Protein AF-A0A2W0A7C1-F1 (afdb_monomer_lite)

Structure (mmCIF, N/CA/C/O backbone):
data_AF-A0A2W0A7C1-F1
#
_entry.id   AF-A0A2W0A7C1-F1
#
loop_
_atom_site.group_PDB
_atom_site.id
_atom_site.type_symbol
_atom_site.label_atom_id
_atom_site.label_alt_id
_atom_site.label_comp_id
_atom_site.label_asym_id
_atom_site.label_entity_id
_atom_site.label_seq_id
_atom_site.pdbx_PDB_ins_code
_atom_site.Cartn_x
_atom_site.Cartn_y
_atom_site.Cartn_z
_atom_site.occupancy
_atom_site.B_iso_or_equiv
_atom_site.auth_seq_id
_atom_site.auth_comp_id
_atom_site.auth_asym_id
_atom_site.auth_atom_id
_atom_site.pdbx_PDB_model_num
ATOM 1 N N . MET A 1 1 ? 16.466 24.468 8.743 1.00 28.12 1 MET A N 1
ATOM 2 C CA . MET A 1 1 ? 15.900 24.527 10.105 1.00 28.12 1 MET A CA 1
ATOM 3 C C . MET A 1 1 ? 15.534 23.101 10.489 1.00 28.12 1 MET A C 1
ATOM 5 O O . MET A 1 1 ? 14.566 22.570 9.964 1.00 28.12 1 MET A O 1
ATOM 9 N N . VAL A 1 2 ? 16.398 22.424 11.246 1.00 24.67 2 VAL A N 1
ATOM 10 C CA . VAL A 1 2 ? 16.163 21.039 11.682 1.00 24.67 2 VAL A CA 1
ATOM 11 C C . VAL A 1 2 ? 15.026 21.094 12.697 1.00 24.67 2 VAL A C 1
ATOM 13 O O . VAL A 1 2 ? 15.190 21.695 13.755 1.00 24.67 2 VAL A O 1
ATOM 16 N N . LEU A 1 3 ? 13.859 20.546 12.353 1.00 27.67 3 LEU A N 1
ATOM 17 C CA . LEU A 1 3 ? 12.759 20.381 13.298 1.00 27.67 3 LEU A CA 1
ATOM 18 C C . LEU A 1 3 ? 13.237 19.429 14.401 1.00 27.67 3 LEU A C 1
ATOM 20 O O . LEU A 1 3 ? 13.253 18.213 14.225 1.00 27.67 3 LEU A O 1
ATOM 24 N N . GLN A 1 4 ? 13.672 19.992 15.528 1.00 24.41 4 GLN A N 1
ATOM 25 C CA . GLN A 1 4 ? 13.808 19.254 16.775 1.00 24.41 4 GLN A CA 1
ATOM 26 C C . GLN A 1 4 ? 12.402 18.827 17.204 1.00 24.41 4 GLN A C 1
ATOM 28 O O . GLN A 1 4 ? 11.644 19.606 17.779 1.00 24.41 4 GLN A O 1
ATOM 33 N N . THR A 1 5 ? 12.034 17.592 16.879 1.00 34.38 5 THR A N 1
ATOM 34 C CA . THR A 1 5 ? 10.837 16.935 17.405 1.00 34.38 5 THR A CA 1
ATOM 35 C C . THR A 1 5 ? 10.962 16.835 18.923 1.00 34.38 5 THR A C 1
ATOM 37 O O . THR A 1 5 ? 11.787 16.076 19.431 1.00 34.38 5 THR A O 1
ATOM 40 N N . LYS A 1 6 ? 10.167 17.630 19.648 1.00 31.36 6 LYS A N 1
ATOM 41 C CA . LYS A 1 6 ? 9.990 17.500 21.098 1.00 31.36 6 LYS A CA 1
ATOM 42 C C . LYS A 1 6 ? 9.355 16.140 21.399 1.00 31.36 6 LYS A C 1
ATOM 44 O O . LYS A 1 6 ? 8.319 15.808 20.834 1.00 31.36 6 LYS A O 1
ATOM 49 N N . PHE A 1 7 ? 9.968 15.378 22.300 1.00 37.16 7 PHE A N 1
ATOM 50 C CA . PHE A 1 7 ? 9.366 14.184 22.890 1.00 37.16 7 PHE A CA 1
ATOM 51 C C . PHE A 1 7 ? 8.153 14.593 23.741 1.00 37.16 7 PHE A C 1
ATOM 53 O O . PHE A 1 7 ? 8.298 15.414 24.647 1.00 37.16 7 PHE A O 1
ATOM 60 N N . ILE A 1 8 ? 6.976 14.027 23.459 1.00 40.56 8 ILE A N 1
ATOM 61 C CA . ILE A 1 8 ? 5.778 14.163 24.299 1.00 40.56 8 ILE A CA 1
ATOM 62 C C . ILE A 1 8 ? 5.652 12.872 25.118 1.00 40.56 8 ILE A C 1
ATOM 64 O O . ILE A 1 8 ? 5.460 11.809 24.523 1.00 40.56 8 ILE A O 1
ATOM 68 N N . PRO A 1 9 ? 5.787 12.921 26.454 1.00 39.69 9 PRO A N 1
ATOM 69 C CA . PRO A 1 9 ? 5.530 11.768 27.314 1.00 39.69 9 PRO A CA 1
ATOM 70 C C . PRO A 1 9 ? 4.114 11.215 27.104 1.00 39.69 9 PRO A C 1
ATOM 72 O O . PRO A 1 9 ? 3.186 11.992 26.922 1.00 39.69 9 PRO A O 1
ATOM 75 N N . LEU A 1 10 ? 3.916 9.896 27.188 1.00 41.88 10 LEU A N 1
ATOM 76 C CA . LEU A 1 10 ? 2.622 9.251 26.895 1.00 41.88 10 LEU A CA 1
ATOM 77 C C . LEU A 1 10 ? 1.457 9.779 27.755 1.00 41.88 10 LEU A C 1
ATOM 79 O O . LEU A 1 10 ? 0.350 9.937 27.263 1.00 41.88 10 LEU A O 1
ATOM 83 N N . HIS A 1 11 ? 1.718 10.144 29.014 1.00 45.00 11 HIS A N 1
ATOM 84 C CA . HIS A 1 11 ? 0.729 10.779 29.901 1.00 45.00 11 HIS A CA 1
ATOM 85 C C . HIS A 1 11 ? 0.330 12.205 29.473 1.00 45.00 11 HIS A C 1
ATOM 87 O O . HIS A 1 11 ? -0.580 12.793 30.048 1.00 45.00 11 HIS A O 1
ATOM 93 N N . ALA A 1 12 ? 1.056 12.785 28.519 1.00 40.78 12 ALA A N 1
ATOM 94 C CA . ALA A 1 12 ? 0.804 14.091 27.934 1.00 40.78 12 ALA A CA 1
ATOM 95 C C . ALA A 1 12 ? 0.231 13.995 26.509 1.00 40.78 12 ALA A C 1
ATOM 97 O O . ALA A 1 12 ? -0.048 15.042 25.932 1.00 40.78 12 ALA A O 1
ATOM 98 N N . VAL A 1 13 ? 0.041 12.779 25.967 1.00 45.47 13 VAL A N 1
ATOM 99 C CA . VAL A 1 13 ? -0.624 12.533 24.679 1.00 45.47 13 VAL A CA 1
ATOM 100 C C . VAL A 1 13 ? -2.130 12.642 24.885 1.00 45.47 13 VAL A C 1
ATOM 102 O O . VAL A 1 13 ? -2.736 11.813 25.560 1.00 45.47 13 VAL A O 1
ATOM 105 N N . ARG A 1 14 ? -2.732 13.682 24.313 1.00 44.12 14 ARG A N 1
ATOM 106 C CA . ARG A 1 14 ? -4.159 14.003 24.468 1.00 44.12 14 ARG A CA 1
ATOM 107 C C . ARG A 1 14 ? -4.991 13.621 23.249 1.00 44.12 14 ARG A C 1
ATOM 109 O O . ARG A 1 14 ? -6.198 13.832 23.250 1.00 44.12 14 ARG A O 1
ATOM 116 N N . SER A 1 15 ? -4.380 13.098 22.188 1.00 46.41 15 SER A N 1
ATOM 117 C CA . SER A 1 15 ? -5.097 12.678 20.983 1.00 46.41 15 SER A CA 1
ATOM 118 C C . SER A 1 15 ? -4.266 11.745 20.097 1.00 46.41 15 SER A C 1
ATOM 120 O O . SER A 1 15 ? -3.041 11.699 20.164 1.00 46.41 15 SER A O 1
ATOM 122 N N . LEU A 1 16 ? -4.956 11.016 19.220 1.00 45.06 16 LEU A N 1
ATOM 123 C CA . LEU A 1 16 ? -4.393 10.103 18.213 1.00 45.06 16 LEU A CA 1
ATOM 124 C C . LEU A 1 16 ? -3.494 10.854 17.216 1.00 45.06 16 LEU A C 1
ATOM 126 O O . LEU A 1 16 ? -2.435 10.362 16.840 1.00 45.06 16 LEU A O 1
ATOM 130 N N . GLN A 1 17 ? -3.840 12.106 16.911 1.00 45.25 17 GLN A N 1
ATOM 131 C CA . GLN A 1 17 ? -3.051 13.021 16.078 1.00 45.25 17 GLN A CA 1
ATOM 132 C C . GLN A 1 17 ? -1.662 13.323 16.667 1.00 45.25 17 GLN A C 1
ATOM 134 O O . GLN A 1 17 ? -0.689 13.441 15.930 1.00 45.25 17 GLN A O 1
ATOM 139 N N . GLU A 1 18 ? -1.521 13.351 17.995 1.00 45.31 18 GLU A N 1
ATOM 140 C CA . GLU A 1 18 ? -0.223 13.566 18.655 1.00 45.31 18 GLU A CA 1
ATOM 141 C C . GLU A 1 18 ? 0.707 12.339 18.581 1.00 45.31 18 GLU A C 1
ATOM 143 O O . GLU A 1 18 ? 1.920 12.474 18.749 1.00 45.31 18 GLU A O 1
ATOM 148 N N . LEU A 1 19 ? 0.169 11.149 18.283 1.00 46.72 19 LEU A N 1
ATOM 149 C CA . LEU A 1 19 ? 0.939 9.916 18.059 1.00 46.72 19 LEU A CA 1
ATOM 150 C C . LEU A 1 19 ? 1.385 9.749 16.602 1.00 46.72 19 LEU A C 1
ATOM 152 O O . LEU A 1 19 ? 2.345 9.027 16.326 1.00 46.72 19 LEU A O 1
ATOM 156 N N . TYR A 1 20 ? 0.699 10.397 15.659 1.00 47.91 20 TYR A N 1
ATOM 157 C CA . TYR A 1 20 ? 0.819 10.102 14.231 1.00 47.91 20 TYR A CA 1
ATOM 158 C C . TYR A 1 20 ? 1.968 10.799 13.499 1.00 47.91 20 TYR A C 1
ATOM 160 O O . TYR A 1 20 ? 2.215 10.458 12.343 1.00 47.91 20 TYR A O 1
ATOM 168 N N . PHE A 1 21 ? 2.763 11.646 14.170 1.00 42.50 21 PHE A N 1
ATOM 169 C CA . PHE A 1 21 ? 3.901 12.343 13.543 1.00 42.50 21 PHE A CA 1
ATOM 170 C C . PHE A 1 21 ? 4.929 11.389 12.903 1.00 42.50 21 PHE A C 1
ATOM 172 O O . PHE A 1 21 ? 5.761 11.792 12.089 1.00 42.50 21 PHE A O 1
ATOM 179 N N . ASN A 1 22 ? 4.885 10.105 13.270 1.00 41.47 22 ASN A N 1
ATOM 180 C CA . ASN A 1 22 ? 5.522 9.024 12.543 1.00 41.47 22 ASN A CA 1
ATOM 181 C C . ASN A 1 22 ? 4.925 7.683 13.023 1.00 41.47 22 ASN A C 1
ATOM 183 O O . ASN A 1 22 ? 5.214 7.291 14.158 1.00 41.47 22 ASN A O 1
ATOM 187 N N . PRO A 1 23 ? 4.161 6.938 12.199 1.00 37.09 23 PRO A N 1
ATOM 188 C CA . PRO A 1 23 ? 3.551 5.659 12.596 1.00 37.09 23 PRO A CA 1
ATOM 189 C C . PRO A 1 23 ? 4.547 4.610 13.121 1.00 37.09 23 PRO A C 1
ATOM 191 O O . PRO A 1 23 ? 4.142 3.598 13.682 1.00 37.09 23 PRO A O 1
ATOM 194 N N . LEU A 1 24 ? 5.851 4.838 12.922 1.00 36.50 24 LEU A N 1
ATOM 195 C CA . LEU A 1 24 ? 6.941 3.934 13.281 1.00 36.50 24 LEU A CA 1
ATOM 196 C C . LEU A 1 24 ? 7.898 4.501 14.338 1.00 36.50 24 LEU A C 1
ATOM 198 O O . LEU A 1 24 ? 8.839 3.806 14.717 1.00 36.50 24 LEU A O 1
ATOM 202 N N . LYS A 1 25 ? 7.723 5.756 14.779 1.00 35.38 25 LYS A N 1
ATOM 203 C CA . LYS A 1 25 ? 8.719 6.444 15.628 1.00 35.38 25 LYS A CA 1
ATOM 204 C C . LYS A 1 25 ? 8.227 6.820 17.016 1.00 35.38 25 LYS A C 1
ATOM 206 O O . LYS A 1 25 ? 9.053 7.232 17.826 1.00 35.38 25 LYS A O 1
ATOM 211 N N . TYR A 1 26 ? 6.944 6.621 17.332 1.00 38.81 26 TYR A N 1
ATOM 212 C CA . TYR A 1 26 ? 6.627 6.326 18.725 1.00 38.81 26 TYR A CA 1
ATOM 213 C C . TYR A 1 26 ? 7.222 4.949 18.969 1.00 38.81 26 TYR A C 1
ATOM 215 O O . TYR A 1 26 ? 6.669 3.941 18.529 1.00 38.81 26 TYR A O 1
ATOM 223 N N . GLU A 1 27 ? 8.448 4.934 19.497 1.00 44.34 27 GLU A N 1
ATOM 224 C CA . GLU A 1 27 ? 9.179 3.701 19.702 1.00 44.34 27 GLU A CA 1
ATOM 225 C C . GLU A 1 27 ? 8.246 2.742 20.420 1.00 44.34 27 GLU A C 1
ATOM 227 O O . GLU A 1 27 ? 7.803 3.002 21.544 1.00 44.34 27 GLU A O 1
ATOM 232 N N . ARG A 1 28 ? 7.955 1.628 19.744 1.00 51.19 28 ARG A N 1
ATOM 233 C CA . ARG A 1 28 ? 7.280 0.473 20.323 1.00 51.19 28 ARG A CA 1
ATOM 234 C C . ARG A 1 28 ? 7.841 0.235 21.731 1.00 51.19 28 ARG A C 1
ATOM 236 O O . ARG A 1 28 ? 7.069 -0.012 22.633 1.00 51.19 28 ARG A O 1
ATOM 243 N N . THR A 1 29 ? 9.135 0.467 21.960 1.00 55.88 29 THR A N 1
ATOM 244 C CA . THR A 1 29 ? 9.798 0.514 23.271 1.00 55.88 29 THR A CA 1
ATOM 245 C C . THR A 1 29 ? 9.001 1.217 24.382 1.00 55.88 29 THR A C 1
ATOM 247 O O . THR A 1 29 ? 8.670 0.556 25.356 1.00 55.88 29 THR A O 1
ATOM 250 N N . ALA A 1 30 ? 8.634 2.500 24.265 1.00 62.69 30 ALA A N 1
ATOM 251 C CA . ALA A 1 30 ? 8.010 3.246 25.369 1.00 62.69 30 ALA A CA 1
ATOM 252 C C . ALA A 1 30 ? 6.549 2.834 25.625 1.00 62.69 30 ALA A C 1
ATOM 254 O O . ALA A 1 30 ? 6.123 2.694 26.773 1.00 62.69 30 ALA A O 1
ATOM 255 N N . LEU A 1 31 ? 5.781 2.599 24.555 1.00 72.38 31 LEU A N 1
ATOM 256 C CA . LEU A 1 31 ? 4.409 2.095 24.663 1.00 72.38 31 LEU A CA 1
ATOM 257 C C . LEU A 1 31 ? 4.393 0.658 25.202 1.00 72.38 31 LEU A C 1
ATOM 259 O O . LEU A 1 31 ? 3.604 0.341 26.085 1.00 72.38 31 LEU A O 1
ATOM 263 N N . MET A 1 32 ? 5.290 -0.202 24.720 1.00 74.69 32 MET A N 1
ATOM 264 C CA . MET A 1 32 ? 5.418 -1.578 25.198 1.00 74.69 32 MET A CA 1
ATOM 265 C C . MET A 1 32 ? 5.945 -1.623 26.631 1.00 74.69 32 MET A C 1
ATOM 267 O O . MET A 1 32 ? 5.495 -2.457 27.406 1.00 74.69 32 MET A O 1
ATOM 271 N N . GLU A 1 33 ? 6.841 -0.720 27.034 1.00 75.62 33 GLU A N 1
ATOM 272 C CA . GLU A 1 33 ? 7.225 -0.564 28.439 1.00 75.62 33 GLU A CA 1
ATOM 273 C C . GLU A 1 33 ? 6.025 -0.220 29.315 1.00 75.62 33 GLU A C 1
ATOM 275 O O . GLU A 1 33 ? 5.874 -0.802 30.384 1.00 75.62 33 GLU A O 1
ATOM 280 N N . HIS A 1 34 ? 5.163 0.695 28.870 1.00 72.81 34 HIS A N 1
ATOM 281 C CA . HIS A 1 34 ? 3.923 0.996 29.574 1.00 72.81 34 HIS A CA 1
ATOM 282 C C . HIS A 1 34 ? 3.014 -0.240 29.642 1.00 72.81 34 HIS A C 1
ATOM 284 O O . HIS A 1 34 ? 2.620 -0.643 30.731 1.00 72.81 34 HIS A O 1
ATOM 290 N N . ILE A 1 35 ? 2.769 -0.913 28.516 1.00 81.81 35 ILE A N 1
ATOM 291 C CA . ILE A 1 35 ? 1.961 -2.142 28.445 1.00 81.81 35 ILE A CA 1
ATOM 292 C C . ILE A 1 35 ? 2.490 -3.233 29.387 1.00 81.81 35 ILE A C 1
ATOM 294 O O . ILE A 1 35 ? 1.711 -3.914 30.046 1.00 81.81 35 ILE A O 1
ATOM 298 N N . ARG A 1 36 ? 3.813 -3.388 29.499 1.00 82.81 36 ARG A N 1
ATOM 299 C CA . ARG A 1 36 ? 4.447 -4.380 30.381 1.00 82.81 36 ARG A CA 1
ATOM 300 C C . ARG A 1 36 ? 4.252 -4.083 31.868 1.00 82.81 36 ARG A C 1
ATOM 302 O O . ARG A 1 36 ? 4.286 -5.020 32.662 1.00 82.81 36 ARG A O 1
ATOM 309 N N . ARG A 1 37 ? 4.087 -2.810 32.247 1.00 82.69 37 ARG A N 1
ATOM 310 C CA . ARG A 1 37 ? 4.013 -2.366 33.651 1.00 82.69 37 ARG A CA 1
ATOM 311 C C . ARG A 1 37 ? 2.637 -2.547 34.291 1.00 82.69 37 ARG A C 1
ATOM 313 O O . ARG A 1 37 ? 2.581 -2.612 35.513 1.00 82.69 37 ARG A O 1
ATOM 320 N N . TYR A 1 38 ? 1.565 -2.601 33.506 1.00 83.00 38 TYR A N 1
ATOM 321 C CA . TYR A 1 38 ? 0.192 -2.563 34.018 1.00 83.00 38 TYR A CA 1
ATOM 322 C C . TYR A 1 38 ? -0.588 -3.845 33.712 1.00 83.00 38 TYR A C 1
ATOM 324 O O . TYR A 1 38 ? -0.271 -4.589 32.775 1.00 83.00 38 TYR A O 1
ATOM 332 N N . ASP A 1 39 ? -1.627 -4.092 34.510 1.00 90.44 39 ASP A N 1
ATOM 333 C CA . ASP A 1 39 ? -2.608 -5.132 34.218 1.00 90.44 39 ASP A CA 1
ATOM 334 C C . ASP A 1 39 ? -3.454 -4.777 32.978 1.00 90.44 39 ASP A C 1
ATOM 336 O O . ASP A 1 39 ? -3.641 -3.607 32.630 1.00 90.44 39 ASP A O 1
ATOM 340 N N . ARG A 1 40 ? -3.985 -5.805 32.305 1.00 91.94 40 ARG A N 1
ATOM 341 C CA . ARG A 1 40 ? -4.810 -5.660 31.100 1.00 91.94 40 ARG A CA 1
ATOM 342 C C . ARG A 1 40 ? -6.026 -4.759 31.333 1.00 91.94 40 ARG A C 1
ATOM 344 O O . ARG A 1 40 ? -6.324 -3.914 30.487 1.00 91.94 40 ARG A O 1
ATOM 351 N N . GLU A 1 41 ? -6.749 -4.947 32.435 1.00 92.38 41 GLU A N 1
ATOM 352 C CA . GLU A 1 41 ? -7.973 -4.190 32.702 1.00 92.38 41 GLU A CA 1
ATOM 353 C C . GLU A 1 41 ? -7.658 -2.777 33.191 1.00 92.38 41 GLU A C 1
ATOM 355 O O . GLU A 1 41 ? -8.316 -1.821 32.786 1.00 92.38 41 GLU A O 1
ATOM 360 N N . GLU A 1 42 ? -6.592 -2.610 33.972 1.00 88.19 42 GLU A N 1
ATOM 361 C CA . GLU A 1 42 ? -6.102 -1.285 34.360 1.00 88.19 42 GLU A CA 1
ATOM 362 C C . GLU A 1 42 ? -5.728 -0.439 33.137 1.00 88.19 42 GLU A C 1
ATOM 364 O O . GLU A 1 42 ? -6.142 0.721 33.051 1.00 88.19 42 GLU A O 1
ATOM 369 N N . LEU A 1 43 ? -5.018 -1.026 32.162 1.00 87.06 43 LEU A N 1
ATOM 370 C CA . LEU A 1 43 ? -4.712 -0.385 30.879 1.00 87.06 43 LEU A CA 1
ATOM 371 C C . LEU A 1 43 ? -5.991 -0.006 30.142 1.00 87.06 43 LEU A C 1
ATOM 373 O O . LEU A 1 43 ? -6.175 1.156 29.781 1.00 87.06 43 LEU A O 1
ATOM 377 N N . ARG A 1 44 ? -6.902 -0.964 29.948 1.00 90.81 44 ARG A N 1
ATOM 378 C CA . ARG A 1 44 ? -8.169 -0.726 29.248 1.00 90.81 44 ARG A CA 1
ATOM 379 C C . ARG A 1 44 ? -8.926 0.451 29.862 1.00 90.81 44 ARG A C 1
ATOM 381 O O . ARG A 1 44 ? -9.314 1.377 29.153 1.00 90.81 44 ARG A O 1
ATOM 388 N N . GLN A 1 45 ? -9.100 0.438 31.180 1.00 90.12 45 GLN A N 1
ATOM 389 C CA . GLN A 1 45 ? -9.833 1.472 31.900 1.00 90.12 45 GLN A CA 1
ATOM 390 C C . GLN A 1 45 ? -9.095 2.814 31.908 1.00 90.12 45 GLN A C 1
ATOM 392 O O . GLN A 1 45 ? -9.738 3.862 31.868 1.00 90.12 45 GLN A O 1
ATOM 397 N N . TYR A 1 46 ? -7.759 2.814 31.927 1.00 84.19 46 TYR A N 1
ATOM 398 C CA . TYR A 1 46 ? -6.973 4.038 31.789 1.00 84.19 46 TYR A CA 1
ATOM 399 C C . TYR A 1 46 ? -7.264 4.745 30.462 1.00 84.19 46 TYR A C 1
ATOM 401 O O . TYR A 1 46 ? -7.545 5.943 30.484 1.00 84.19 46 TYR A O 1
ATOM 409 N N . TYR A 1 47 ? -7.254 4.022 29.336 1.00 83.44 47 TYR A N 1
ATOM 410 C CA . TYR A 1 47 ? -7.511 4.615 28.018 1.00 83.44 47 TYR A CA 1
ATOM 411 C C . TYR A 1 47 ? -8.986 4.967 27.798 1.00 83.44 47 TYR A C 1
ATOM 413 O O . TYR A 1 47 ? -9.268 6.029 27.254 1.00 83.44 47 TYR A O 1
ATOM 421 N N . LEU A 1 48 ? -9.929 4.152 28.288 1.00 87.81 48 LEU A N 1
ATOM 422 C CA . LEU A 1 48 ? -11.367 4.452 28.187 1.00 87.81 48 LEU A CA 1
ATOM 423 C C . LEU A 1 48 ? -11.783 5.728 28.930 1.00 87.81 48 LEU A C 1
ATOM 425 O O . LEU A 1 48 ? -12.753 6.368 28.537 1.00 87.81 48 LEU A O 1
ATOM 429 N N . ARG A 1 49 ? -11.076 6.094 30.007 1.00 84.50 49 ARG A N 1
ATOM 430 C CA . ARG A 1 49 ? -11.359 7.312 30.784 1.00 84.50 49 ARG A CA 1
ATOM 431 C C . ARG A 1 49 ? -10.748 8.583 30.196 1.00 84.50 49 ARG A C 1
ATOM 433 O O . ARG A 1 49 ? -10.995 9.657 30.737 1.00 84.50 49 ARG A O 1
ATOM 440 N N . GLN A 1 50 ? -9.928 8.484 29.152 1.00 76.81 50 GLN A N 1
ATOM 441 C CA . GLN A 1 50 ? -9.347 9.670 28.530 1.00 76.81 50 GLN A CA 1
ATOM 442 C C . GLN A 1 50 ? -10.444 10.462 27.814 1.00 76.81 50 GLN A C 1
ATOM 444 O O . GLN A 1 50 ? -11.231 9.893 27.060 1.00 76.81 50 GLN A O 1
ATOM 449 N N . GLU A 1 51 ? -10.471 11.782 27.998 1.00 76.12 51 GLU A N 1
ATOM 450 C CA . GLU A 1 51 ? -11.414 12.697 27.333 1.00 76.12 51 GLU A CA 1
ATOM 451 C C . GLU A 1 51 ? -11.019 12.942 25.865 1.00 76.12 51 GLU A C 1
ATOM 453 O O . GLU A 1 51 ? -10.847 14.071 25.409 1.00 76.12 51 GLU A O 1
ATOM 458 N N . THR A 1 52 ? -10.811 11.862 25.115 1.00 71.88 52 THR A N 1
ATOM 459 C CA . THR A 1 52 ? -10.272 11.890 23.754 1.00 71.88 52 THR A CA 1
ATOM 460 C C . THR A 1 52 ? -11.207 11.152 22.813 1.00 71.88 52 THR A C 1
ATOM 462 O O . THR A 1 52 ? -11.762 10.106 23.153 1.00 71.88 52 THR A O 1
ATOM 465 N N . LYS A 1 53 ? -11.401 11.697 21.609 1.00 75.69 53 LYS A N 1
ATOM 466 C CA . LYS A 1 53 ? -12.167 11.011 20.565 1.00 75.69 53 LYS A CA 1
ATOM 467 C C . LYS A 1 53 ? -11.459 9.694 20.225 1.00 75.69 53 LYS A C 1
ATOM 469 O O . LYS A 1 53 ? -10.251 9.703 19.998 1.00 75.69 53 LYS A O 1
ATOM 474 N N . GLY A 1 54 ? -12.205 8.589 20.187 1.00 82.69 54 GLY A N 1
ATOM 475 C CA . GLY A 1 54 ? -11.661 7.262 19.889 1.00 82.69 54 GLY A CA 1
ATOM 476 C C . GLY A 1 54 ? -10.972 6.562 21.066 1.00 82.69 54 GLY A C 1
ATOM 477 O O . GLY A 1 54 ? -10.190 5.640 20.841 1.00 82.69 54 GLY A O 1
ATOM 478 N N . ALA A 1 55 ? -11.238 6.965 22.313 1.00 84.44 55 ALA A N 1
ATOM 479 C CA . ALA A 1 55 ? -10.740 6.297 23.523 1.00 84.44 55 ALA A CA 1
ATOM 480 C C . ALA A 1 55 ? -10.959 4.767 23.504 1.00 84.44 55 ALA A C 1
ATOM 482 O O . ALA A 1 55 ? -10.112 3.994 23.950 1.00 84.44 55 ALA A O 1
ATOM 483 N N . GLU A 1 56 ? -12.068 4.313 22.926 1.00 88.44 56 GLU A N 1
ATOM 484 C CA . GLU A 1 56 ? -12.406 2.907 22.725 1.00 88.44 56 GLU A CA 1
ATOM 485 C C . GLU A 1 56 ? -11.493 2.187 21.721 1.00 88.44 56 GLU A C 1
ATOM 487 O O . GLU A 1 56 ? -11.142 1.027 21.941 1.00 88.44 56 GLU A O 1
ATOM 492 N N . VAL A 1 57 ? -11.057 2.873 20.661 1.00 89.88 57 VAL A N 1
ATOM 493 C CA . VAL A 1 57 ? -10.089 2.360 19.677 1.00 89.88 57 VAL A CA 1
ATOM 494 C C . VAL A 1 57 ? -8.724 2.191 20.341 1.00 89.88 57 VAL A C 1
ATOM 496 O O . VAL A 1 57 ? -8.070 1.158 20.194 1.00 89.88 57 VAL A O 1
ATOM 499 N N . PHE A 1 58 ? -8.315 3.174 21.144 1.00 84.00 58 PHE A N 1
ATOM 500 C CA . PHE A 1 58 ? -7.075 3.106 21.912 1.00 84.00 58 PHE A CA 1
ATOM 501 C C . PHE A 1 58 ? -7.068 1.986 22.934 1.00 84.00 58 PHE A C 1
ATOM 503 O O . PHE A 1 58 ? -6.109 1.217 22.993 1.00 84.00 58 PHE A O 1
ATOM 510 N N . ALA A 1 59 ? -8.137 1.886 23.723 1.00 90.25 59 ALA A N 1
ATOM 511 C CA . ALA A 1 59 ? -8.295 0.827 24.702 1.00 90.25 59 ALA A CA 1
ATOM 512 C C . ALA A 1 59 ? -8.218 -0.549 24.027 1.00 90.25 59 ALA A C 1
ATOM 514 O O . ALA A 1 59 ? -7.526 -1.434 24.525 1.00 90.25 59 ALA A O 1
ATOM 515 N N . ASN A 1 60 ? -8.858 -0.711 22.863 1.00 93.50 60 ASN A N 1
ATOM 516 C CA . ASN A 1 60 ? -8.757 -1.933 22.075 1.00 93.50 60 ASN A CA 1
ATOM 517 C C . ASN A 1 60 ? -7.313 -2.228 21.634 1.00 93.50 60 ASN A C 1
ATOM 519 O O . ASN A 1 60 ? -6.820 -3.338 21.828 1.00 93.50 60 ASN A O 1
ATOM 523 N N . TYR A 1 61 ? -6.609 -1.231 21.095 1.00 89.88 61 TYR A N 1
ATOM 524 C CA . TYR A 1 61 ? -5.241 -1.399 20.607 1.00 89.88 61 TYR A CA 1
ATOM 525 C C . TYR A 1 61 ? -4.247 -1.776 21.704 1.00 89.88 61 TYR A C 1
ATOM 527 O O . TYR A 1 61 ? -3.469 -2.713 21.527 1.00 89.88 61 TYR A O 1
ATOM 535 N N . VAL A 1 62 ? -4.276 -1.097 22.854 1.00 87.88 62 VAL A N 1
ATOM 536 C CA . VAL A 1 62 ? -3.347 -1.415 23.948 1.00 87.88 62 VAL A CA 1
ATOM 537 C C . VAL A 1 62 ? -3.636 -2.778 24.563 1.00 87.88 62 VAL A C 1
ATOM 539 O O . VAL A 1 62 ? -2.693 -3.484 24.912 1.00 87.88 62 VAL A O 1
ATOM 542 N N . VAL A 1 63 ? -4.911 -3.184 24.637 1.00 92.81 63 VAL A N 1
ATOM 543 C CA . VAL A 1 63 ? -5.285 -4.540 25.054 1.00 92.81 63 VAL A CA 1
ATOM 544 C C . VAL A 1 63 ? -4.764 -5.557 24.042 1.00 92.81 63 VAL A C 1
ATOM 546 O O . VAL A 1 63 ? -4.157 -6.539 24.451 1.00 92.81 63 VAL A O 1
ATOM 549 N N . SER A 1 64 ? -4.907 -5.298 22.741 1.00 91.94 64 SER A N 1
ATOM 550 C CA . SER A 1 64 ? -4.391 -6.183 21.689 1.00 91.94 64 SER A CA 1
ATOM 551 C C . SER A 1 64 ? -2.870 -6.358 21.762 1.00 91.94 64 SER A C 1
ATOM 553 O O . SER A 1 64 ? -2.357 -7.475 21.684 1.00 91.94 64 SER A O 1
ATOM 555 N N . LEU A 1 65 ? -2.128 -5.270 21.987 1.00 87.62 65 LEU A N 1
ATOM 556 C CA . LEU A 1 65 ? -0.678 -5.331 22.178 1.00 87.62 65 LEU A CA 1
ATOM 557 C C . LEU A 1 65 ? -0.285 -6.056 23.472 1.00 87.62 65 LEU A C 1
ATOM 559 O O . LEU A 1 65 ? 0.700 -6.793 23.473 1.00 87.62 65 LEU A O 1
ATOM 563 N N . TRP A 1 66 ? -1.040 -5.864 24.555 1.00 91.56 66 TRP A N 1
ATOM 564 C CA . TRP A 1 66 ? -0.838 -6.588 25.811 1.00 91.56 66 TRP A CA 1
ATOM 565 C C . TRP A 1 66 ? -1.057 -8.094 25.629 1.00 91.56 66 TRP A C 1
ATOM 567 O O . TRP A 1 66 ? -0.218 -8.892 26.043 1.00 91.56 66 TRP A O 1
ATOM 577 N N . GLU A 1 67 ? -2.150 -8.482 24.966 1.00 92.94 67 GLU A N 1
ATOM 578 C CA . GLU A 1 67 ? -2.505 -9.875 24.670 1.00 92.94 67 GLU A CA 1
ATOM 579 C C . GLU A 1 67 ? -1.415 -10.549 23.821 1.00 92.94 67 GLU A C 1
ATOM 581 O O . GLU A 1 67 ? -0.969 -11.652 24.146 1.00 92.94 67 GLU A O 1
ATOM 586 N N . TYR A 1 68 ? -0.918 -9.846 22.797 1.00 89.12 68 TYR A N 1
ATOM 587 C CA . TYR A 1 68 ? 0.206 -10.295 21.976 1.00 89.12 68 TYR A CA 1
ATOM 588 C C . TYR A 1 68 ? 1.495 -10.477 22.792 1.00 89.12 68 TYR A C 1
ATOM 590 O O . TYR A 1 68 ? 2.138 -11.520 22.694 1.00 89.12 68 TYR A O 1
ATOM 598 N N . GLU A 1 69 ? 1.873 -9.490 23.612 1.00 86.50 69 GLU A N 1
ATOM 599 C CA . GLU A 1 69 ? 3.104 -9.530 24.420 1.00 86.50 69 GLU A CA 1
ATOM 600 C C . GLU A 1 69 ? 3.093 -10.671 25.442 1.00 86.50 69 GLU A C 1
ATOM 602 O O . GLU A 1 69 ? 4.128 -11.275 25.718 1.00 86.50 69 GLU A O 1
ATOM 607 N N . ARG A 1 70 ? 1.923 -10.972 26.012 1.00 90.31 70 ARG A N 1
ATOM 608 C CA . ARG A 1 70 ? 1.741 -12.053 26.988 1.00 90.31 70 ARG A CA 1
ATOM 609 C C . ARG A 1 70 ? 1.524 -13.421 26.345 1.00 90.31 70 ARG A C 1
ATOM 611 O O . ARG A 1 70 ? 1.498 -14.411 27.071 1.00 90.31 70 ARG A O 1
ATOM 618 N N . GLY A 1 71 ? 1.370 -13.484 25.021 1.00 90.75 71 GLY A N 1
ATOM 619 C CA . GLY A 1 71 ? 1.134 -14.730 24.296 1.00 90.75 71 GLY A CA 1
ATOM 620 C C . GLY A 1 71 ? -0.135 -15.449 24.752 1.00 90.75 71 GLY A C 1
ATOM 621 O O . GLY A 1 71 ? -0.126 -16.672 24.882 1.00 90.75 71 GLY A O 1
ATOM 622 N N . VAL A 1 72 ? -1.206 -14.704 25.050 1.00 92.19 72 VAL A N 1
ATOM 623 C CA . VAL A 1 72 ? -2.467 -15.317 25.493 1.00 92.19 72 VAL A CA 1
ATOM 624 C C . VAL A 1 72 ? -3.047 -16.208 24.392 1.00 92.19 72 VAL A C 1
ATOM 626 O O . VAL A 1 72 ? -2.967 -15.883 23.208 1.00 92.19 72 VAL A O 1
ATOM 629 N N . ALA A 1 73 ? -3.634 -17.340 24.782 1.00 91.75 73 ALA A N 1
ATOM 630 C CA . ALA A 1 73 ? -4.195 -18.304 23.834 1.00 91.75 73 ALA A CA 1
ATOM 631 C C . ALA A 1 73 ? -5.522 -17.831 23.217 1.00 91.75 73 ALA A C 1
ATOM 633 O O . ALA A 1 73 ? -5.814 -18.139 22.064 1.00 91.75 73 ALA A O 1
ATOM 634 N N . GLU A 1 74 ? -6.309 -17.070 23.979 1.00 92.25 74 GLU A N 1
ATOM 635 C CA . GLU A 1 74 ? -7.585 -16.503 23.551 1.00 92.25 74 GLU A CA 1
ATOM 636 C C . GLU A 1 74 ? -7.522 -14.983 23.682 1.00 92.25 74 GLU A C 1
ATOM 638 O O . GLU A 1 74 ? -7.304 -14.447 24.771 1.00 92.25 74 GLU A O 1
ATOM 643 N N . ILE A 1 75 ? -7.689 -14.291 22.555 1.00 93.12 75 ILE A N 1
ATOM 644 C CA . ILE A 1 75 ? -7.735 -12.830 22.510 1.00 93.12 75 ILE A CA 1
ATOM 645 C C . ILE A 1 75 ? -9.176 -12.348 22.633 1.00 93.12 75 ILE A C 1
ATOM 647 O O . ILE A 1 75 ? -10.111 -12.977 22.139 1.00 93.12 75 ILE A O 1
ATOM 651 N N . THR A 1 76 ? -9.349 -11.207 23.286 1.00 92.50 76 THR A N 1
ATOM 652 C CA . THR A 1 76 ? -10.662 -10.574 23.479 1.00 92.50 76 THR A CA 1
ATOM 653 C C . THR A 1 76 ? -10.726 -9.175 22.877 1.00 92.50 76 THR A C 1
ATOM 655 O O . THR A 1 76 ? -11.802 -8.576 22.824 1.00 92.50 76 THR A O 1
ATOM 658 N N . SER A 1 77 ? -9.580 -8.641 22.445 1.00 93.94 77 SER A N 1
ATOM 659 C CA . SER A 1 77 ? -9.521 -7.443 21.618 1.00 93.94 77 SER A CA 1
ATOM 660 C C . SER A 1 77 ? -10.044 -7.713 20.207 1.00 93.94 77 SER A C 1
ATOM 662 O O . SER A 1 77 ? -9.922 -8.810 19.660 1.00 93.94 77 SER A O 1
ATOM 664 N N . TYR A 1 78 ? -10.609 -6.675 19.600 1.00 95.44 78 TYR A N 1
ATOM 665 C CA . TYR A 1 78 ? -10.881 -6.639 18.171 1.00 95.44 78 TYR A CA 1
ATOM 666 C C . TYR A 1 78 ? -9.593 -6.353 17.387 1.00 95.44 78 TYR A C 1
ATOM 668 O O . TYR A 1 78 ? -8.664 -5.733 17.920 1.00 95.44 78 TYR A O 1
ATOM 676 N N . PRO A 1 79 ? -9.528 -6.728 16.098 1.00 92.69 79 PRO A N 1
ATOM 677 C CA . PRO A 1 79 ? -8.404 -6.373 15.243 1.00 92.69 79 PRO A CA 1
ATOM 678 C C . PRO A 1 79 ? -8.193 -4.855 15.197 1.00 92.69 79 PRO A C 1
ATOM 680 O O . PRO A 1 79 ? -9.094 -4.101 14.844 1.00 92.69 79 PRO A O 1
ATOM 683 N N . TRP A 1 80 ? -6.988 -4.397 15.531 1.00 90.25 80 TRP A N 1
ATOM 684 C CA . TRP A 1 80 ? -6.643 -2.972 15.462 1.00 90.25 80 TRP A CA 1
ATOM 685 C C . TRP A 1 80 ? -6.257 -2.523 14.044 1.00 90.25 80 TRP A C 1
ATOM 687 O O . TRP A 1 80 ? -6.297 -1.329 13.750 1.00 90.25 80 TRP A O 1
ATOM 697 N N . LYS A 1 81 ? -5.891 -3.464 13.166 1.00 90.69 81 LYS A N 1
ATOM 698 C CA . LYS A 1 81 ? -5.650 -3.237 11.739 1.00 90.69 81 LYS A CA 1
ATOM 699 C C . LYS A 1 81 ? -6.543 -4.163 10.920 1.00 90.69 81 LYS A C 1
ATOM 701 O O . LYS A 1 81 ? -6.467 -5.380 11.078 1.00 90.69 81 LYS A O 1
ATOM 706 N N . VAL A 1 82 ? -7.363 -3.587 10.048 1.00 94.31 82 VAL A N 1
ATOM 707 C CA . VAL A 1 82 ? -8.360 -4.304 9.246 1.00 94.31 82 VAL A CA 1
ATOM 708 C C . VAL A 1 82 ? -8.036 -4.148 7.765 1.00 94.31 82 VAL A C 1
ATOM 710 O O . VAL A 1 82 ? -7.811 -3.048 7.275 1.00 94.31 82 VAL A O 1
ATOM 713 N N . ALA A 1 83 ? -8.019 -5.264 7.046 1.00 94.88 83 ALA A N 1
ATOM 714 C CA . ALA A 1 83 ? -7.896 -5.307 5.596 1.00 94.88 83 ALA A CA 1
ATOM 715 C C . ALA A 1 83 ? -9.258 -5.677 5.005 1.00 94.88 83 ALA A C 1
ATOM 717 O O . ALA A 1 83 ? -9.745 -6.774 5.271 1.00 94.88 83 ALA A O 1
ATOM 718 N N . ILE A 1 84 ? -9.864 -4.790 4.216 1.00 95.50 84 ILE A N 1
ATOM 719 C CA . ILE A 1 84 ? -11.142 -5.069 3.552 1.00 95.50 84 ILE A CA 1
ATOM 720 C C . ILE A 1 84 ? -10.848 -5.596 2.142 1.00 95.50 84 ILE A C 1
ATOM 722 O O . ILE A 1 84 ? -10.303 -4.835 1.336 1.00 95.50 84 ILE A O 1
ATOM 726 N N . PRO A 1 85 ? -11.177 -6.864 1.824 1.00 93.62 85 PRO A N 1
ATOM 727 C CA . PRO A 1 85 ? -10.968 -7.442 0.501 1.00 93.62 85 PRO A CA 1
ATOM 728 C C . PRO A 1 85 ? -12.066 -6.967 -0.459 1.00 93.62 85 PRO A C 1
ATOM 730 O O . PRO A 1 85 ? -13.130 -7.562 -0.562 1.00 93.62 85 PRO A O 1
ATOM 733 N N . MET A 1 86 ? -11.811 -5.871 -1.164 1.00 95.62 86 MET A N 1
ATOM 734 C CA . MET A 1 86 ? -12.782 -5.207 -2.035 1.00 95.62 86 MET A CA 1
ATOM 735 C C . MET A 1 86 ? -13.166 -6.061 -3.246 1.00 95.62 86 MET A C 1
ATOM 737 O O . MET A 1 86 ? -14.330 -6.105 -3.635 1.00 95.62 86 MET A O 1
ATOM 741 N N . THR A 1 87 ? -12.192 -6.705 -3.889 1.00 93.56 87 THR A N 1
ATOM 742 C CA . THR A 1 87 ? -12.415 -7.544 -5.074 1.00 93.56 87 THR A CA 1
ATOM 743 C C . THR A 1 87 ? -11.196 -8.389 -5.402 1.00 93.56 87 THR A C 1
ATOM 745 O O . THR A 1 87 ? -10.073 -8.011 -5.067 1.00 93.56 87 THR A O 1
ATOM 748 N N . ASP A 1 88 ? -11.427 -9.483 -6.123 1.00 90.88 88 ASP A N 1
ATOM 749 C CA . ASP A 1 88 ? -10.403 -10.306 -6.769 1.00 90.88 88 ASP A CA 1
ATOM 750 C C . ASP A 1 88 ? -10.163 -9.914 -8.238 1.00 90.88 88 ASP A C 1
ATOM 752 O O . ASP A 1 88 ? -9.259 -10.433 -8.893 1.00 90.88 88 ASP A O 1
ATOM 756 N N . VAL A 1 89 ? -10.950 -8.981 -8.785 1.00 90.25 89 VAL A N 1
ATOM 757 C CA . VAL A 1 89 ? -10.851 -8.549 -10.184 1.00 90.25 89 VAL A CA 1
ATOM 758 C C . VAL A 1 89 ? -9.966 -7.317 -10.314 1.00 90.25 89 VAL A C 1
ATOM 760 O O . VAL A 1 89 ? -10.135 -6.311 -9.626 1.00 90.25 89 VAL A O 1
ATOM 763 N N . CYS A 1 90 ? -9.017 -7.379 -11.247 1.00 92.44 90 CYS A N 1
ATOM 764 C CA . CYS A 1 90 ? -8.058 -6.313 -11.510 1.00 92.44 90 CYS A CA 1
ATOM 765 C C . CYS A 1 90 ? -8.100 -5.869 -12.977 1.00 92.44 90 CYS A C 1
ATOM 767 O O . CYS A 1 90 ? -8.301 -6.671 -13.889 1.00 92.44 90 CYS A O 1
ATOM 769 N N . ASN A 1 91 ? -7.867 -4.579 -13.214 1.00 92.88 91 ASN A N 1
ATOM 770 C CA . ASN A 1 91 ? -7.648 -4.014 -14.549 1.00 92.88 91 ASN A CA 1
ATOM 771 C C . ASN A 1 91 ? -6.185 -4.138 -15.026 1.00 92.88 91 ASN A C 1
ATOM 773 O O . ASN A 1 91 ? -5.922 -3.886 -16.202 1.00 92.88 91 ASN A O 1
ATOM 777 N N . ALA A 1 92 ? -5.259 -4.543 -14.151 1.00 92.25 92 ALA A N 1
ATOM 778 C CA . ALA A 1 92 ? -3.880 -4.902 -14.482 1.00 92.25 92 ALA A CA 1
ATOM 779 C C . ALA A 1 92 ? -3.705 -6.430 -14.579 1.00 92.25 92 ALA A C 1
ATOM 781 O O . ALA A 1 92 ? -4.516 -7.199 -14.065 1.00 92.25 92 ALA A O 1
ATOM 782 N N . LYS A 1 93 ? -2.635 -6.877 -15.244 1.00 90.50 93 LYS A N 1
ATOM 783 C CA . LYS A 1 93 ? -2.289 -8.298 -15.427 1.00 90.50 93 LYS A CA 1
ATOM 784 C C . LYS A 1 93 ? -0.832 -8.531 -15.048 1.00 90.50 93 LYS A C 1
ATOM 786 O O . LYS A 1 93 ? -0.004 -8.840 -15.903 1.00 90.50 93 LYS A O 1
ATOM 791 N N . CYS A 1 94 ? -0.507 -8.289 -13.782 1.00 91.44 94 CYS A N 1
ATOM 792 C CA . CYS A 1 94 ? 0.883 -8.297 -13.353 1.00 91.44 94 CYS A CA 1
ATOM 793 C C . CYS A 1 94 ? 1.483 -9.703 -13.432 1.00 91.44 94 CYS A C 1
ATOM 795 O O . CYS A 1 94 ? 0.855 -10.671 -13.005 1.00 91.44 94 CYS A O 1
ATOM 797 N N . THR A 1 95 ? 2.716 -9.809 -13.920 1.00 88.31 95 THR A N 1
ATOM 798 C CA . THR A 1 95 ? 3.393 -11.098 -14.155 1.00 88.31 95 THR A CA 1
ATOM 799 C C . THR A 1 95 ? 3.730 -11.857 -12.871 1.00 88.31 95 THR A C 1
ATOM 801 O O . THR A 1 95 ? 3.913 -13.068 -12.901 1.00 88.31 95 THR A O 1
ATOM 804 N N . PHE A 1 96 ? 3.758 -11.160 -11.735 1.00 85.81 96 PHE A N 1
ATOM 805 C CA . PHE A 1 96 ? 4.005 -11.713 -10.400 1.00 85.81 96 PHE A CA 1
ATOM 806 C C . PHE A 1 96 ? 2.733 -11.818 -9.532 1.00 85.81 96 PHE A C 1
ATOM 808 O O . PHE A 1 96 ? 2.834 -12.107 -8.341 1.00 85.81 96 PHE A O 1
ATOM 815 N N . CYS A 1 97 ? 1.543 -11.521 -10.068 1.00 85.50 97 CYS A N 1
ATOM 816 C CA . CYS A 1 97 ? 0.303 -11.500 -9.283 1.00 85.50 97 CYS A CA 1
ATOM 817 C C . CYS A 1 97 ? -0.356 -12.882 -9.199 1.00 85.50 97 CYS A C 1
ATOM 819 O O . CYS A 1 97 ? -0.340 -13.654 -10.154 1.00 85.50 97 CYS A O 1
ATOM 821 N N . THR A 1 98 ? -0.996 -13.159 -8.063 1.00 77.38 98 THR A N 1
ATOM 822 C CA . THR A 1 98 ? -1.747 -14.396 -7.810 1.00 77.38 98 THR A CA 1
ATOM 823 C C . THR A 1 98 ? -3.240 -14.283 -8.124 1.00 77.38 98 THR A C 1
ATOM 825 O O . THR A 1 98 ? -3.914 -15.298 -8.259 1.00 77.38 98 THR A O 1
ATOM 828 N N . ALA A 1 99 ? -3.774 -13.067 -8.268 1.00 78.00 99 ALA A N 1
ATOM 829 C CA . ALA A 1 99 ? -5.203 -12.829 -8.471 1.00 78.00 99 ALA A CA 1
ATOM 830 C C . ALA A 1 99 ? -5.799 -13.540 -9.699 1.00 78.00 99 ALA A C 1
ATOM 832 O O . ALA A 1 99 ? -6.873 -14.121 -9.566 1.00 78.00 99 ALA A O 1
ATOM 833 N N . PRO A 1 100 ? -5.125 -13.593 -10.873 1.00 74.56 100 PRO A N 1
ATOM 834 C CA . PRO A 1 100 ? -5.661 -14.296 -12.043 1.00 74.56 100 PRO A CA 1
ATOM 835 C C . PRO A 1 100 ? -5.863 -15.806 -11.853 1.00 74.56 100 PRO A C 1
ATOM 837 O O . PRO A 1 100 ? -6.445 -16.452 -12.721 1.00 74.56 100 PRO A O 1
ATOM 840 N N . LEU A 1 101 ? -5.342 -16.371 -10.764 1.00 71.19 101 LEU A N 1
ATOM 841 C CA . LEU A 1 101 ? -5.364 -17.801 -10.468 1.00 71.19 101 LEU A CA 1
ATOM 842 C C . LEU A 1 101 ? -6.534 -18.188 -9.564 1.00 71.19 101 LEU A C 1
ATOM 844 O O . LEU A 1 101 ? -6.785 -19.375 -9.368 1.00 71.19 101 LEU A O 1
ATOM 848 N N . VAL A 1 102 ? -7.218 -17.199 -8.984 1.00 72.69 102 VAL A N 1
ATOM 849 C CA . VAL A 1 102 ? -8.367 -17.426 -8.113 1.00 72.69 102 VAL A CA 1
ATOM 850 C C . VAL A 1 102 ? -9.510 -17.985 -8.963 1.00 72.69 102 VAL A C 1
ATOM 852 O O . VAL A 1 102 ? -9.972 -17.296 -9.880 1.00 72.69 102 VAL A O 1
ATOM 855 N N . PRO A 1 103 ? -9.969 -19.223 -8.704 1.00 76.00 103 PRO A N 1
ATOM 856 C CA . PRO A 1 103 ? -11.172 -19.726 -9.345 1.00 76.00 103 PRO A CA 1
ATOM 857 C C . PRO A 1 103 ? -12.372 -18.915 -8.848 1.00 76.00 103 PRO A C 1
ATOM 859 O O . PRO A 1 103 ? -12.467 -18.619 -7.661 1.00 76.00 103 PRO A O 1
ATOM 862 N N . ASP A 1 104 ? -13.282 -18.570 -9.759 1.00 85.44 104 ASP A N 1
ATOM 863 C CA . ASP A 1 104 ? -14.524 -17.847 -9.455 1.00 85.44 104 ASP A CA 1
ATOM 864 C C . ASP A 1 104 ? -14.297 -16.531 -8.677 1.00 85.44 104 ASP A C 1
ATOM 866 O O . ASP A 1 104 ? -14.730 -16.412 -7.529 1.00 85.44 104 ASP A O 1
ATOM 870 N N . PRO A 1 105 ? -13.633 -15.524 -9.283 1.00 85.31 105 PRO A N 1
ATOM 871 C CA . PRO A 1 105 ? -13.254 -14.288 -8.598 1.00 85.31 105 PRO A CA 1
ATOM 872 C C . PRO A 1 105 ? -14.469 -13.567 -8.007 1.00 85.31 105 PRO A C 1
ATOM 874 O O . PRO A 1 105 ? -15.472 -13.346 -8.695 1.00 85.31 105 PRO A O 1
ATOM 877 N N . GLN A 1 106 ? -14.357 -13.173 -6.739 1.00 90.06 106 GLN A N 1
ATOM 878 C CA . GLN A 1 106 ? -15.432 -12.537 -5.989 1.00 90.06 106 GLN A CA 1
ATOM 879 C C . GLN A 1 106 ? -15.193 -11.035 -5.812 1.00 90.06 106 GLN A C 1
ATOM 881 O O . GLN A 1 106 ? -14.146 -10.460 -6.128 1.00 90.06 106 GLN A O 1
ATOM 886 N N . TRP A 1 107 ? -16.250 -10.372 -5.368 1.00 93.19 107 TRP A N 1
ATOM 887 C CA . TRP A 1 107 ? -16.304 -8.943 -5.125 1.00 93.19 107 TRP A CA 1
ATOM 888 C C . TRP A 1 107 ? -17.093 -8.766 -3.834 1.00 93.19 107 TRP A C 1
ATOM 890 O O . TRP A 1 107 ? -18.079 -9.478 -3.630 1.00 93.19 107 TRP A O 1
ATOM 900 N N . LEU A 1 108 ? -16.658 -7.846 -2.978 1.00 95.81 108 LEU A N 1
ATOM 901 C CA . LEU A 1 108 ? -17.374 -7.541 -1.748 1.00 95.81 108 LEU A CA 1
ATOM 902 C C . LEU A 1 108 ? -18.741 -6.953 -2.101 1.00 95.81 108 LEU A C 1
ATOM 904 O O . LEU A 1 108 ? -18.824 -5.956 -2.820 1.00 95.81 108 LEU A O 1
ATOM 908 N N . LYS A 1 109 ? -19.824 -7.548 -1.605 1.00 96.81 109 LYS A N 1
ATOM 909 C CA . LYS A 1 109 ? -21.153 -6.946 -1.747 1.00 96.81 109 LYS A CA 1
ATOM 910 C C . LYS A 1 109 ? -21.335 -5.847 -0.707 1.00 96.81 109 LYS A C 1
ATOM 912 O O . LYS A 1 109 ? -20.736 -5.883 0.363 1.00 96.81 109 LYS A O 1
ATOM 917 N N . VAL A 1 110 ? -22.178 -4.863 -1.012 1.00 96.94 110 VAL A N 1
ATOM 918 C CA . VAL A 1 110 ? -22.402 -3.706 -0.126 1.00 96.94 110 VAL A CA 1
ATOM 919 C C . VAL A 1 110 ? -22.912 -4.167 1.239 1.00 96.94 110 VAL A C 1
ATOM 921 O O . VAL A 1 110 ? -22.395 -3.748 2.266 1.00 96.94 110 VAL A O 1
ATOM 924 N N . GLU A 1 111 ? -23.867 -5.092 1.249 1.00 96.62 111 GLU A N 1
ATOM 925 C CA . GLU A 1 111 ? -24.441 -5.672 2.460 1.00 96.62 111 GLU A CA 1
ATOM 926 C C . GLU A 1 111 ? -23.425 -6.457 3.304 1.00 96.62 111 GLU A C 1
ATOM 928 O O . GLU A 1 111 ? -23.569 -6.525 4.516 1.00 96.62 111 GLU A O 1
ATOM 933 N N . GLU A 1 112 ? -22.358 -6.994 2.704 1.00 97.00 112 GLU A N 1
ATOM 934 C CA . GLU A 1 112 ? -21.334 -7.769 3.420 1.00 97.00 112 GLU A CA 1
ATOM 935 C C . GLU A 1 112 ? -20.387 -6.872 4.238 1.00 97.00 112 GLU A C 1
ATOM 937 O O . GLU A 1 112 ? -19.647 -7.369 5.088 1.00 97.00 112 GLU A O 1
ATOM 942 N N . VAL A 1 113 ? -20.420 -5.547 4.035 1.00 96.50 113 VAL A N 1
ATOM 943 C CA . VAL A 1 113 ? -19.655 -4.583 4.845 1.00 96.50 113 VAL A CA 1
ATOM 944 C C . VAL A 1 113 ? -20.081 -4.633 6.315 1.00 96.50 113 VAL A C 1
ATOM 946 O O . VAL A 1 113 ? -19.241 -4.458 7.199 1.00 96.50 113 VAL A O 1
ATOM 949 N N . GLU A 1 114 ? -21.350 -4.946 6.600 1.00 96.38 114 GLU A N 1
ATOM 950 C CA . GLU A 1 114 ? -21.864 -5.047 7.972 1.00 96.38 114 GLU A CA 1
ATOM 951 C C . GLU A 1 114 ? -21.132 -6.120 8.796 1.00 96.38 114 GLU A C 1
ATOM 953 O O . GLU A 1 114 ? -21.003 -5.991 10.014 1.00 96.38 114 GLU A O 1
ATOM 958 N N . TYR A 1 115 ? -20.569 -7.145 8.143 1.00 95.75 115 TYR A N 1
ATOM 959 C CA . TYR A 1 115 ? -19.787 -8.191 8.808 1.00 95.75 115 TYR A CA 1
ATOM 960 C C . TYR A 1 115 ? -18.473 -7.670 9.397 1.00 95.75 115 TYR A C 1
ATOM 962 O O . TYR A 1 115 ? -17.892 -8.313 10.271 1.00 95.75 115 TYR A O 1
ATOM 970 N N . PHE A 1 116 ? -18.019 -6.495 8.959 1.00 95.50 116 PHE A N 1
ATOM 971 C CA . PHE A 1 116 ? -16.840 -5.823 9.490 1.00 95.50 116 PHE A CA 1
ATOM 972 C C . PHE A 1 116 ? -17.184 -4.766 10.546 1.00 95.50 116 PHE A C 1
ATOM 974 O O . PHE A 1 116 ? -16.261 -4.179 11.103 1.00 95.50 116 PHE A O 1
ATOM 981 N N . ALA A 1 117 ? -18.465 -4.520 10.853 1.00 95.00 117 ALA A N 1
ATOM 982 C CA . ALA A 1 117 ? -18.902 -3.377 11.659 1.00 95.00 117 ALA A CA 1
ATOM 983 C C . ALA A 1 117 ? -18.157 -3.242 12.998 1.00 95.00 117 ALA A C 1
ATOM 985 O O . ALA A 1 117 ? -17.609 -2.180 13.297 1.00 95.00 117 ALA A O 1
ATOM 986 N N . ASP A 1 118 ? -18.071 -4.324 13.777 1.00 92.94 118 ASP A N 1
ATOM 987 C CA . ASP A 1 118 ? -17.357 -4.302 15.057 1.00 92.94 118 ASP A CA 1
ATOM 988 C C . ASP A 1 118 ? -15.852 -4.077 14.862 1.00 92.94 118 ASP A C 1
ATOM 990 O O . ASP A 1 118 ? -15.250 -3.264 15.561 1.00 92.94 118 ASP A O 1
ATOM 994 N N . ALA A 1 119 ? -15.233 -4.727 13.873 1.00 94.88 119 ALA A N 1
ATOM 995 C CA . ALA A 1 119 ? -13.814 -4.533 13.587 1.00 94.88 119 ALA A CA 1
ATOM 996 C C . ALA A 1 119 ? -13.515 -3.080 13.173 1.00 94.88 119 ALA A C 1
ATOM 998 O O . ALA A 1 119 ? -12.570 -2.481 13.678 1.00 94.88 119 ALA A O 1
ATOM 999 N N . LEU A 1 120 ? -14.351 -2.482 12.320 1.00 95.31 120 LEU A N 1
ATOM 1000 C CA . LEU A 1 120 ? -14.217 -1.095 11.861 1.00 95.31 120 LEU A CA 1
ATOM 1001 C C . LEU A 1 120 ? -14.409 -0.078 12.990 1.00 95.31 120 LEU A C 1
ATOM 1003 O O . LEU A 1 120 ? -13.737 0.956 13.007 1.00 95.31 120 LEU A O 1
ATOM 1007 N N . ARG A 1 121 ? -15.265 -0.391 13.967 1.00 94.69 121 ARG A N 1
ATOM 1008 C CA . ARG A 1 121 ? -15.506 0.457 15.138 1.00 94.69 121 ARG A CA 1
ATOM 1009 C C . ARG A 1 121 ? -14.282 0.598 16.044 1.00 94.69 121 ARG A C 1
ATOM 1011 O O . ARG A 1 121 ? -14.122 1.640 16.683 1.00 94.69 121 ARG A O 1
ATOM 1018 N N . TYR A 1 122 ? -13.449 -0.441 16.120 1.00 94.12 122 TYR A N 1
ATOM 1019 C CA . TYR A 1 122 ? -12.296 -0.523 17.026 1.00 94.12 122 TYR A CA 1
ATOM 1020 C C . TYR A 1 122 ? -10.932 -0.493 16.315 1.00 94.12 122 TYR A C 1
ATOM 1022 O O . TYR A 1 122 ? -9.894 -0.565 16.984 1.00 94.12 122 TYR A O 1
ATOM 1030 N N . ALA A 1 123 ? -10.916 -0.390 14.985 1.00 91.12 123 ALA A N 1
ATOM 1031 C CA . ALA A 1 123 ? -9.697 -0.320 14.192 1.00 91.12 123 ALA A CA 1
ATOM 1032 C C . ALA A 1 123 ? -8.998 1.041 14.337 1.00 91.12 123 ALA A C 1
ATOM 1034 O O . ALA A 1 123 ? -9.628 2.096 14.325 1.00 91.12 123 ALA A O 1
ATOM 1035 N N . ILE A 1 124 ? -7.668 1.006 14.417 1.00 88.75 124 ILE A N 1
ATOM 1036 C CA . ILE A 1 124 ? -6.792 2.170 14.232 1.00 88.75 124 ILE A CA 1
ATOM 1037 C C . ILE A 1 124 ? -6.486 2.381 12.751 1.00 88.75 124 ILE A C 1
ATOM 1039 O O . ILE A 1 124 ? -6.299 3.514 12.320 1.00 88.75 124 ILE A O 1
ATOM 1043 N N . GLU A 1 125 ? -6.390 1.302 11.977 1.00 90.31 125 GLU A N 1
ATOM 1044 C CA . GLU A 1 125 ? -6.008 1.351 10.569 1.00 90.31 125 GLU A CA 1
ATOM 1045 C C . GLU A 1 125 ? -6.913 0.427 9.757 1.00 90.31 125 GLU A C 1
ATOM 1047 O O . GLU A 1 125 ? -7.093 -0.743 10.103 1.00 90.31 125 GLU A O 1
ATOM 1052 N N . VAL A 1 126 ? -7.487 0.955 8.683 1.00 94.94 126 VAL A N 1
ATOM 1053 C CA . VAL A 1 126 ? -8.352 0.219 7.762 1.00 94.94 126 VAL A CA 1
ATOM 1054 C C . VAL A 1 126 ? -7.781 0.382 6.366 1.00 94.94 126 VAL A C 1
ATOM 1056 O O . VAL A 1 126 ? -7.664 1.500 5.891 1.00 94.94 126 VAL A O 1
ATOM 1059 N N . ASP A 1 127 ? -7.439 -0.712 5.697 1.00 95.50 127 ASP A N 1
ATOM 1060 C CA . ASP A 1 127 ? -6.906 -0.695 4.334 1.00 95.50 127 ASP A CA 1
ATOM 1061 C C . ASP A 1 127 ? -7.926 -1.307 3.362 1.00 95.50 127 ASP A C 1
ATOM 1063 O O . ASP A 1 127 ? -8.260 -2.492 3.466 1.00 95.50 127 ASP A O 1
ATOM 1067 N N . LEU A 1 128 ? -8.376 -0.523 2.378 1.00 96.81 128 LEU A N 1
ATOM 1068 C CA . LEU A 1 128 ? -9.109 -1.010 1.209 1.00 96.81 128 LEU A CA 1
ATOM 1069 C C . LEU A 1 128 ? -8.117 -1.710 0.275 1.00 96.81 128 LEU A C 1
ATOM 1071 O O . LEU A 1 128 ? -7.257 -1.068 -0.336 1.00 96.81 128 LEU A O 1
ATOM 1075 N N . GLN A 1 129 ? -8.204 -3.031 0.178 1.00 93.31 129 GLN A N 1
ATOM 1076 C CA . GLN A 1 129 ? -7.260 -3.837 -0.596 1.00 93.31 129 GLN A CA 1
ATOM 1077 C C . GLN A 1 129 ? -7.935 -5.098 -1.143 1.00 93.31 129 GLN A C 1
ATOM 1079 O O . GLN A 1 129 ? -9.153 -5.157 -1.255 1.00 93.31 129 GLN A O 1
ATOM 1084 N N . GLY A 1 130 ? -7.158 -6.096 -1.546 1.00 85.12 130 GLY A N 1
ATOM 1085 C CA . GLY A 1 130 ? -7.656 -7.352 -2.096 1.00 85.12 130 GLY A CA 1
ATOM 1086 C C . GLY A 1 130 ? -6.647 -7.948 -3.065 1.00 85.12 130 GLY A C 1
ATOM 1087 O O . GLY A 1 130 ? -5.546 -7.419 -3.230 1.00 85.12 130 GLY A O 1
ATOM 1088 N N . LEU A 1 131 ? -7.028 -9.047 -3.710 1.00 85.62 131 LEU A N 1
ATOM 1089 C CA . LEU A 1 131 ? -6.249 -9.606 -4.814 1.00 85.62 131 LEU A CA 1
ATOM 1090 C C . LEU A 1 131 ? -6.413 -8.757 -6.091 1.00 85.62 131 LEU A C 1
ATOM 1092 O O . LEU A 1 131 ? -5.495 -8.663 -6.904 1.00 85.62 131 LEU A O 1
ATOM 1096 N N . GLY A 1 132 ? -7.567 -8.107 -6.248 1.00 91.50 132 GLY A N 1
ATOM 1097 C CA . GLY A 1 132 ? -7.917 -7.241 -7.365 1.00 91.50 132 GLY A CA 1
ATOM 1098 C C . GLY A 1 132 ? -7.550 -5.764 -7.183 1.00 91.50 132 GLY A C 1
ATOM 1099 O O . GLY A 1 132 ? -6.736 -5.394 -6.342 1.00 91.50 132 GLY A O 1
ATOM 1100 N N . GLU A 1 133 ? -8.172 -4.903 -7.995 1.00 95.81 133 GLU A N 1
ATOM 1101 C CA . GLU A 1 133 ? -8.023 -3.445 -7.917 1.00 95.81 133 GLU A CA 1
ATOM 1102 C C . GLU A 1 133 ? -9.256 -2.827 -7.236 1.00 95.81 133 GLU A C 1
ATOM 1104 O O . GLU A 1 133 ? -10.312 -2.736 -7.872 1.00 95.81 133 GLU A O 1
ATOM 1109 N N . PRO A 1 134 ? -9.144 -2.332 -5.987 1.00 96.19 134 PRO A N 1
ATOM 1110 C CA . PRO A 1 134 ? -10.265 -1.730 -5.269 1.00 96.19 134 PRO A CA 1
ATOM 1111 C C . PRO A 1 134 ? -10.992 -0.640 -6.059 1.00 96.19 134 PRO A C 1
ATOM 1113 O O . PRO A 1 134 ? -12.221 -0.637 -6.130 1.00 96.19 134 PRO A O 1
ATOM 1116 N N . THR A 1 135 ? -10.261 0.257 -6.730 1.00 95.44 135 THR A N 1
ATOM 1117 C CA . THR A 1 135 ? -10.877 1.367 -7.480 1.00 95.44 135 THR A CA 1
ATOM 1118 C C . THR A 1 135 ? -11.604 0.914 -8.754 1.00 95.44 135 THR A C 1
ATOM 1120 O O . THR A 1 135 ? -12.355 1.690 -9.355 1.00 95.44 135 THR A O 1
ATOM 1123 N N . ALA A 1 136 ? -11.441 -0.343 -9.174 1.00 94.62 136 ALA A N 1
ATOM 1124 C CA . ALA A 1 136 ? -12.179 -0.940 -10.282 1.00 94.62 136 ALA A CA 1
ATOM 1125 C C . ALA A 1 136 ? -13.536 -1.529 -9.849 1.00 94.62 136 ALA A C 1
ATOM 1127 O O . ALA A 1 136 ? -14.344 -1.859 -10.717 1.00 94.62 136 ALA A O 1
ATOM 1128 N N . HIS A 1 137 ? -13.834 -1.596 -8.544 1.00 95.25 137 HIS A N 1
ATOM 1129 C CA . HIS A 1 137 ? -15.098 -2.131 -8.029 1.00 95.25 137 HIS A CA 1
ATOM 1130 C C . HIS A 1 137 ? -16.321 -1.361 -8.590 1.00 95.25 137 HIS A C 1
ATOM 1132 O O . HIS A 1 137 ? -16.330 -0.121 -8.561 1.00 95.25 137 HIS A O 1
ATOM 1138 N N . PRO A 1 138 ? -17.392 -2.015 -9.088 1.00 92.75 138 PRO A N 1
ATOM 1139 C CA . PRO A 1 138 ? -18.474 -1.339 -9.784 1.00 92.75 138 PRO A CA 1
ATOM 1140 C C . PRO A 1 138 ? -19.378 -0.619 -8.780 1.00 92.75 138 PRO A C 1
ATOM 1142 O O . PRO A 1 138 ? -19.891 0.454 -9.078 1.00 92.75 138 PRO A O 1
ATOM 1145 N N . GLN A 1 139 ? -19.478 -1.146 -7.557 1.00 94.81 139 GLN A N 1
ATOM 1146 C CA . GLN A 1 139 ? -20.200 -0.558 -6.430 1.00 94.81 139 GLN A CA 1
ATOM 1147 C C . GLN A 1 139 ? -19.256 0.119 -5.423 1.00 94.81 139 GLN A C 1
ATOM 1149 O O . GLN A 1 139 ? -19.607 0.236 -4.258 1.00 94.81 139 GLN A O 1
ATOM 1154 N N . PHE A 1 140 ? -18.048 0.535 -5.840 1.00 94.00 140 PHE A N 1
ATOM 1155 C CA . PHE A 1 140 ? -17.070 1.176 -4.941 1.00 94.00 140 PHE A CA 1
ATOM 1156 C C . PHE A 1 140 ? -17.694 2.295 -4.096 1.00 94.00 140 PHE A C 1
ATOM 1158 O O . PHE A 1 140 ? -17.450 2.370 -2.904 1.00 94.00 140 PHE A O 1
ATOM 1165 N N . GLU A 1 141 ? -18.525 3.135 -4.719 1.00 93.50 141 GLU A N 1
ATOM 1166 C CA . GLU A 1 141 ? -19.210 4.252 -4.060 1.00 93.50 141 GLU A CA 1
ATOM 1167 C C . GLU A 1 141 ? -20.144 3.792 -2.933 1.00 93.50 141 GLU A C 1
ATOM 1169 O O . GLU A 1 141 ? -20.026 4.283 -1.817 1.00 93.50 141 GLU A O 1
ATOM 1174 N N . ALA A 1 142 ? -20.999 2.802 -3.200 1.00 95.56 142 ALA A N 1
ATOM 1175 C CA . ALA A 1 142 ? -21.923 2.273 -2.202 1.00 95.56 142 ALA A CA 1
ATOM 1176 C C . ALA A 1 142 ? -21.190 1.554 -1.057 1.00 95.56 142 ALA A C 1
ATOM 1178 O O . ALA A 1 142 ? -21.576 1.690 0.096 1.00 95.56 142 ALA A O 1
ATOM 1179 N N . ILE A 1 143 ? -20.102 0.833 -1.354 1.00 95.31 143 ILE A N 1
ATOM 1180 C CA . ILE A 1 143 ? -19.268 0.209 -0.314 1.00 95.31 143 ILE A CA 1
ATOM 1181 C C . ILE A 1 143 ? -18.587 1.268 0.546 1.00 95.31 143 ILE A C 1
ATOM 1183 O O . ILE A 1 143 ? -18.550 1.137 1.762 1.00 95.31 143 ILE A O 1
ATOM 1187 N N . ALA A 1 144 ? -18.047 2.313 -0.078 1.00 90.81 144 ALA A N 1
ATOM 1188 C CA . ALA A 1 144 ? -17.383 3.397 0.627 1.00 90.81 144 ALA A CA 1
ATOM 1189 C C . ALA A 1 144 ? -18.350 4.104 1.598 1.00 90.81 144 ALA A C 1
ATOM 1191 O O . ALA A 1 144 ? -18.002 4.309 2.756 1.00 90.81 144 ALA A O 1
ATOM 1192 N N . GLU A 1 145 ? -19.582 4.379 1.157 1.00 91.69 145 GLU A N 1
ATOM 1193 C CA . GLU A 1 145 ? -20.658 4.918 2.005 1.00 91.69 145 GLU A CA 1
ATOM 1194 C C . GLU A 1 145 ? -21.060 3.961 3.135 1.00 91.69 145 GLU A C 1
ATOM 1196 O O . GLU A 1 145 ? -21.371 4.400 4.240 1.00 91.69 145 GLU A O 1
ATOM 1201 N N . GLU A 1 146 ? -21.051 2.650 2.890 1.00 95.19 146 GLU A N 1
ATOM 1202 C CA . GLU A 1 146 ? -21.355 1.663 3.926 1.00 95.19 146 GLU A CA 1
ATOM 1203 C C . GLU A 1 146 ? -20.237 1.581 4.978 1.00 95.19 146 GLU A C 1
ATOM 1205 O O . GLU A 1 146 ? -20.518 1.527 6.173 1.00 95.19 146 GLU A O 1
ATOM 1210 N N . ILE A 1 147 ? -18.968 1.647 4.559 1.00 93.19 147 ILE A N 1
ATOM 1211 C CA . ILE A 1 147 ? -17.805 1.656 5.460 1.00 93.19 147 ILE A CA 1
ATOM 1212 C C . ILE A 1 147 ? -17.831 2.890 6.368 1.00 93.19 147 ILE A C 1
ATOM 1214 O O . ILE A 1 147 ? -17.581 2.759 7.568 1.00 93.19 147 ILE A O 1
ATOM 1218 N N . GLU A 1 148 ? -18.178 4.066 5.832 1.00 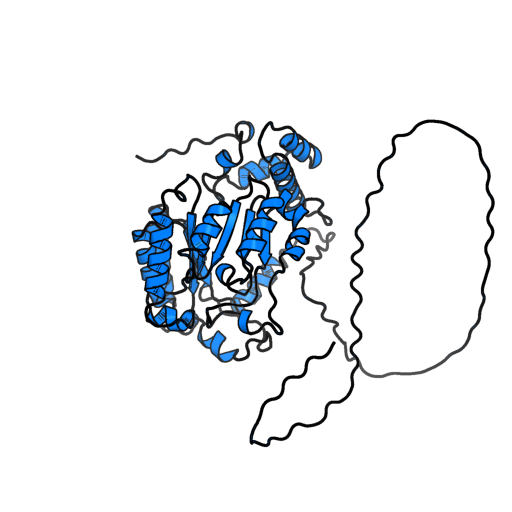91.06 148 GLU A N 1
ATOM 1219 C CA . GLU A 1 148 ? -18.288 5.316 6.601 1.00 91.06 148 GLU A CA 1
ATOM 1220 C C . GLU A 1 148 ? -19.250 5.215 7.795 1.00 91.06 148 GLU A C 1
ATOM 1222 O O . GLU A 1 148 ? -19.049 5.892 8.802 1.00 91.06 148 GLU A O 1
ATOM 1227 N N . LYS A 1 149 ? -20.274 4.354 7.725 1.00 93.12 149 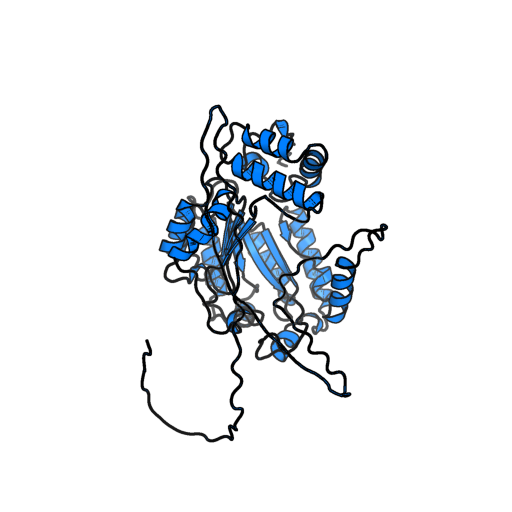LYS A N 1
ATOM 1228 C CA . LYS A 1 149 ? -21.234 4.166 8.827 1.00 93.12 149 LYS A CA 1
ATOM 1229 C C . LYS A 1 149 ? -20.622 3.479 10.046 1.00 93.12 149 LYS A C 1
ATOM 1231 O O . LYS A 1 149 ? -21.117 3.671 11.157 1.00 93.12 149 LYS A O 1
ATOM 1236 N N . PHE A 1 150 ? -19.593 2.657 9.843 1.00 94.00 150 PHE A N 1
ATOM 1237 C CA . PHE A 1 150 ? -19.023 1.798 10.884 1.00 94.00 150 PHE A CA 1
ATOM 1238 C C . PHE A 1 150 ? -17.608 2.195 11.292 1.00 94.00 150 PHE A C 1
ATOM 1240 O O . PHE A 1 150 ? -17.211 1.946 12.433 1.00 94.00 150 PHE A O 1
ATOM 1247 N N . ILE A 1 151 ? -16.840 2.788 10.376 1.00 92.25 151 ILE A N 1
ATOM 1248 C CA . ILE A 1 151 ? -15.459 3.175 10.637 1.00 92.25 151 ILE A CA 1
ATOM 1249 C C . ILE A 1 151 ? -15.391 4.235 11.732 1.00 92.25 151 ILE A C 1
ATOM 1251 O O . ILE A 1 151 ? -16.122 5.228 11.735 1.00 92.25 151 ILE A O 1
ATOM 1255 N N . ASN A 1 152 ? -14.488 4.028 12.687 1.00 90.19 152 ASN A N 1
ATOM 1256 C CA . ASN A 1 152 ? -14.251 5.044 13.693 1.00 90.19 152 ASN A CA 1
ATOM 1257 C C . ASN A 1 152 ? -13.623 6.291 13.044 1.00 90.19 152 ASN A C 1
ATOM 1259 O O . ASN A 1 152 ? -12.629 6.150 12.334 1.00 90.19 152 ASN A O 1
ATOM 1263 N N . PRO A 1 153 ? -14.093 7.519 13.330 1.00 84.62 153 PRO A N 1
ATOM 1264 C CA . PRO A 1 153 ? -13.526 8.727 12.727 1.00 84.62 153 PRO A CA 1
ATOM 1265 C C . PRO A 1 153 ? -12.055 9.021 13.066 1.00 84.62 153 PRO A C 1
ATOM 1267 O O . PRO A 1 153 ? -11.518 10.013 12.581 1.00 84.62 153 PRO A O 1
ATOM 1270 N N . VAL A 1 154 ? -11.437 8.261 13.977 1.00 84.75 154 VAL A N 1
ATOM 1271 C CA . VAL A 1 154 ? -9.999 8.364 14.291 1.00 84.75 154 VAL A CA 1
ATOM 1272 C C . VAL A 1 154 ? -9.146 7.315 13.578 1.00 84.75 154 VAL A C 1
ATOM 1274 O O . VAL A 1 154 ? -7.914 7.366 13.675 1.00 84.75 154 VAL A O 1
ATOM 1277 N N . ALA A 1 155 ? -9.787 6.339 12.931 1.00 87.81 155 ALA A N 1
ATOM 1278 C CA . ALA A 1 155 ? -9.102 5.315 12.168 1.00 87.81 155 ALA A CA 1
ATOM 1279 C C . ALA A 1 155 ? -8.461 5.951 10.933 1.00 87.81 155 ALA A C 1
ATOM 1281 O O . ALA A 1 155 ? -9.074 6.789 10.275 1.00 87.81 155 ALA A O 1
ATOM 1282 N N . ARG A 1 156 ? -7.239 5.530 10.607 1.00 89.50 156 ARG A N 1
ATOM 1283 C CA . ARG A 1 156 ? -6.602 5.882 9.340 1.00 89.50 156 ARG A CA 1
ATOM 1284 C C . ARG A 1 156 ? -7.145 4.989 8.239 1.00 89.50 156 ARG A C 1
ATOM 1286 O O . ARG A 1 156 ? -6.957 3.772 8.298 1.00 89.50 156 ARG A O 1
ATOM 1293 N N . LEU A 1 157 ? -7.768 5.595 7.235 1.00 93.06 157 LEU A N 1
ATOM 1294 C CA . LEU A 1 157 ? -8.242 4.883 6.058 1.00 93.06 157 LEU A CA 1
ATOM 1295 C C . LEU A 1 157 ? -7.159 4.893 4.976 1.00 93.06 157 LEU A C 1
ATOM 1297 O O . LEU A 1 157 ? -6.673 5.938 4.538 1.00 93.06 157 LEU A O 1
ATOM 1301 N N . GLY A 1 158 ? -6.753 3.707 4.551 1.00 95.50 158 GLY A N 1
ATOM 1302 C CA . GLY A 1 158 ? -5.776 3.463 3.507 1.00 95.50 158 GLY A CA 1
ATOM 1303 C C . GLY A 1 158 ? -6.385 2.759 2.303 1.00 95.50 158 GLY A C 1
ATOM 1304 O O . GLY A 1 158 ? -7.432 2.119 2.388 1.00 95.50 158 GLY A O 1
ATOM 1305 N N . ILE A 1 159 ? -5.722 2.870 1.156 1.00 97.50 159 ILE A N 1
ATOM 1306 C CA . ILE A 1 159 ? -6.048 2.095 -0.043 1.00 97.50 159 ILE A CA 1
ATOM 1307 C C . ILE A 1 159 ? -4.776 1.601 -0.717 1.00 97.50 159 ILE A C 1
ATOM 1309 O O . ILE A 1 159 ? -3.811 2.353 -0.872 1.00 97.50 159 ILE A O 1
ATOM 1313 N N . ILE A 1 160 ? -4.791 0.347 -1.165 1.00 97.50 160 ILE A N 1
ATOM 1314 C CA . ILE A 1 160 ? -3.775 -0.205 -2.063 1.00 97.50 160 ILE A CA 1
ATOM 1315 C C . ILE A 1 160 ? -4.352 -0.218 -3.479 1.00 97.50 160 ILE A C 1
ATOM 1317 O O . ILE A 1 160 ? -5.417 -0.780 -3.715 1.00 97.50 160 ILE A O 1
ATOM 1321 N N . THR A 1 161 ? -3.667 0.422 -4.424 1.00 98.12 161 THR A N 1
ATOM 1322 C CA . THR A 1 161 ? -4.138 0.585 -5.808 1.00 98.12 161 THR A CA 1
ATOM 1323 C C . THR A 1 161 ? -2.976 0.531 -6.799 1.00 98.12 161 THR A C 1
ATOM 1325 O O . THR A 1 161 ? -1.850 0.899 -6.480 1.00 98.12 161 THR A O 1
ATOM 1328 N N . ASN A 1 162 ? -3.222 0.131 -8.042 1.00 97.50 162 ASN A N 1
ATOM 1329 C CA . ASN A 1 162 ? -2.286 0.317 -9.153 1.00 97.50 162 ASN A CA 1
ATOM 1330 C C . ASN A 1 162 ? -2.254 1.765 -9.682 1.00 97.50 162 ASN A C 1
ATOM 1332 O O . ASN A 1 162 ? -1.425 2.103 -10.525 1.00 97.50 162 ASN A O 1
ATOM 1336 N N . GLY A 1 163 ? -3.155 2.633 -9.208 1.00 97.81 163 GLY A N 1
ATOM 1337 C CA . GLY A 1 163 ? -3.170 4.061 -9.517 1.00 97.81 163 GLY A CA 1
ATOM 1338 C C . GLY A 1 163 ? -3.750 4.431 -10.885 1.00 97.81 163 GLY A C 1
ATOM 1339 O O . GLY A 1 163 ? -3.852 5.616 -11.200 1.00 97.81 163 GLY A O 1
ATOM 1340 N N . TRP A 1 164 ? -4.175 3.473 -11.718 1.00 96.94 164 TRP A N 1
ATOM 1341 C CA . TRP A 1 164 ? -4.649 3.750 -13.086 1.00 96.94 164 TRP A CA 1
ATOM 1342 C C . TRP A 1 164 ? -5.950 4.550 -13.119 1.00 96.94 164 TRP A C 1
ATOM 1344 O O . TRP A 1 164 ? -6.185 5.329 -14.055 1.00 96.94 164 TRP A O 1
ATOM 1354 N N . LEU A 1 165 ? -6.803 4.316 -12.122 1.00 96.88 165 LEU A N 1
ATOM 1355 C CA . LEU A 1 165 ? -8.096 4.967 -11.939 1.00 96.88 165 LEU A CA 1
ATOM 1356 C C . LEU A 1 165 ? -8.056 6.020 -10.824 1.00 96.88 165 LEU A C 1
ATOM 1358 O O . LEU A 1 165 ? -9.108 6.500 -10.433 1.00 96.88 165 LEU A O 1
ATOM 1362 N N . LEU A 1 166 ? -6.875 6.397 -10.323 1.00 97.00 166 LEU A N 1
ATOM 1363 C CA . LEU A 1 166 ? -6.707 7.393 -9.260 1.00 97.00 166 LEU A CA 1
ATOM 1364 C C . LEU A 1 166 ? -6.880 8.832 -9.792 1.00 97.00 166 LEU A C 1
ATOM 1366 O O . LEU A 1 166 ? -5.972 9.651 -9.736 1.00 97.00 166 LEU A O 1
ATOM 1370 N N . SER A 1 167 ? -8.028 9.127 -10.396 1.00 96.31 167 SER A N 1
ATOM 1371 C CA . SER A 1 167 ? -8.383 10.460 -10.893 1.00 96.31 167 SER A CA 1
ATOM 1372 C C . SER A 1 167 ? -9.891 10.602 -11.106 1.00 96.31 167 SER A C 1
ATOM 1374 O O . SER A 1 167 ? -10.649 9.628 -11.041 1.00 96.31 167 SER A O 1
ATOM 1376 N N . GLY A 1 168 ? -10.338 11.840 -11.343 1.00 94.25 168 GLY A N 1
ATOM 1377 C CA . GLY A 1 168 ? -11.738 12.164 -11.619 1.00 94.25 168 GLY A CA 1
ATOM 1378 C C . GLY A 1 168 ? -12.677 11.616 -10.544 1.00 94.25 168 GLY A C 1
ATOM 1379 O O . GLY A 1 168 ? -12.404 11.740 -9.354 1.00 94.25 168 GLY A O 1
ATOM 1380 N N . ARG A 1 169 ? -13.759 10.943 -10.960 1.00 92.62 169 ARG A N 1
ATOM 1381 C CA . ARG A 1 169 ? -14.783 10.414 -10.041 1.00 92.62 169 ARG A CA 1
ATOM 1382 C C . ARG A 1 169 ? -14.207 9.537 -8.928 1.00 92.62 169 ARG A C 1
ATOM 1384 O O . ARG A 1 169 ? -14.665 9.635 -7.802 1.00 92.62 169 ARG A O 1
ATOM 1391 N N . ARG A 1 170 ? -13.230 8.670 -9.210 1.00 93.62 170 ARG A N 1
ATOM 1392 C CA . ARG A 1 170 ? -12.662 7.789 -8.172 1.00 93.62 170 ARG A CA 1
ATOM 1393 C C . ARG A 1 170 ? -11.879 8.563 -7.129 1.00 93.62 170 ARG A C 1
ATOM 1395 O O . ARG A 1 170 ? -11.964 8.229 -5.955 1.00 93.62 170 ARG A O 1
ATOM 1402 N N . TRP A 1 171 ? -11.159 9.594 -7.555 1.00 95.19 171 TRP A N 1
ATOM 1403 C CA . TRP A 1 171 ? -10.459 10.466 -6.629 1.00 95.19 171 TRP A CA 1
ATOM 1404 C C . TRP A 1 171 ? -11.429 11.245 -5.735 1.00 95.19 171 TRP A C 1
ATOM 1406 O O . TRP A 1 171 ? -11.269 11.242 -4.520 1.00 95.19 171 TRP A O 1
ATOM 1416 N N . GLU A 1 172 ? -12.494 11.806 -6.311 1.00 92.94 172 GLU A N 1
ATOM 1417 C CA . GLU A 1 172 ? -13.528 12.503 -5.534 1.00 92.94 172 GLU A CA 1
ATOM 1418 C C . GLU A 1 172 ? -14.197 11.592 -4.492 1.00 92.94 172 GLU A C 1
ATOM 1420 O O . GLU A 1 172 ? -14.408 12.004 -3.354 1.00 92.94 172 GLU A O 1
ATOM 1425 N N . LEU A 1 173 ? -14.457 10.325 -4.837 1.00 91.38 173 LEU A N 1
ATOM 1426 C CA . LEU A 1 173 ? -14.985 9.340 -3.885 1.00 91.38 173 LEU A CA 1
ATOM 1427 C C . LEU A 1 173 ? -14.013 9.059 -2.734 1.00 91.38 173 LEU A C 1
ATOM 1429 O O . LEU A 1 173 ? -14.433 8.991 -1.585 1.00 91.38 173 LEU A O 1
ATOM 1433 N N . LEU A 1 174 ? -12.720 8.913 -3.035 1.00 93.44 174 LEU A N 1
ATOM 1434 C CA . LEU A 1 174 ? -11.688 8.681 -2.024 1.00 93.44 174 LEU A CA 1
ATOM 1435 C C . LEU A 1 174 ? -11.518 9.883 -1.082 1.00 93.44 174 LEU A C 1
ATOM 1437 O O . LEU A 1 174 ? -11.370 9.699 0.125 1.00 93.44 174 LEU A O 1
ATOM 1441 N N . LYS A 1 175 ? -11.584 11.114 -1.606 1.00 91.25 175 LYS A N 1
ATOM 1442 C CA . LYS A 1 175 ? -11.581 12.329 -0.777 1.00 91.25 175 LYS A CA 1
ATOM 1443 C C . LYS A 1 175 ? -12.791 12.399 0.145 1.00 91.25 175 LYS A C 1
ATOM 1445 O O . LYS A 1 175 ? -12.635 12.765 1.308 1.00 91.25 175 LYS A O 1
ATOM 1450 N N . ARG A 1 176 ? -13.975 12.050 -0.372 1.00 87.75 176 ARG A N 1
ATOM 1451 C CA . ARG A 1 176 ? -15.232 12.075 0.385 1.00 87.75 176 ARG A CA 1
ATOM 1452 C C . ARG A 1 176 ? -15.153 11.199 1.631 1.00 87.75 176 ARG A C 1
ATOM 1454 O O . ARG A 1 176 ? -15.487 11.684 2.699 1.00 87.75 176 ARG A O 1
ATOM 1461 N N . ILE A 1 177 ? -14.592 9.996 1.492 1.00 88.06 177 ILE A N 1
ATOM 1462 C CA . ILE A 1 177 ? -14.371 9.067 2.612 1.00 88.06 177 ILE A CA 1
ATOM 1463 C C . ILE A 1 177 ? -13.123 9.362 3.443 1.00 88.06 177 ILE A C 1
ATOM 1465 O O . ILE A 1 177 ? -12.665 8.513 4.201 1.00 88.06 177 ILE A O 1
ATOM 1469 N N . HIS A 1 178 ? -12.553 10.558 3.290 1.00 88.81 178 HIS A N 1
ATOM 1470 C CA . HIS A 1 178 ? -11.389 11.023 4.032 1.00 88.81 178 HIS A CA 1
ATOM 1471 C C . HIS A 1 178 ? -10.180 10.081 3.948 1.00 88.81 178 HIS A C 1
ATOM 1473 O O . HIS A 1 178 ? -9.511 9.860 4.950 1.00 88.81 178 HIS A O 1
ATOM 1479 N N . ILE A 1 179 ? -9.864 9.558 2.754 1.00 92.88 179 ILE A N 1
ATOM 1480 C CA . ILE A 1 179 ? -8.680 8.709 2.568 1.00 92.88 179 ILE A CA 1
ATOM 1481 C C . ILE A 1 179 ? -7.419 9.387 3.129 1.00 92.88 179 ILE A C 1
ATOM 1483 O O . ILE A 1 179 ? -7.102 10.531 2.785 1.00 92.88 179 ILE A O 1
ATOM 1487 N N . ASP A 1 180 ? -6.673 8.674 3.967 1.00 91.19 180 ASP A N 1
ATOM 1488 C CA . ASP A 1 180 ? -5.478 9.206 4.621 1.00 91.19 180 ASP A CA 1
ATOM 1489 C C . ASP A 1 180 ? -4.195 8.762 3.930 1.00 91.19 180 ASP A C 1
ATOM 1491 O O . ASP A 1 180 ? -3.245 9.532 3.774 1.00 91.19 180 ASP A O 1
ATOM 1495 N N . SER A 1 181 ? -4.157 7.500 3.504 1.00 92.69 181 SER A N 1
ATOM 1496 C CA . SER A 1 181 ? -2.965 6.914 2.904 1.00 92.69 181 SER A CA 1
ATOM 1497 C C . SER A 1 181 ? -3.264 6.197 1.598 1.00 92.69 181 SER A C 1
ATOM 1499 O O . SER A 1 181 ? -4.242 5.466 1.460 1.00 92.69 181 SER A O 1
ATOM 1501 N N . ILE A 1 182 ? -2.403 6.415 0.608 1.00 97.19 182 ILE A N 1
ATOM 1502 C CA . ILE A 1 182 ? -2.547 5.808 -0.713 1.00 97.19 182 ILE A CA 1
ATOM 1503 C C . ILE A 1 182 ? -1.267 5.052 -1.019 1.00 97.19 182 ILE A C 1
ATOM 1505 O O . ILE A 1 182 ? -0.191 5.630 -1.178 1.00 97.19 182 ILE A O 1
ATOM 1509 N N . HIS A 1 183 ? -1.377 3.735 -1.107 1.00 97.94 183 HIS A N 1
ATOM 1510 C CA . HIS A 1 183 ? -0.287 2.858 -1.488 1.00 97.94 183 HIS A CA 1
ATOM 1511 C C . HIS A 1 183 ? -0.430 2.503 -2.967 1.00 97.94 183 HIS A C 1
ATOM 1513 O O . HIS A 1 183 ? -1.270 1.693 -3.345 1.00 97.94 183 HIS A O 1
ATOM 1519 N N . VAL A 1 184 ? 0.422 3.093 -3.808 1.00 98.62 184 VAL A N 1
ATOM 1520 C CA . VAL A 1 184 ? 0.412 2.849 -5.252 1.00 98.62 184 VAL A CA 1
ATOM 1521 C C . VAL A 1 184 ? 1.431 1.776 -5.651 1.00 98.62 184 VAL A C 1
ATOM 1523 O O . VAL A 1 184 ? 2.632 1.898 -5.391 1.00 98.62 184 VAL A O 1
ATOM 1526 N N . SER A 1 185 ? 0.970 0.710 -6.299 1.00 97.94 185 SER A N 1
ATOM 1527 C CA . SER A 1 185 ? 1.802 -0.337 -6.901 1.00 97.94 185 SER A CA 1
ATOM 1528 C C . SER A 1 185 ? 2.226 0.047 -8.316 1.00 97.94 185 SER A C 1
ATOM 1530 O O . SER A 1 185 ? 1.446 -0.075 -9.254 1.00 97.94 185 SER A O 1
ATOM 1532 N N . ILE A 1 186 ? 3.475 0.501 -8.459 1.00 98.38 186 ILE A N 1
ATOM 1533 C CA . ILE A 1 186 ? 4.030 1.001 -9.727 1.00 98.38 186 ILE A CA 1
ATOM 1534 C C . ILE A 1 186 ? 4.844 -0.081 -10.439 1.00 98.38 186 ILE A C 1
ATOM 1536 O O . ILE A 1 186 ? 4.689 -0.296 -11.633 1.00 98.38 186 ILE A O 1
ATOM 1540 N N . ASN A 1 187 ? 5.724 -0.765 -9.701 1.00 97.94 187 ASN A N 1
ATOM 1541 C CA . ASN A 1 187 ? 6.542 -1.886 -10.184 1.00 97.94 187 ASN A CA 1
ATOM 1542 C C . ASN A 1 187 ? 7.523 -1.603 -11.342 1.00 97.94 187 ASN A C 1
ATOM 1544 O O . ASN A 1 187 ? 8.105 -2.548 -11.872 1.00 97.94 187 ASN A O 1
ATOM 1548 N N . ALA A 1 188 ? 7.762 -0.339 -11.704 1.00 97.69 188 ALA A N 1
ATOM 1549 C CA . 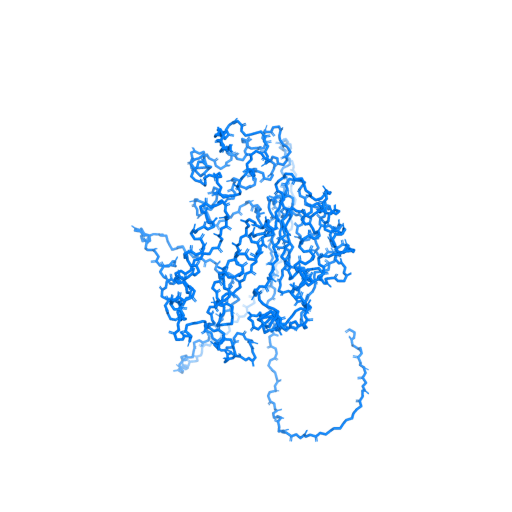ALA A 1 188 ? 8.696 0.042 -12.766 1.00 97.69 188 ALA A CA 1
ATOM 1550 C C . ALA A 1 188 ? 9.148 1.510 -12.661 1.00 97.69 188 ALA A C 1
ATOM 1552 O O . ALA A 1 188 ? 8.442 2.342 -12.088 1.00 97.69 188 ALA A O 1
ATOM 1553 N N . ALA A 1 189 ? 10.299 1.836 -13.255 1.00 98.25 189 ALA A N 1
ATOM 1554 C CA . ALA A 1 189 ? 10.746 3.206 -13.520 1.00 98.25 189 ALA A CA 1
ATOM 1555 C C . ALA A 1 189 ? 10.621 3.603 -15.001 1.00 98.25 189 ALA A C 1
ATOM 1557 O O . ALA A 1 189 ? 10.660 4.794 -15.313 1.00 98.25 189 ALA A O 1
ATOM 1558 N N . THR A 1 190 ? 10.478 2.632 -15.907 1.00 98.50 190 THR A N 1
ATOM 1559 C CA . THR A 1 190 ? 10.248 2.865 -17.340 1.00 98.50 190 THR A CA 1
ATOM 1560 C C . THR A 1 190 ? 8.914 2.287 -17.803 1.00 98.50 190 THR A C 1
ATOM 1562 O O . THR A 1 190 ? 8.414 1.309 -17.244 1.00 98.50 190 THR A O 1
ATOM 1565 N N . ASP A 1 191 ? 8.328 2.866 -18.856 1.00 97.94 191 ASP A N 1
ATOM 1566 C CA . ASP A 1 191 ? 7.067 2.366 -19.416 1.00 97.94 191 ASP A CA 1
ATOM 1567 C C . ASP A 1 191 ? 7.223 0.948 -19.996 1.00 97.94 191 ASP A C 1
ATOM 1569 O O . ASP A 1 191 ? 6.331 0.121 -19.843 1.00 97.94 191 ASP A O 1
ATOM 1573 N N . ALA A 1 192 ? 8.387 0.612 -20.566 1.00 98.06 192 ALA A N 1
ATOM 1574 C CA . ALA A 1 192 ? 8.673 -0.740 -21.053 1.00 98.06 192 ALA A CA 1
ATOM 1575 C C . ALA A 1 192 ? 8.631 -1.782 -19.920 1.00 98.06 192 ALA A C 1
ATOM 1577 O O . ALA A 1 192 ? 7.956 -2.807 -20.038 1.00 98.06 192 ALA A O 1
ATOM 1578 N N . THR A 1 193 ? 9.289 -1.501 -18.793 1.00 97.88 193 THR A N 1
ATOM 1579 C CA . THR A 1 193 ? 9.241 -2.385 -17.621 1.00 97.88 193 THR A CA 1
ATOM 1580 C C . THR A 1 193 ? 7.853 -2.399 -16.995 1.00 97.88 193 THR A C 1
ATOM 1582 O O . THR A 1 193 ? 7.404 -3.456 -16.565 1.00 97.88 193 THR A O 1
ATOM 1585 N N . HIS A 1 194 ? 7.118 -1.284 -17.010 1.00 97.94 194 HIS A N 1
ATOM 1586 C CA . HIS A 1 194 ? 5.737 -1.238 -16.525 1.00 97.94 194 HIS A CA 1
ATOM 1587 C C . HIS A 1 194 ? 4.806 -2.127 -17.365 1.00 97.94 194 HIS A C 1
ATOM 1589 O O . HIS A 1 194 ? 3.994 -2.867 -16.809 1.00 97.94 194 HIS A O 1
ATOM 1595 N N . GLN A 1 195 ? 4.956 -2.125 -18.693 1.00 96.38 195 GLN A N 1
ATOM 1596 C CA . GLN A 1 195 ? 4.209 -3.012 -19.591 1.00 96.38 195 GLN A CA 1
ATOM 1597 C C . GLN A 1 195 ? 4.470 -4.489 -19.271 1.00 96.38 195 GLN A C 1
ATOM 1599 O O . GLN A 1 195 ? 3.520 -5.264 -19.177 1.00 96.38 195 GLN A O 1
ATOM 1604 N N . ILE A 1 196 ? 5.730 -4.871 -19.038 1.00 94.19 196 ILE A N 1
ATOM 1605 C CA . ILE A 1 196 ? 6.102 -6.243 -18.658 1.00 94.19 196 ILE A CA 1
ATOM 1606 C C . ILE A 1 196 ? 5.568 -6.591 -17.263 1.00 94.19 196 ILE A C 1
ATOM 1608 O O . ILE A 1 196 ? 4.955 -7.635 -17.067 1.00 94.19 196 ILE A O 1
ATOM 1612 N N . ALA A 1 197 ? 5.806 -5.725 -16.280 1.00 93.75 197 ALA A N 1
ATOM 1613 C CA . ALA A 1 197 ? 5.512 -5.987 -14.878 1.00 93.75 197 ALA A CA 1
ATOM 1614 C C . ALA A 1 197 ? 4.007 -6.010 -14.592 1.00 93.75 197 ALA A C 1
ATOM 1616 O O . ALA A 1 197 ? 3.550 -6.867 -13.844 1.00 93.75 197 ALA A O 1
ATOM 1617 N N . MET A 1 198 ? 3.244 -5.088 -15.187 1.00 93.88 198 MET A N 1
ATOM 1618 C CA . MET A 1 198 ? 1.827 -4.841 -14.883 1.00 93.88 198 MET A CA 1
ATOM 1619 C C . MET A 1 198 ? 0.875 -5.283 -16.007 1.00 93.88 198 MET A C 1
ATOM 1621 O O . MET A 1 198 ? -0.344 -5.174 -15.853 1.00 93.88 198 MET A O 1
ATOM 1625 N N . GLY A 1 199 ? 1.395 -5.740 -17.152 1.00 93.19 199 GLY A N 1
ATOM 1626 C CA . GLY A 1 199 ? 0.584 -6.062 -18.330 1.00 93.19 199 GLY A CA 1
ATOM 1627 C C . GLY A 1 199 ? -0.133 -4.837 -18.914 1.00 93.19 199 GLY A C 1
ATOM 1628 O O . GLY A 1 199 ? -1.259 -4.949 -19.405 1.00 93.19 199 GLY A O 1
ATOM 1629 N N . SER A 1 200 ? 0.466 -3.650 -18.782 1.00 94.19 200 SER A N 1
ATOM 1630 C CA . SER A 1 200 ? -0.150 -2.379 -19.171 1.00 94.19 200 SER A CA 1
ATOM 1631 C C . SER A 1 200 ? -0.009 -2.075 -20.663 1.00 94.19 200 SER A C 1
ATOM 1633 O O . SER A 1 200 ? 0.761 -2.705 -21.381 1.00 94.19 200 SER A O 1
ATOM 1635 N N . LYS A 1 201 ? -0.722 -1.045 -21.132 1.00 96.06 201 LYS A N 1
ATOM 1636 C CA . LYS A 1 201 ? -0.505 -0.456 -22.464 1.00 96.06 201 LYS A CA 1
ATOM 1637 C C . LYS A 1 201 ? 0.621 0.590 -22.417 1.00 96.06 201 LYS A C 1
ATOM 1639 O O . LYS A 1 201 ? 0.862 1.124 -21.330 1.00 96.06 201 LYS A O 1
ATOM 1644 N N . PRO A 1 202 ? 1.248 0.933 -23.557 1.00 97.69 202 PRO A N 1
ATOM 1645 C CA . PRO A 1 202 ? 2.180 2.053 -23.618 1.00 97.69 202 PRO A CA 1
ATOM 1646 C C . PRO A 1 202 ? 1.556 3.355 -23.106 1.00 97.69 202 PRO A C 1
ATOM 1648 O O . PRO A 1 202 ? 0.384 3.627 -23.389 1.00 97.69 202 PRO A O 1
ATOM 1651 N N . GLY A 1 203 ? 2.318 4.152 -22.360 1.00 97.31 203 GLY A N 1
ATOM 1652 C CA . GLY A 1 203 ? 1.851 5.425 -21.799 1.00 97.31 203 GLY A CA 1
ATOM 1653 C C . GLY A 1 203 ? 1.100 5.299 -20.465 1.00 97.31 203 GLY A C 1
ATOM 1654 O O . GLY A 1 203 ? 0.573 6.290 -19.945 1.00 97.31 203 GLY A O 1
ATOM 1655 N N . THR A 1 204 ? 0.963 4.080 -19.928 1.00 97.81 204 THR A N 1
ATOM 1656 C CA . THR A 1 204 ? 0.194 3.861 -18.692 1.00 97.81 204 THR A CA 1
ATOM 1657 C C . THR A 1 204 ? 0.974 4.335 -17.472 1.00 97.81 204 THR A C 1
ATOM 1659 O O . THR A 1 204 ? 0.367 4.915 -16.572 1.00 97.81 204 THR A O 1
ATOM 1662 N N . LEU A 1 205 ? 2.299 4.149 -17.446 1.00 98.50 205 LEU A N 1
ATOM 1663 C CA . LEU A 1 205 ? 3.129 4.625 -16.339 1.00 98.50 205 LEU A CA 1
ATOM 1664 C C . LEU A 1 205 ? 3.026 6.150 -16.197 1.00 98.50 205 LEU A C 1
ATOM 1666 O O . LEU A 1 205 ? 2.803 6.663 -15.103 1.00 98.50 205 LEU A O 1
ATOM 1670 N N . GLU A 1 206 ? 3.103 6.879 -17.307 1.00 98.38 206 GLU A N 1
ATOM 1671 C CA . GLU A 1 206 ? 2.986 8.336 -17.347 1.00 98.38 206 GLU A CA 1
ATOM 1672 C C . GLU A 1 206 ? 1.617 8.796 -16.846 1.00 98.38 206 GLU A C 1
ATOM 1674 O O . GLU A 1 206 ? 1.521 9.794 -16.131 1.00 98.38 206 GLU A O 1
ATOM 1679 N N . LYS A 1 207 ? 0.548 8.063 -17.185 1.00 98.38 207 LYS A N 1
ATOM 1680 C CA . LYS A 1 207 ? -0.790 8.329 -16.646 1.00 98.38 207 LYS A CA 1
ATOM 1681 C C . LYS A 1 207 ? -0.822 8.157 -15.126 1.00 98.38 207 LYS A C 1
ATOM 1683 O O . LYS A 1 207 ? -1.371 9.013 -14.440 1.00 98.38 207 LYS A O 1
ATOM 1688 N N . VAL A 1 208 ? -0.243 7.078 -14.598 1.00 98.50 208 VAL A N 1
ATOM 1689 C CA . VAL A 1 208 ? -0.187 6.825 -13.148 1.00 98.50 208 VAL A CA 1
ATOM 1690 C C . VAL A 1 208 ? 0.614 7.910 -12.433 1.00 98.50 208 VAL A C 1
ATOM 1692 O O . VAL A 1 208 ? 0.159 8.427 -11.416 1.00 98.50 208 VAL A O 1
ATOM 1695 N N . ILE A 1 209 ? 1.758 8.316 -12.987 1.00 98.62 209 ILE A N 1
ATOM 1696 C CA . ILE A 1 209 ? 2.567 9.415 -12.445 1.00 98.62 209 ILE A CA 1
ATOM 1697 C C . ILE A 1 209 ? 1.753 10.716 -12.411 1.00 98.62 209 ILE A C 1
ATOM 1699 O O . ILE A 1 209 ? 1.695 11.357 -11.366 1.00 98.62 209 ILE A O 1
ATOM 1703 N N . LYS A 1 210 ? 1.048 11.062 -13.497 1.00 98.50 210 LYS A N 1
ATOM 1704 C CA . LYS A 1 210 ? 0.171 12.247 -13.542 1.00 98.50 210 LYS A CA 1
ATOM 1705 C C . LYS A 1 210 ? -0.963 12.186 -12.521 1.00 98.50 210 LYS A C 1
ATOM 1707 O O . LYS A 1 210 ? -1.296 13.204 -11.920 1.00 98.50 210 LYS A O 1
ATOM 1712 N N . ASN A 1 211 ? -1.563 11.013 -12.323 1.00 98.44 211 ASN A N 1
ATOM 1713 C CA . ASN A 1 211 ? -2.595 10.809 -11.307 1.00 98.44 211 ASN A CA 1
ATOM 1714 C C . ASN A 1 211 ? -2.033 11.076 -9.899 1.00 98.44 211 ASN A C 1
ATOM 1716 O O . ASN A 1 211 ? -2.633 11.828 -9.138 1.00 98.44 211 ASN A O 1
ATOM 1720 N N . ILE A 1 212 ? -0.857 10.527 -9.578 1.00 97.75 212 ILE A N 1
ATOM 1721 C CA . ILE A 1 212 ? -0.163 10.760 -8.299 1.00 97.75 212 ILE A CA 1
ATOM 1722 C C . ILE A 1 212 ? 0.138 12.248 -8.101 1.00 97.75 212 ILE A C 1
ATOM 1724 O O . ILE A 1 212 ? -0.175 12.799 -7.051 1.00 97.75 212 ILE A O 1
ATOM 1728 N N . GLU A 1 213 ? 0.709 12.906 -9.111 1.00 96.56 213 GLU A N 1
ATOM 1729 C CA . GLU A 1 213 ? 1.014 14.341 -9.066 1.00 96.56 213 GLU A CA 1
ATOM 1730 C C . GLU A 1 213 ? -0.258 15.179 -8.859 1.00 96.56 213 GLU A C 1
ATOM 1732 O O . GLU A 1 213 ? -0.245 16.119 -8.070 1.00 96.56 213 GLU A O 1
ATOM 1737 N N . SER A 1 214 ? -1.372 14.800 -9.497 1.00 95.94 214 SER A N 1
ATOM 1738 C CA . SER A 1 214 ? -2.666 15.479 -9.333 1.00 95.94 214 SER A CA 1
ATOM 1739 C C . SER A 1 214 ? -3.222 15.324 -7.919 1.00 95.94 214 SER A C 1
ATOM 1741 O O . SER A 1 214 ? -3.699 16.298 -7.349 1.00 95.94 214 SER A O 1
ATOM 1743 N N . VAL A 1 215 ? -3.121 14.126 -7.333 1.00 95.44 215 VAL A N 1
ATOM 1744 C CA . VAL A 1 215 ? -3.519 13.879 -5.938 1.00 95.44 215 VAL A CA 1
ATOM 1745 C C . VAL A 1 215 ? -2.668 14.698 -4.971 1.00 95.44 215 VAL A C 1
ATOM 1747 O O . VAL A 1 215 ? -3.197 15.329 -4.064 1.00 95.44 215 VAL A O 1
ATOM 1750 N N . MET A 1 216 ? -1.348 14.723 -5.166 1.00 93.00 216 MET A N 1
ATOM 1751 C CA . MET A 1 216 ? -0.437 15.487 -4.306 1.00 93.00 216 MET A CA 1
ATOM 1752 C C . MET A 1 216 ? -0.625 17.002 -4.425 1.00 93.00 216 MET A C 1
ATOM 1754 O O . MET A 1 216 ? -0.318 17.726 -3.481 1.00 93.00 216 MET A O 1
ATOM 1758 N N . ALA A 1 217 ? -1.084 17.479 -5.583 1.00 93.06 217 ALA A N 1
ATOM 1759 C CA . ALA A 1 217 ? -1.383 18.885 -5.823 1.00 93.06 217 ALA A CA 1
ATOM 1760 C C . ALA A 1 217 ? -2.785 19.298 -5.342 1.00 93.06 217 ALA A C 1
ATOM 1762 O O . ALA A 1 217 ? -3.087 20.491 -5.363 1.00 93.06 217 ALA A O 1
ATOM 1763 N N . ASP A 1 218 ? -3.636 18.350 -4.934 1.00 93.56 218 ASP A N 1
ATOM 1764 C CA . ASP A 1 218 ? -4.996 18.632 -4.482 1.00 93.56 218 ASP A CA 1
ATOM 1765 C C . ASP A 1 218 ? -4.982 19.281 -3.079 1.00 93.56 218 ASP A C 1
ATOM 1767 O O . ASP A 1 218 ? -4.597 18.632 -2.096 1.00 93.56 218 ASP A O 1
ATOM 1771 N N . PRO A 1 219 ? -5.402 20.555 -2.951 1.00 89.12 219 PRO A N 1
ATOM 1772 C CA . PRO A 1 219 ? -5.375 21.269 -1.678 1.00 89.12 219 PRO A CA 1
ATOM 1773 C C . PRO A 1 219 ? -6.373 20.711 -0.653 1.00 89.12 219 PRO A C 1
ATOM 1775 O O . PRO A 1 219 ? -6.125 20.836 0.545 1.00 89.12 219 PRO A O 1
ATOM 1778 N N . ASP A 1 220 ? -7.454 20.059 -1.093 1.00 87.06 220 ASP A N 1
ATOM 1779 C CA . ASP A 1 220 ? -8.461 19.464 -0.204 1.00 87.06 220 ASP A CA 1
ATOM 1780 C C . ASP A 1 220 ? -7.947 18.165 0.431 1.00 87.06 220 ASP A C 1
ATOM 1782 O O . ASP A 1 220 ? -8.419 17.720 1.487 1.00 87.06 220 ASP A O 1
ATOM 1786 N N . TRP A 1 221 ? -6.943 17.546 -0.199 1.00 87.25 221 TRP A N 1
ATOM 1787 C CA . TRP A 1 221 ? -6.266 16.395 0.371 1.00 87.25 221 TRP A CA 1
ATOM 1788 C C . TRP A 1 221 ? -5.076 16.771 1.250 1.00 87.25 221 TRP A C 1
ATOM 1790 O O . TRP A 1 221 ? -4.809 16.050 2.205 1.00 87.25 221 TRP A O 1
ATOM 1800 N N . GLY A 1 222 ? -4.420 17.906 0.999 1.00 61.09 222 GLY A N 1
ATOM 1801 C CA . GLY A 1 222 ? -3.174 18.360 1.637 1.00 61.09 222 GLY A CA 1
ATOM 1802 C C . GLY A 1 222 ? -3.224 18.739 3.129 1.00 61.09 222 GLY A C 1
ATOM 1803 O O . GLY A 1 222 ? -2.503 19.643 3.548 1.00 61.09 222 GLY A O 1
ATOM 1804 N N . VAL A 1 223 ? -4.046 18.074 3.943 1.00 54.88 223 VAL A N 1
ATOM 1805 C CA . VAL A 1 223 ? -4.048 18.213 5.407 1.00 54.88 223 VAL A CA 1
ATOM 1806 C C . VAL A 1 223 ? -2.895 17.399 6.010 1.00 54.88 223 VAL A C 1
ATOM 1808 O O . VAL A 1 223 ? -2.513 16.352 5.485 1.00 54.88 223 VAL A O 1
ATOM 1811 N N . TYR A 1 224 ? -2.329 17.902 7.111 1.00 51.28 224 TYR A N 1
ATOM 1812 C CA . TYR A 1 224 ? -1.281 17.248 7.900 1.00 51.28 224 TYR A CA 1
ATOM 1813 C C . TYR A 1 224 ? -1.609 15.755 8.150 1.00 51.28 224 TYR A C 1
ATOM 1815 O O . TYR A 1 224 ? -2.741 15.429 8.488 1.00 51.28 224 TYR A O 1
ATOM 1823 N N . ASP A 1 225 ? -0.612 14.878 7.962 1.00 67.75 225 ASP A N 1
ATOM 1824 C CA . ASP A 1 225 ? -0.604 13.411 8.192 1.00 67.75 225 ASP A CA 1
ATOM 1825 C C . ASP A 1 225 ? -1.040 12.474 7.048 1.00 67.75 225 ASP A C 1
ATOM 1827 O O . ASP A 1 225 ? -0.926 11.251 7.176 1.00 67.75 225 ASP A O 1
ATOM 1831 N N . ARG A 1 226 ? -1.424 13.009 5.886 1.00 85.31 226 ARG A N 1
ATOM 1832 C CA . ARG A 1 226 ? -1.752 12.198 4.701 1.00 85.31 226 ARG A CA 1
ATOM 1833 C C . ARG A 1 226 ? -0.530 11.911 3.839 1.00 85.31 226 ARG A C 1
ATOM 1835 O O . ARG A 1 226 ? 0.362 12.752 3.709 1.00 85.31 226 ARG A O 1
ATOM 1842 N N . TYR A 1 227 ? -0.456 10.719 3.244 1.00 89.94 227 TYR A N 1
ATOM 1843 C CA . TYR A 1 227 ? 0.730 10.334 2.475 1.00 89.94 227 TYR A CA 1
ATOM 1844 C C . TYR A 1 227 ? 0.469 9.369 1.321 1.00 89.94 227 TYR A C 1
ATOM 1846 O O . TYR A 1 227 ? -0.413 8.513 1.356 1.00 89.94 227 TYR A O 1
ATOM 1854 N N . ILE A 1 228 ? 1.322 9.476 0.299 1.00 95.50 228 ILE A N 1
ATOM 1855 C CA . ILE A 1 228 ? 1.436 8.483 -0.768 1.00 95.50 228 ILE A CA 1
ATOM 1856 C C . ILE A 1 228 ? 2.679 7.635 -0.523 1.00 95.50 228 ILE A C 1
ATOM 1858 O O . ILE A 1 228 ? 3.786 8.153 -0.334 1.00 95.50 228 ILE A O 1
ATOM 1862 N N . LYS A 1 229 ? 2.491 6.318 -0.569 1.00 97.00 229 LYS A N 1
ATOM 1863 C CA . LYS A 1 229 ? 3.555 5.319 -0.582 1.00 97.00 229 LYS A CA 1
ATOM 1864 C C . LYS A 1 229 ? 3.593 4.661 -1.951 1.00 97.00 229 LYS A C 1
ATOM 1866 O O . LYS A 1 229 ? 2.594 4.112 -2.397 1.00 97.00 229 LYS A O 1
ATOM 1871 N N . VAL A 1 230 ? 4.743 4.676 -2.613 1.00 98.62 230 VAL A N 1
ATOM 1872 C CA . VAL A 1 230 ? 4.917 3.959 -3.886 1.00 98.62 230 VAL A CA 1
ATOM 1873 C C . VAL A 1 230 ? 5.608 2.630 -3.648 1.00 98.62 230 VAL A C 1
ATOM 1875 O O . VAL A 1 230 ? 6.418 2.492 -2.727 1.00 98.62 230 VAL A O 1
ATOM 1878 N N . SER A 1 231 ? 5.290 1.637 -4.473 1.00 98.19 231 SER A N 1
ATOM 1879 C CA . SER A 1 231 ? 5.858 0.305 -4.316 1.00 98.19 231 SER A CA 1
ATOM 1880 C C . SER A 1 231 ? 6.275 -0.383 -5.596 1.00 98.19 231 SER A C 1
ATOM 1882 O O . SER A 1 231 ? 5.768 -0.101 -6.686 1.00 98.19 231 SER A O 1
ATOM 1884 N N . LEU A 1 232 ? 7.226 -1.293 -5.410 1.00 97.62 232 LEU A N 1
ATOM 1885 C CA . LEU A 1 232 ? 7.829 -2.107 -6.446 1.00 97.62 232 LEU A CA 1
ATOM 1886 C C . LEU A 1 232 ? 8.166 -3.491 -5.881 1.00 97.62 232 LEU A C 1
ATOM 1888 O O . LEU A 1 232 ? 8.776 -3.605 -4.817 1.00 97.62 232 LEU A O 1
ATOM 1892 N N . VAL A 1 233 ? 7.783 -4.538 -6.607 1.00 95.56 233 VAL A N 1
ATOM 1893 C CA . VAL A 1 233 ? 8.279 -5.903 -6.413 1.00 95.56 233 VAL A CA 1
ATOM 1894 C C . VAL A 1 233 ? 9.526 -6.085 -7.275 1.00 95.56 233 VAL A C 1
ATOM 1896 O O . VAL A 1 233 ? 9.522 -5.796 -8.475 1.00 95.56 233 VAL A O 1
ATOM 1899 N N . VAL A 1 234 ? 10.617 -6.523 -6.653 1.00 95.81 234 VAL A N 1
ATOM 1900 C CA . VAL A 1 234 ? 11.916 -6.691 -7.307 1.00 95.81 234 VAL A CA 1
ATOM 1901 C C . VAL A 1 234 ? 11.923 -7.994 -8.095 1.00 95.81 234 VAL A C 1
ATOM 1903 O O . VAL A 1 234 ? 11.920 -9.079 -7.523 1.00 95.81 234 VAL A O 1
ATOM 1906 N N . THR A 1 235 ? 11.965 -7.860 -9.415 1.00 94.19 235 THR A N 1
ATOM 1907 C CA . THR A 1 235 ? 12.091 -8.932 -10.407 1.00 94.19 235 THR A CA 1
ATOM 1908 C C . THR A 1 235 ? 13.357 -8.702 -11.231 1.00 94.19 235 THR A C 1
ATOM 1910 O O . THR A 1 235 ? 13.978 -7.641 -11.136 1.00 94.19 235 THR A O 1
ATOM 1913 N N . ARG A 1 236 ? 13.723 -9.638 -12.110 1.00 94.12 236 ARG A N 1
ATOM 1914 C CA . ARG A 1 236 ? 14.806 -9.445 -13.090 1.00 94.12 236 ARG A CA 1
ATOM 1915 C C . ARG A 1 236 ? 14.630 -8.188 -13.956 1.00 94.12 236 ARG A C 1
ATOM 1917 O O . ARG A 1 236 ? 15.609 -7.606 -14.400 1.00 94.12 236 ARG A O 1
ATOM 1924 N N . HIS A 1 237 ? 13.388 -7.770 -14.205 1.00 95.12 237 HIS A N 1
ATOM 1925 C CA . HIS A 1 237 ? 13.089 -6.615 -15.050 1.00 95.12 237 HIS A CA 1
ATOM 1926 C C . HIS A 1 237 ? 13.163 -5.306 -14.262 1.00 95.12 237 HIS A C 1
ATOM 1928 O O . HIS A 1 237 ? 13.634 -4.301 -14.781 1.00 95.12 237 HIS A O 1
ATOM 1934 N N . SER A 1 238 ? 12.739 -5.320 -12.996 1.00 96.94 238 SER A N 1
ATOM 1935 C CA . SER A 1 238 ? 12.690 -4.116 -12.166 1.00 96.94 238 SER A CA 1
ATOM 1936 C C . SER A 1 238 ? 13.961 -3.871 -11.347 1.00 96.94 238 SER A C 1
ATOM 1938 O O . SER A 1 238 ? 14.232 -2.719 -11.014 1.00 96.94 238 SER A O 1
ATOM 1940 N N . LEU A 1 239 ? 14.779 -4.896 -11.054 1.00 97.88 239 LEU A N 1
ATOM 1941 C CA . LEU A 1 239 ? 16.031 -4.740 -10.296 1.00 97.88 239 LEU A CA 1
ATOM 1942 C C . LEU A 1 239 ? 16.994 -3.707 -10.924 1.00 97.88 239 LEU A C 1
ATOM 1944 O O . LEU A 1 239 ? 17.466 -2.840 -10.183 1.00 97.88 239 LEU A O 1
ATOM 1948 N N . PRO A 1 240 ? 17.250 -3.711 -12.251 1.00 98.12 240 PRO A N 1
ATOM 1949 C CA . PRO A 1 240 ? 18.094 -2.692 -12.881 1.00 98.12 240 PRO A CA 1
ATOM 1950 C C . PRO A 1 240 ? 17.579 -1.255 -12.703 1.00 98.12 240 PRO A C 1
ATOM 1952 O O . PRO A 1 240 ? 18.362 -0.305 -12.721 1.00 98.12 240 PRO A O 1
ATOM 1955 N N . GLU A 1 241 ? 16.270 -1.093 -12.502 1.00 98.31 241 GLU A N 1
ATOM 1956 C CA . GLU A 1 241 ? 15.582 0.196 -12.442 1.00 98.31 241 GLU A CA 1
ATOM 1957 C C . GLU A 1 241 ? 15.384 0.733 -11.021 1.00 98.31 241 GLU A C 1
ATOM 1959 O O . GLU A 1 241 ? 14.950 1.873 -10.866 1.00 98.31 241 GLU A O 1
ATOM 1964 N N . VAL A 1 242 ? 15.701 -0.025 -9.965 1.00 98.62 242 VAL A N 1
ATOM 1965 C CA . VAL A 1 242 ? 15.364 0.368 -8.582 1.00 98.62 242 VAL A CA 1
ATOM 1966 C C . VAL A 1 242 ? 15.927 1.743 -8.206 1.00 98.62 242 VAL A C 1
ATOM 1968 O O . VAL A 1 242 ? 15.214 2.564 -7.631 1.00 98.62 242 VAL A O 1
ATOM 1971 N N . SER A 1 243 ? 17.184 2.039 -8.549 1.00 98.44 243 SER A N 1
ATOM 1972 C CA . SER A 1 243 ? 17.767 3.361 -8.280 1.00 98.44 243 SER A CA 1
ATOM 1973 C C . SER A 1 243 ? 17.017 4.481 -9.006 1.00 98.44 243 SER A C 1
ATOM 1975 O O . SER A 1 243 ? 16.703 5.501 -8.392 1.00 98.44 243 SER A O 1
ATOM 1977 N N . GLN A 1 244 ? 16.680 4.269 -10.282 1.00 98.56 244 GLN A N 1
ATOM 1978 C CA . GLN A 1 244 ? 15.919 5.221 -11.093 1.00 98.56 244 GLN A CA 1
ATOM 1979 C C . GLN A 1 244 ? 14.504 5.414 -10.537 1.00 98.56 244 GLN A C 1
ATOM 1981 O O . GLN A 1 244 ? 14.036 6.545 -10.446 1.00 98.56 244 GLN A O 1
ATOM 1986 N N . PHE A 1 245 ? 13.839 4.336 -10.114 1.00 98.75 245 PHE A N 1
ATOM 1987 C CA . PHE A 1 245 ? 12.526 4.366 -9.474 1.00 98.75 245 PHE A CA 1
ATOM 1988 C C . PHE A 1 245 ? 12.533 5.266 -8.233 1.00 98.75 245 PHE A C 1
ATOM 1990 O O . PHE A 1 245 ? 11.686 6.151 -8.095 1.00 98.75 245 PHE A O 1
ATOM 1997 N N . ILE A 1 246 ? 13.525 5.084 -7.354 1.00 98.75 246 ILE A N 1
ATOM 1998 C CA . ILE A 1 246 ? 13.673 5.891 -6.138 1.00 98.75 246 ILE A CA 1
ATOM 1999 C C . ILE A 1 246 ? 13.861 7.365 -6.494 1.00 98.75 246 ILE A C 1
ATOM 2001 O O . ILE A 1 246 ? 13.130 8.214 -5.988 1.00 98.75 246 ILE A O 1
ATOM 2005 N N . GLU A 1 247 ? 14.811 7.677 -7.377 1.00 98.50 247 GLU A N 1
ATOM 2006 C CA . GLU A 1 247 ? 15.103 9.055 -7.789 1.00 98.50 247 GLU A CA 1
ATOM 2007 C C . GLU A 1 247 ? 13.883 9.728 -8.432 1.00 98.50 247 GLU A C 1
ATOM 2009 O O . GLU A 1 247 ? 13.529 10.854 -8.073 1.00 98.50 247 GLU A O 1
ATOM 2014 N N . MET A 1 248 ? 13.198 9.016 -9.329 1.00 98.12 248 MET A N 1
ATOM 2015 C CA . MET A 1 248 ? 12.038 9.501 -10.072 1.00 98.12 248 MET A CA 1
ATOM 2016 C C . MET A 1 248 ? 10.911 9.971 -9.150 1.00 98.12 248 MET A C 1
ATOM 2018 O O . MET A 1 248 ? 10.376 11.065 -9.350 1.00 98.12 248 MET A O 1
ATOM 2022 N N . PHE A 1 249 ? 10.554 9.170 -8.144 1.00 98.44 249 PHE A N 1
ATOM 2023 C CA . PHE A 1 249 ? 9.463 9.497 -7.225 1.00 98.44 249 PHE A CA 1
ATOM 2024 C C . PHE A 1 249 ? 9.908 10.409 -6.077 1.00 98.44 249 PHE A C 1
ATOM 2026 O O . PHE A 1 249 ? 9.145 11.284 -5.664 1.00 98.44 249 PHE A O 1
ATOM 2033 N N . ALA A 1 250 ? 11.148 10.288 -5.596 1.00 97.94 250 ALA A N 1
ATOM 2034 C CA . ALA A 1 250 ? 11.668 11.161 -4.546 1.00 97.94 250 ALA A CA 1
ATOM 2035 C C . ALA A 1 250 ? 11.711 12.626 -5.008 1.00 97.94 250 ALA A C 1
ATOM 2037 O O . ALA A 1 250 ? 11.286 13.526 -4.275 1.00 97.94 250 ALA A O 1
ATOM 2038 N N . ASN A 1 251 ? 12.156 12.853 -6.251 1.00 97.00 251 ASN A N 1
ATOM 2039 C CA . ASN A 1 251 ? 12.198 14.178 -6.875 1.00 97.00 251 ASN A CA 1
ATOM 2040 C C . ASN A 1 251 ? 10.797 14.770 -7.113 1.00 97.00 251 ASN A C 1
ATOM 2042 O O . ASN A 1 251 ? 10.665 15.983 -7.228 1.00 97.00 251 ASN A O 1
ATOM 2046 N N . ARG A 1 252 ? 9.750 13.934 -7.126 1.00 96.06 252 ARG A N 1
ATOM 2047 C CA . ARG A 1 252 ? 8.336 14.338 -7.231 1.00 96.06 252 ARG A CA 1
ATOM 2048 C C . ARG A 1 252 ? 7.650 14.556 -5.885 1.00 96.06 252 ARG A C 1
ATOM 2050 O O . ARG A 1 252 ? 6.449 14.772 -5.836 1.00 96.06 252 ARG A O 1
ATOM 2057 N N . GLY A 1 253 ? 8.394 14.496 -4.782 1.00 94.31 253 GLY A N 1
ATOM 2058 C CA . GLY A 1 253 ? 7.841 14.753 -3.454 1.00 94.31 253 GLY A CA 1
ATOM 2059 C C . GLY A 1 253 ? 7.411 13.505 -2.679 1.00 94.31 253 GLY A C 1
ATOM 2060 O O . GLY A 1 253 ? 7.055 13.638 -1.512 1.00 94.31 253 GLY A O 1
ATOM 2061 N N . ILE A 1 254 ? 7.511 12.298 -3.248 1.00 95.81 254 ILE A N 1
ATOM 2062 C CA . ILE A 1 254 ? 7.217 11.064 -2.505 1.00 95.81 254 ILE A CA 1
ATOM 2063 C C . ILE A 1 254 ? 8.254 10.853 -1.397 1.00 95.81 254 ILE A C 1
ATOM 2065 O O . ILE A 1 254 ? 9.449 11.124 -1.567 1.00 95.81 254 ILE A O 1
ATOM 2069 N N . ARG A 1 255 ? 7.786 10.389 -0.233 1.00 94.00 255 ARG A N 1
ATOM 2070 C CA . ARG A 1 255 ? 8.611 10.161 0.968 1.00 94.00 255 ARG A CA 1
ATOM 2071 C C . ARG A 1 255 ? 8.554 8.736 1.503 1.00 94.00 255 ARG A C 1
ATOM 2073 O O . ARG A 1 255 ? 9.374 8.400 2.350 1.00 94.00 255 ARG A O 1
ATOM 2080 N N . PHE A 1 256 ? 7.640 7.907 1.004 1.00 95.69 256 PHE A N 1
ATOM 2081 C CA . PHE A 1 256 ? 7.443 6.541 1.478 1.00 95.69 256 PHE A CA 1
ATOM 2082 C C . PHE A 1 256 ? 7.581 5.559 0.318 1.00 95.69 256 PHE A C 1
ATOM 2084 O O . PHE A 1 256 ? 6.866 5.648 -0.681 1.00 95.69 256 PHE A O 1
ATOM 2091 N N . PHE A 1 257 ? 8.503 4.615 0.465 1.00 97.62 257 PHE A N 1
ATOM 2092 C CA . PHE A 1 257 ? 8.815 3.611 -0.546 1.00 97.62 257 PHE A CA 1
ATOM 2093 C C . PHE A 1 257 ? 8.710 2.223 0.058 1.00 97.62 257 PHE A C 1
ATOM 2095 O O . PHE A 1 257 ? 9.299 1.962 1.103 1.00 97.62 257 PHE A O 1
ATOM 2102 N N . GLN A 1 258 ? 8.015 1.316 -0.617 1.00 97.44 258 GLN A N 1
ATOM 2103 C CA . GLN A 1 258 ? 7.999 -0.100 -0.266 1.00 97.44 258 GLN A CA 1
ATOM 2104 C C . GLN A 1 258 ? 8.584 -0.918 -1.410 1.00 97.44 258 GLN A C 1
ATOM 2106 O O . GLN A 1 258 ? 8.006 -0.981 -2.493 1.00 97.44 258 GLN A O 1
ATOM 2111 N N . ILE A 1 259 ? 9.739 -1.531 -1.172 1.00 97.12 259 ILE A N 1
ATOM 2112 C CA . ILE A 1 259 ? 10.459 -2.298 -2.186 1.00 97.12 259 ILE A CA 1
ATOM 2113 C C . ILE A 1 259 ? 10.607 -3.723 -1.669 1.00 97.12 259 ILE A C 1
ATOM 2115 O O . ILE A 1 259 ? 11.389 -4.006 -0.761 1.00 97.12 259 ILE A O 1
ATOM 2119 N N . ASN A 1 260 ? 9.798 -4.615 -2.227 1.00 91.50 260 ASN A N 1
ATOM 2120 C CA . ASN A 1 260 ? 9.654 -5.978 -1.740 1.00 91.50 260 ASN A CA 1
ATOM 2121 C C . ASN A 1 260 ? 10.426 -6.951 -2.628 1.00 91.50 260 ASN A C 1
ATOM 2123 O O . ASN A 1 260 ? 10.429 -6.815 -3.849 1.00 91.50 260 ASN A O 1
ATOM 2127 N N . ALA A 1 261 ? 11.031 -7.971 -2.021 1.00 90.44 261 ALA A N 1
ATOM 2128 C CA . ALA A 1 261 ? 11.517 -9.118 -2.779 1.00 90.44 261 ALA A CA 1
ATOM 2129 C C . ALA A 1 261 ? 10.340 -9.827 -3.472 1.00 90.44 261 ALA A C 1
ATOM 2131 O O . ALA A 1 261 ? 9.237 -9.878 -2.919 1.00 90.44 261 ALA A O 1
ATOM 2132 N N . LEU A 1 262 ? 10.584 -10.410 -4.648 1.00 87.38 262 LEU A N 1
ATOM 2133 C CA . LEU A 1 262 ? 9.673 -11.395 -5.226 1.00 87.38 262 LEU A CA 1
ATOM 2134 C C . LEU A 1 262 ? 9.533 -12.574 -4.252 1.00 87.38 262 LEU A C 1
ATOM 2136 O O . LEU A 1 262 ? 10.538 -13.149 -3.826 1.00 87.38 262 LEU A O 1
ATOM 2140 N N . LEU A 1 263 ? 8.298 -12.908 -3.870 1.00 75.00 263 LEU A N 1
ATOM 2141 C CA . LEU A 1 263 ? 8.060 -13.994 -2.921 1.00 75.00 263 LEU A CA 1
ATOM 2142 C C . LEU A 1 263 ? 8.411 -15.348 -3.553 1.00 75.00 263 LEU A C 1
ATOM 2144 O O . LEU A 1 263 ? 8.084 -15.564 -4.720 1.00 75.00 263 LEU A O 1
ATOM 2148 N N . PRO A 1 264 ? 9.052 -16.260 -2.803 1.00 60.72 264 PRO A N 1
ATOM 2149 C CA . PRO A 1 264 ? 9.339 -17.609 -3.270 1.00 60.72 264 PRO A CA 1
ATOM 2150 C C . PRO A 1 264 ? 8.043 -18.409 -3.486 1.00 60.72 264 PRO A C 1
ATOM 2152 O O . PRO A 1 264 ? 7.145 -18.349 -2.649 1.00 60.72 264 PRO A O 1
ATOM 2155 N N . LEU A 1 265 ? 7.956 -19.201 -4.560 1.00 54.69 265 LEU A N 1
ATOM 2156 C CA . LEU A 1 265 ? 6.922 -20.235 -4.700 1.00 54.69 265 LEU A CA 1
ATOM 2157 C C . LEU A 1 265 ? 7.479 -21.579 -4.238 1.00 54.69 265 LEU A C 1
ATOM 2159 O O . LEU A 1 265 ? 8.538 -22.005 -4.695 1.00 54.69 265 LEU A O 1
ATOM 2163 N N . GLU A 1 266 ? 6.785 -22.240 -3.309 1.00 48.44 266 GLU A N 1
ATOM 2164 C CA . GLU A 1 266 ? 7.251 -23.502 -2.718 1.00 48.44 266 GLU A CA 1
ATOM 2165 C C . GLU A 1 266 ? 6.773 -24.752 -3.459 1.00 48.44 266 GLU A C 1
ATOM 2167 O O . GLU A 1 266 ? 7.410 -25.797 -3.322 1.00 48.44 266 GLU A O 1
ATOM 2172 N N . GLN A 1 267 ? 5.695 -24.660 -4.244 1.00 45.38 267 GLN A N 1
ATOM 2173 C CA . GLN A 1 267 ? 5.195 -25.765 -5.061 1.00 45.38 267 GLN A CA 1
ATOM 2174 C C . GLN A 1 267 ? 4.747 -25.271 -6.445 1.00 45.38 267 GLN A C 1
ATOM 2176 O O . GLN A 1 267 ? 4.129 -24.206 -6.537 1.00 45.38 267 GLN A O 1
ATOM 2181 N N . PRO A 1 268 ? 4.988 -26.061 -7.511 1.00 42.38 268 PRO A N 1
ATOM 2182 C CA . PRO A 1 268 ? 4.467 -25.778 -8.846 1.00 42.38 268 PRO A CA 1
ATOM 2183 C C . PRO A 1 268 ? 2.934 -25.749 -8.925 1.00 42.38 268 PRO A C 1
ATOM 2185 O O . PRO A 1 268 ? 2.399 -25.213 -9.894 1.00 42.38 268 PRO A O 1
ATOM 2188 N N . ASP A 1 269 ? 2.248 -26.240 -7.891 1.00 40.59 269 ASP A N 1
ATOM 2189 C CA . ASP A 1 269 ? 0.803 -26.465 -7.874 1.00 40.59 269 ASP A CA 1
ATOM 2190 C C . ASP A 1 269 ? 0.003 -25.365 -7.151 1.00 40.59 269 ASP A C 1
ATOM 2192 O O . ASP A 1 269 ? -1.204 -25.503 -6.965 1.00 40.59 269 ASP A O 1
ATOM 2196 N N . TRP A 1 270 ? 0.619 -24.227 -6.797 1.00 44.47 270 TRP A N 1
ATOM 2197 C CA . TRP A 1 270 ? -0.096 -23.040 -6.283 1.00 44.47 270 TRP A CA 1
ATOM 2198 C C . TRP A 1 270 ? -0.907 -22.298 -7.367 1.00 44.47 270 TRP A C 1
ATOM 2200 O O . TRP A 1 270 ? -0.957 -21.073 -7.416 1.00 44.47 270 TRP A O 1
ATOM 2210 N N . GLY A 1 271 ? -1.528 -23.034 -8.288 1.00 41.44 271 GLY A N 1
ATOM 2211 C CA . GLY A 1 271 ? -2.455 -22.493 -9.278 1.00 41.44 271 GLY A CA 1
ATOM 2212 C C . GLY A 1 271 ? -1.841 -21.577 -10.337 1.00 41.44 271 GLY A C 1
ATOM 2213 O O . GLY A 1 271 ? -2.583 -21.147 -11.207 1.00 41.44 271 GLY A O 1
ATOM 2214 N N . PHE A 1 272 ? -0.526 -21.310 -10.332 1.00 47.22 272 PHE A N 1
ATOM 2215 C CA . PHE A 1 272 ? 0.121 -20.281 -11.165 1.00 47.22 272 PHE A CA 1
ATOM 2216 C C . PHE A 1 272 ? -0.006 -20.453 -12.674 1.00 47.22 272 PHE A C 1
ATOM 2218 O O . PHE A 1 272 ? 0.340 -19.524 -13.399 1.00 47.22 272 PHE A O 1
ATOM 2225 N N . GLY A 1 273 ? -0.478 -21.599 -13.175 1.00 42.62 273 GLY A N 1
ATOM 2226 C CA . GLY A 1 273 ? -0.695 -21.865 -14.604 1.00 42.62 273 GLY A CA 1
ATOM 2227 C C . GLY A 1 273 ? 0.573 -21.833 -15.473 1.00 42.62 273 GLY A C 1
ATOM 2228 O O . GLY A 1 273 ? 0.568 -22.392 -16.566 1.00 42.62 273 GLY A O 1
ATOM 2229 N N . HIS A 1 274 ? 1.659 -21.235 -14.970 1.00 48.69 274 HIS A N 1
ATOM 2230 C CA . HIS A 1 274 ? 2.936 -20.950 -15.606 1.00 48.69 274 HIS A CA 1
ATOM 2231 C C . HIS A 1 274 ? 4.044 -20.763 -14.543 1.00 48.69 274 HIS A C 1
ATOM 2233 O O . HIS A 1 274 ? 4.714 -19.733 -14.503 1.00 48.69 274 HIS A O 1
ATOM 2239 N N . THR A 1 275 ? 4.254 -21.741 -13.657 1.00 51.38 275 THR A N 1
ATOM 2240 C CA . THR A 1 275 ? 5.304 -21.698 -12.613 1.00 51.38 275 THR A CA 1
ATOM 2241 C C . THR A 1 275 ? 6.695 -21.372 -13.182 1.00 51.38 275 THR A C 1
ATOM 2243 O O . THR A 1 275 ? 7.446 -20.612 -12.573 1.00 51.38 275 THR A O 1
ATOM 2246 N N . ASP A 1 276 ? 7.000 -21.839 -14.396 1.00 55.19 276 ASP A N 1
ATOM 2247 C CA . ASP A 1 276 ? 8.251 -21.526 -15.101 1.00 55.19 276 ASP A CA 1
ATOM 2248 C C . ASP A 1 276 ? 8.414 -20.023 -15.396 1.00 55.19 276 ASP A C 1
ATOM 2250 O O . ASP A 1 276 ? 9.517 -19.488 -15.301 1.00 55.19 276 ASP A O 1
ATOM 2254 N N . GLN A 1 277 ? 7.318 -19.316 -15.707 1.00 62.47 277 GLN A N 1
ATOM 2255 C CA . GLN A 1 277 ? 7.349 -17.871 -15.966 1.00 62.47 277 GLN A CA 1
ATOM 2256 C C . GLN A 1 277 ? 7.621 -17.083 -14.686 1.00 62.47 277 GLN A C 1
ATOM 2258 O O . GLN A 1 277 ? 8.334 -16.088 -14.730 1.00 62.47 277 GLN A O 1
ATOM 2263 N N . TYR A 1 278 ? 7.092 -17.526 -13.542 1.00 71.44 278 TYR A N 1
ATOM 2264 C CA . TYR A 1 278 ? 7.331 -16.853 -12.265 1.00 71.44 278 TYR A CA 1
ATOM 2265 C C . TYR A 1 278 ? 8.772 -17.057 -11.771 1.00 71.44 278 TYR A C 1
ATOM 2267 O O . TYR A 1 278 ? 9.376 -16.124 -11.245 1.00 71.44 278 TYR A O 1
ATOM 2275 N N . LEU A 1 279 ? 9.353 -18.247 -11.974 1.00 72.62 279 LEU A N 1
ATOM 2276 C CA . LEU A 1 279 ? 10.769 -18.490 -11.673 1.00 72.62 279 LEU A CA 1
ATOM 2277 C C . LEU A 1 279 ? 11.694 -17.642 -12.553 1.00 72.62 279 LEU A C 1
ATOM 2279 O O . LEU A 1 279 ? 12.672 -17.101 -12.040 1.00 72.62 279 LEU A O 1
ATOM 2283 N N . ASP A 1 280 ? 11.353 -17.448 -13.833 1.00 81.69 280 ASP A N 1
ATOM 2284 C CA . ASP A 1 280 ? 12.114 -16.560 -14.722 1.00 81.69 280 ASP A CA 1
ATOM 2285 C C . ASP A 1 280 ? 12.182 -15.127 -14.172 1.00 81.69 280 ASP A C 1
ATOM 2287 O O . ASP A 1 280 ? 13.210 -14.471 -14.315 1.00 81.69 280 ASP A O 1
ATOM 2291 N N . LEU A 1 281 ? 11.148 -14.653 -13.461 1.00 87.81 281 LEU A N 1
ATOM 2292 C CA . LEU A 1 281 ? 11.136 -13.315 -12.855 1.00 87.81 281 LEU A CA 1
ATOM 2293 C C . LEU A 1 281 ? 12.158 -13.134 -11.728 1.00 87.81 281 LEU A C 1
ATOM 2295 O O . LEU A 1 281 ? 12.405 -11.987 -11.339 1.00 87.81 281 LEU A O 1
ATOM 2299 N N . TRP A 1 282 ? 12.744 -14.201 -11.181 1.00 89.81 282 TRP A N 1
ATOM 2300 C CA . TRP A 1 282 ? 13.675 -14.082 -10.065 1.00 89.81 282 TRP A CA 1
ATOM 2301 C C . TRP A 1 282 ? 14.947 -13.317 -10.483 1.00 89.81 282 TRP A C 1
ATOM 2303 O O . TRP A 1 282 ? 15.652 -13.722 -11.411 1.00 89.81 282 TRP A O 1
ATOM 2313 N N . PRO A 1 283 ? 15.295 -12.208 -9.799 1.00 91.06 283 PRO A N 1
ATOM 2314 C CA . PRO A 1 283 ? 16.422 -11.362 -10.195 1.00 91.06 283 PRO A CA 1
ATOM 2315 C C . PRO A 1 283 ? 17.793 -12.025 -10.019 1.00 91.06 283 PRO A C 1
ATOM 2317 O O . PRO A 1 283 ? 18.767 -11.547 -10.595 1.00 91.06 283 PRO A O 1
ATOM 2320 N N . GLY A 1 284 ? 17.886 -13.117 -9.250 1.00 88.75 284 GLY A N 1
ATOM 2321 C CA . GLY A 1 284 ? 19.136 -13.851 -9.024 1.00 88.75 284 GLY A CA 1
ATOM 2322 C C . GLY A 1 284 ? 19.752 -14.453 -10.291 1.00 88.75 284 GLY A C 1
ATOM 2323 O O . GLY A 1 284 ? 20.938 -14.770 -10.291 1.00 88.75 284 GLY A O 1
ATOM 2324 N N . HIS A 1 285 ? 18.980 -14.569 -11.376 1.00 85.56 285 HIS A N 1
ATOM 2325 C CA . HIS A 1 285 ? 19.473 -15.022 -12.677 1.00 85.56 285 HIS A CA 1
ATOM 2326 C C . HIS A 1 285 ? 20.306 -13.976 -13.432 1.00 85.56 285 HIS A C 1
ATOM 2328 O O . HIS A 1 285 ? 20.990 -14.333 -14.392 1.00 85.56 285 HIS A O 1
ATOM 2334 N N . LEU A 1 286 ? 20.260 -12.698 -13.039 1.00 91.81 286 LEU A N 1
ATOM 2335 C CA . LEU A 1 286 ? 21.049 -11.663 -13.702 1.00 91.81 286 LEU A CA 1
ATOM 2336 C C . LEU A 1 286 ? 22.540 -11.813 -13.351 1.00 91.81 286 LEU A C 1
ATOM 2338 O O . LEU A 1 286 ? 22.876 -11.940 -12.170 1.00 91.81 286 LEU A O 1
ATOM 2342 N N . PRO A 1 287 ? 23.454 -11.740 -14.337 1.00 94.56 287 PRO A N 1
ATOM 2343 C CA . PRO A 1 287 ? 24.889 -11.890 -14.089 1.00 94.56 287 PRO A CA 1
ATOM 2344 C C . PRO A 1 287 ? 25.446 -10.796 -13.164 1.00 94.56 287 PRO A C 1
ATOM 2346 O O . PRO A 1 287 ? 26.389 -11.040 -12.417 1.00 94.56 287 PRO A O 1
ATOM 2349 N N . ASP A 1 288 ? 24.838 -9.611 -13.176 1.00 96.50 288 ASP A N 1
ATOM 2350 C CA . ASP A 1 288 ? 25.204 -8.430 -12.395 1.00 96.50 288 ASP A CA 1
ATOM 2351 C C . ASP A 1 288 ? 24.249 -8.164 -11.213 1.00 96.50 288 ASP A C 1
ATOM 2353 O O . ASP A 1 288 ? 24.285 -7.088 -10.612 1.00 96.50 288 ASP A O 1
ATOM 2357 N N . ALA A 1 289 ? 23.411 -9.137 -10.824 1.00 95.44 289 ALA A N 1
ATOM 2358 C CA . ALA A 1 289 ? 22.381 -8.962 -9.793 1.00 95.44 289 ALA A CA 1
ATOM 2359 C C . ALA A 1 289 ? 22.922 -8.350 -8.488 1.00 95.44 289 ALA A C 1
ATOM 2361 O O . ALA A 1 289 ? 22.316 -7.442 -7.918 1.00 95.44 289 ALA A O 1
ATOM 2362 N N . ARG A 1 290 ? 24.085 -8.821 -8.018 1.00 96.31 290 ARG A N 1
ATOM 2363 C CA . ARG A 1 290 ? 24.718 -8.328 -6.781 1.00 96.31 290 ARG A CA 1
ATOM 2364 C C . ARG A 1 290 ? 25.144 -6.865 -6.889 1.00 96.31 290 ARG A C 1
ATOM 2366 O O . ARG A 1 290 ? 24.941 -6.102 -5.946 1.00 96.31 290 ARG A O 1
ATOM 2373 N N . ASP A 1 291 ? 25.673 -6.460 -8.040 1.00 98.06 291 ASP A N 1
ATOM 2374 C CA . ASP A 1 291 ? 26.089 -5.078 -8.283 1.00 98.06 291 ASP A CA 1
ATOM 2375 C C . ASP A 1 291 ? 24.883 -4.137 -8.365 1.00 98.06 291 ASP A C 1
ATOM 2377 O O . ASP A 1 291 ? 24.938 -3.000 -7.879 1.00 98.06 291 ASP A O 1
ATOM 2381 N N . LEU A 1 292 ? 23.774 -4.615 -8.939 1.00 98.25 292 LEU A N 1
ATOM 2382 C CA . LEU A 1 292 ? 22.504 -3.891 -8.978 1.00 98.25 292 LEU A CA 1
ATOM 2383 C C . LEU A 1 292 ? 21.907 -3.711 -7.576 1.00 98.25 292 LEU A C 1
ATOM 2385 O O . LEU A 1 292 ? 21.504 -2.598 -7.232 1.00 98.25 292 LEU A O 1
ATOM 2389 N N . VAL A 1 293 ? 21.920 -4.751 -6.733 1.00 98.00 293 VAL A N 1
ATOM 2390 C CA . VAL A 1 293 ? 21.498 -4.643 -5.323 1.00 98.00 293 VAL A CA 1
ATOM 2391 C C . VAL A 1 293 ? 22.372 -3.644 -4.570 1.00 98.00 293 VAL A C 1
ATOM 2393 O O . VAL A 1 293 ? 21.844 -2.715 -3.964 1.00 98.00 293 VAL A O 1
ATOM 2396 N N . ALA A 1 294 ? 23.699 -3.744 -4.685 1.00 98.19 294 ALA A N 1
ATOM 2397 C CA . ALA A 1 294 ? 24.614 -2.814 -4.024 1.00 98.19 294 ALA A CA 1
ATOM 2398 C C . ALA A 1 294 ? 24.394 -1.355 -4.480 1.00 98.19 294 ALA A C 1
ATOM 2400 O O . ALA A 1 294 ? 24.527 -0.408 -3.701 1.00 98.19 294 ALA A O 1
ATOM 2401 N N . ARG 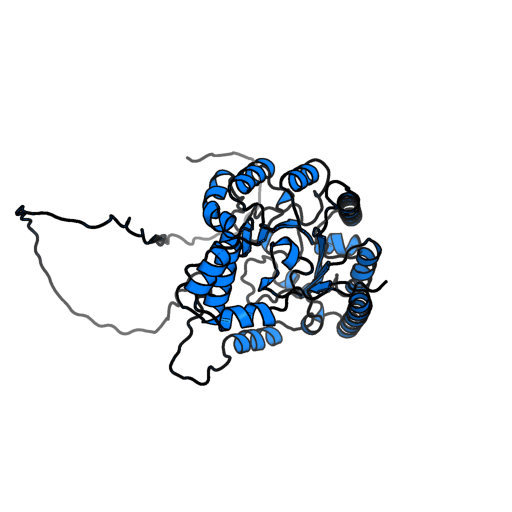A 1 295 ? 24.039 -1.140 -5.755 1.00 98.19 295 ARG A N 1
ATOM 2402 C CA . ARG A 1 295 ? 23.670 0.183 -6.286 1.00 98.19 295 ARG A CA 1
ATOM 2403 C C . ARG A 1 295 ? 22.364 0.699 -5.682 1.00 98.19 295 ARG A C 1
ATOM 2405 O O . ARG A 1 295 ? 22.294 1.873 -5.297 1.00 98.19 295 ARG A O 1
ATOM 2412 N N . ALA A 1 296 ? 21.357 -0.161 -5.574 1.00 98.19 296 ALA A N 1
ATOM 2413 C CA . ALA A 1 296 ? 20.092 0.169 -4.936 1.00 98.19 296 ALA A CA 1
ATOM 2414 C C . ALA A 1 296 ? 20.287 0.505 -3.450 1.00 98.19 296 ALA A C 1
ATOM 2416 O O . ALA A 1 296 ? 19.789 1.534 -3.003 1.00 98.19 296 ALA A O 1
ATOM 2417 N N . GLU A 1 297 ? 21.084 -0.268 -2.710 1.00 98.25 297 GLU A N 1
ATOM 2418 C CA . GLU A 1 297 ? 21.424 -0.001 -1.306 1.00 98.25 297 GLU A CA 1
ATOM 2419 C C . GLU A 1 297 ? 22.083 1.365 -1.116 1.00 98.25 297 GLU A C 1
ATOM 2421 O O . GLU A 1 297 ? 21.631 2.153 -0.285 1.00 98.25 297 GLU A O 1
ATOM 2426 N N . ARG A 1 298 ? 23.090 1.708 -1.934 1.00 98.44 298 ARG A N 1
ATOM 2427 C CA . ARG A 1 298 ? 23.704 3.050 -1.903 1.00 98.44 298 ARG A CA 1
ATOM 2428 C C . ARG A 1 298 ? 22.674 4.152 -2.145 1.00 98.44 298 ARG A C 1
ATOM 2430 O O . ARG A 1 298 ? 22.711 5.195 -1.493 1.00 98.44 298 ARG A O 1
ATOM 2437 N N . THR A 1 299 ? 21.740 3.918 -3.066 1.00 98.56 299 THR A N 1
ATOM 2438 C CA . THR A 1 299 ? 20.662 4.868 -3.376 1.00 98.56 299 THR A CA 1
ATOM 2439 C C . THR A 1 299 ? 19.705 5.022 -2.193 1.00 98.56 299 THR A C 1
ATOM 2441 O O . THR A 1 299 ? 19.398 6.149 -1.805 1.00 98.56 299 THR A O 1
ATOM 2444 N N . ILE A 1 300 ? 19.284 3.909 -1.590 1.00 97.94 300 ILE A N 1
ATOM 2445 C CA . ILE A 1 300 ? 18.423 3.868 -0.404 1.00 97.94 300 ILE A CA 1
ATOM 2446 C C . ILE A 1 300 ? 19.088 4.616 0.752 1.00 97.94 300 ILE A C 1
ATOM 2448 O O . ILE A 1 300 ? 18.463 5.508 1.319 1.00 97.94 300 ILE A O 1
ATOM 2452 N N . SER A 1 301 ? 20.353 4.325 1.069 1.00 97.56 301 SER A N 1
ATOM 2453 C CA . SER A 1 301 ? 21.094 4.999 2.146 1.00 97.56 301 SER A CA 1
ATOM 2454 C C . SER A 1 301 ? 21.157 6.512 1.932 1.00 97.56 301 SER A C 1
ATOM 2456 O O . SER A 1 301 ? 20.753 7.275 2.808 1.00 97.56 301 SER A O 1
ATOM 2458 N N . ARG A 1 302 ? 21.523 6.952 0.721 1.00 97.94 302 ARG A N 1
ATOM 2459 C CA . ARG A 1 302 ? 21.572 8.376 0.355 1.00 97.94 302 ARG A CA 1
ATOM 2460 C C . ARG A 1 302 ? 20.225 9.088 0.527 1.00 97.94 302 ARG A C 1
ATOM 2462 O O . ARG A 1 302 ? 20.191 10.262 0.880 1.00 97.94 302 ARG A O 1
ATOM 2469 N N . TYR A 1 303 ? 19.104 8.426 0.235 1.00 97.19 303 TYR A N 1
ATOM 2470 C CA . TYR A 1 303 ? 17.774 9.027 0.393 1.00 97.19 303 TYR A CA 1
ATOM 2471 C C . TYR A 1 303 ? 17.203 8.884 1.812 1.00 97.19 303 TYR A C 1
ATOM 2473 O O . TYR A 1 303 ? 16.445 9.756 2.236 1.00 97.19 303 TYR A O 1
ATOM 2481 N N . ARG A 1 304 ? 17.613 7.869 2.586 1.00 94.12 304 ARG A N 1
ATOM 2482 C CA . ARG A 1 304 ? 17.332 7.782 4.031 1.00 94.12 304 ARG A CA 1
ATOM 2483 C C . ARG A 1 304 ? 17.933 8.965 4.785 1.00 94.12 304 ARG A C 1
ATOM 2485 O O . ARG A 1 304 ? 17.244 9.569 5.600 1.00 94.12 304 ARG A O 1
ATOM 2492 N N . GLU A 1 305 ? 19.160 9.363 4.449 1.00 94.38 305 GLU A N 1
ATOM 2493 C CA . GLU A 1 305 ? 19.806 10.572 4.996 1.00 94.38 305 GLU A CA 1
ATOM 2494 C C . GLU A 1 305 ? 19.015 11.858 4.694 1.00 94.38 305 GLU A C 1
ATOM 2496 O O . GLU A 1 305 ? 19.061 12.819 5.458 1.00 94.38 305 GLU A O 1
ATOM 2501 N N . LYS A 1 306 ? 18.225 11.862 3.612 1.00 92.81 306 LYS A N 1
ATOM 2502 C CA . LYS A 1 306 ? 17.313 12.957 3.240 1.00 92.81 306 LYS A CA 1
ATOM 2503 C C . LYS A 1 306 ? 15.925 12.846 3.886 1.00 92.81 306 LYS A C 1
ATOM 2505 O O . LYS A 1 306 ? 15.023 13.594 3.517 1.00 92.81 306 LYS A O 1
ATOM 2510 N N . GLY A 1 307 ? 15.735 11.916 4.821 1.00 87.75 307 GLY A N 1
ATOM 2511 C CA . GLY A 1 307 ? 14.477 11.718 5.540 1.00 87.75 307 GLY A CA 1
ATOM 2512 C C . GLY A 1 307 ? 13.413 10.921 4.781 1.00 87.75 307 GLY A C 1
ATOM 2513 O O . GLY A 1 307 ? 12.255 10.938 5.189 1.00 87.75 307 GLY A O 1
ATOM 2514 N N . ILE A 1 308 ? 13.767 10.228 3.691 1.00 91.75 308 ILE A N 1
ATOM 2515 C CA . ILE A 1 308 ? 12.844 9.310 3.005 1.00 91.75 308 ILE A CA 1
ATOM 2516 C C . ILE A 1 308 ? 12.764 7.984 3.766 1.00 91.75 308 ILE A C 1
ATOM 2518 O O . ILE A 1 308 ? 13.777 7.417 4.181 1.00 91.75 308 ILE A O 1
ATOM 2522 N N . VAL A 1 309 ? 11.545 7.473 3.917 1.00 90.06 309 VAL A N 1
ATOM 2523 C CA . VAL A 1 309 ? 11.245 6.219 4.606 1.00 90.06 309 VAL A CA 1
ATOM 2524 C C . VAL A 1 309 ? 11.168 5.077 3.596 1.00 90.06 309 VAL A C 1
ATOM 2526 O O . VAL A 1 309 ? 10.445 5.151 2.601 1.00 90.06 309 VAL A O 1
ATOM 2529 N N . PHE A 1 310 ? 11.892 3.993 3.882 1.00 90.44 310 PHE A N 1
ATOM 2530 C CA . PHE A 1 310 ? 11.933 2.795 3.047 1.00 90.44 310 PHE A CA 1
ATOM 2531 C C . PHE A 1 310 ? 11.536 1.551 3.842 1.00 90.44 310 PHE A C 1
ATOM 2533 O O . PHE A 1 310 ? 12.209 1.196 4.810 1.00 90.44 310 PHE A O 1
ATOM 2540 N N . PHE A 1 311 ? 10.510 0.855 3.364 1.00 92.44 311 PHE A N 1
ATOM 2541 C CA . PHE A 1 311 ? 10.099 -0.478 3.791 1.00 92.44 311 PHE A CA 1
ATOM 2542 C C . PHE A 1 311 ? 10.736 -1.496 2.844 1.00 92.44 311 PHE A C 1
ATOM 2544 O O . PHE A 1 311 ? 10.213 -1.759 1.761 1.00 92.44 311 PHE A O 1
ATOM 2551 N N . THR A 1 312 ? 11.927 -1.977 3.195 1.00 92.06 312 THR A N 1
ATOM 2552 C CA . THR A 1 312 ? 12.728 -2.840 2.321 1.00 92.06 312 THR A CA 1
ATOM 2553 C C . THR A 1 312 ? 13.825 -3.572 3.086 1.00 92.06 312 THR A C 1
ATOM 2555 O O . THR A 1 312 ? 14.362 -3.036 4.056 1.00 92.06 312 THR A O 1
ATOM 2558 N N . SER A 1 313 ? 14.201 -4.736 2.558 1.00 91.44 313 SER A N 1
ATOM 2559 C CA . SER A 1 313 ? 15.355 -5.552 2.953 1.00 91.44 313 SER A CA 1
ATOM 2560 C C . SER A 1 313 ? 16.139 -5.961 1.696 1.00 91.44 313 SER A C 1
ATOM 2562 O O . SER A 1 313 ? 15.900 -7.055 1.173 1.00 91.44 313 SER A O 1
ATOM 2564 N N . PRO A 1 314 ? 16.997 -5.080 1.140 1.00 92.94 314 PRO A N 1
ATOM 2565 C CA . PRO A 1 314 ? 17.752 -5.356 -0.085 1.00 92.94 314 PRO A CA 1
ATOM 2566 C C . PRO A 1 314 ? 18.625 -6.608 -0.001 1.00 92.94 314 PRO A C 1
ATOM 2568 O O . PRO A 1 314 ? 18.731 -7.347 -0.979 1.00 92.94 314 PRO A O 1
ATOM 2571 N N . GLU A 1 315 ? 19.141 -6.908 1.191 1.00 88.50 315 GLU A N 1
ATOM 2572 C CA . GLU A 1 315 ? 19.909 -8.112 1.499 1.00 88.50 315 GLU A CA 1
ATOM 2573 C C . GLU A 1 315 ? 19.142 -9.402 1.182 1.00 88.50 315 GLU A C 1
ATOM 2575 O O . GLU A 1 315 ? 19.752 -10.436 0.933 1.00 88.50 315 GLU A O 1
ATOM 2580 N N . ARG A 1 316 ? 17.806 -9.325 1.126 1.00 86.94 316 ARG A N 1
ATOM 2581 C CA . ARG A 1 316 ? 16.920 -10.447 0.817 1.00 86.94 316 ARG A CA 1
ATOM 2582 C C . ARG A 1 316 ? 16.472 -10.493 -0.636 1.00 86.94 316 ARG A C 1
ATOM 2584 O O . ARG A 1 316 ? 15.763 -11.418 -1.017 1.00 86.94 316 ARG A O 1
ATOM 2591 N N . TRP A 1 317 ? 16.780 -9.524 -1.492 1.00 91.31 317 TRP A N 1
ATOM 2592 C CA . TRP A 1 317 ? 16.211 -9.518 -2.851 1.00 91.31 317 TRP A CA 1
ATOM 2593 C C . TRP A 1 317 ? 16.712 -10.671 -3.725 1.00 91.31 317 TRP A C 1
ATOM 2595 O O . TRP A 1 317 ? 16.006 -11.085 -4.642 1.00 91.31 317 TRP A O 1
ATOM 2605 N N . LEU A 1 318 ? 17.880 -11.229 -3.398 1.00 90.12 318 LEU A N 1
ATOM 2606 C CA . LEU A 1 318 ? 18.494 -12.341 -4.123 1.00 90.12 318 LEU A CA 1
ATOM 2607 C C . LEU A 1 318 ? 18.405 -13.678 -3.390 1.00 90.12 318 LEU A C 1
ATOM 2609 O O . LEU A 1 318 ? 18.985 -14.641 -3.882 1.00 90.12 318 LEU A O 1
ATOM 2613 N N . ASP A 1 319 ? 17.717 -13.780 -2.245 1.00 83.44 319 ASP A N 1
ATOM 2614 C CA . ASP A 1 319 ? 17.618 -15.089 -1.594 1.00 83.44 319 ASP A CA 1
ATOM 2615 C C . ASP A 1 319 ? 16.857 -16.048 -2.515 1.00 83.44 319 ASP A C 1
ATOM 2617 O O . ASP A 1 319 ? 15.752 -15.746 -2.998 1.00 83.44 319 ASP A O 1
ATOM 2621 N N . SER A 1 320 ? 17.465 -17.209 -2.737 1.00 69.44 320 SER A N 1
ATOM 2622 C CA . SER A 1 320 ? 16.829 -18.336 -3.413 1.00 69.44 320 SER A CA 1
ATOM 2623 C C . SER A 1 320 ? 15.705 -18.931 -2.559 1.00 69.44 320 SER A C 1
ATOM 2625 O O . SER A 1 320 ? 15.609 -18.679 -1.353 1.00 69.44 320 SER A O 1
ATOM 2627 N N . LEU A 1 321 ? 14.861 -19.757 -3.184 1.00 62.00 321 LEU A N 1
ATOM 2628 C CA . LEU A 1 321 ? 13.786 -20.485 -2.501 1.00 62.00 321 LEU A CA 1
ATOM 2629 C C . LEU A 1 321 ? 14.321 -21.275 -1.285 1.00 62.00 321 LEU A C 1
ATOM 2631 O O . LEU A 1 321 ? 13.747 -21.202 -0.199 1.00 62.00 321 LEU A O 1
ATOM 2635 N N . ASP A 1 322 ? 15.457 -21.963 -1.437 1.00 59.16 322 ASP A N 1
ATOM 2636 C CA . ASP A 1 322 ? 16.039 -22.829 -0.399 1.00 59.16 322 ASP A CA 1
ATOM 2637 C C . ASP A 1 322 ? 16.638 -22.039 0.777 1.00 59.16 322 ASP A C 1
ATOM 2639 O O . ASP A 1 322 ? 16.504 -22.419 1.947 1.00 59.16 322 ASP A O 1
ATOM 2643 N N . GLN A 1 323 ? 17.250 -20.888 0.487 1.00 57.16 323 GLN A N 1
ATOM 2644 C CA . GLN A 1 323 ? 17.833 -20.012 1.507 1.00 57.16 323 GLN A CA 1
ATOM 2645 C C . GLN A 1 323 ? 16.763 -19.375 2.405 1.00 57.16 323 GLN A C 1
ATOM 2647 O O . GLN A 1 323 ? 16.988 -19.232 3.608 1.00 57.16 323 GLN A O 1
ATOM 2652 N N . ARG A 1 324 ? 15.575 -19.053 1.868 1.00 55.53 324 ARG A N 1
ATOM 2653 C CA . ARG A 1 324 ? 14.473 -18.485 2.670 1.00 55.53 324 ARG A CA 1
ATOM 2654 C C . ARG A 1 324 ? 13.708 -19.532 3.484 1.00 55.53 324 ARG A C 1
ATOM 2656 O O . ARG A 1 324 ? 13.293 -19.224 4.602 1.00 55.53 324 ARG A O 1
ATOM 2663 N N . LYS A 1 325 ? 13.564 -20.766 2.979 1.00 49.22 325 LYS A N 1
ATOM 2664 C CA . LYS A 1 325 ? 12.918 -21.886 3.702 1.00 49.22 325 LYS A CA 1
ATOM 2665 C C . LYS A 1 325 ? 13.618 -22.201 5.023 1.00 49.22 325 LYS A C 1
ATOM 2667 O O . LYS A 1 325 ? 12.971 -22.328 6.059 1.00 49.22 325 LYS A O 1
ATOM 2672 N N . THR A 1 326 ? 14.949 -22.234 5.002 1.00 47.44 326 THR A N 1
ATOM 2673 C CA . THR A 1 326 ? 15.772 -22.510 6.192 1.00 47.44 326 THR A CA 1
ATOM 2674 C C . THR A 1 326 ? 15.546 -21.471 7.304 1.00 47.44 326 THR A C 1
ATOM 2676 O O . THR A 1 326 ? 15.593 -21.802 8.486 1.00 47.44 326 THR A O 1
ATOM 2679 N N . GLN A 1 327 ? 15.221 -20.224 6.946 1.00 46.09 327 GLN A N 1
ATOM 2680 C CA . GLN A 1 327 ? 15.006 -19.133 7.903 1.00 46.09 327 GLN A CA 1
ATOM 2681 C C . GLN A 1 327 ? 13.560 -19.027 8.419 1.00 46.09 327 GLN A C 1
ATOM 2683 O O . GLN A 1 327 ? 13.360 -18.680 9.583 1.00 46.09 327 GLN A O 1
ATOM 2688 N N . LEU A 1 328 ? 12.546 -19.358 7.606 1.00 41.00 328 LEU A N 1
ATOM 2689 C CA . LEU A 1 328 ? 11.149 -19.439 8.068 1.00 41.00 328 LEU A CA 1
ATOM 2690 C C . LEU A 1 328 ? 10.972 -20.529 9.134 1.00 41.00 328 LEU A C 1
ATOM 2692 O O . LEU A 1 328 ? 10.291 -20.302 10.134 1.00 41.00 328 LEU A O 1
ATOM 2696 N N . VAL A 1 329 ? 11.664 -21.661 8.973 1.00 36.44 329 VAL A N 1
ATOM 2697 C CA . VAL A 1 329 ? 11.729 -22.721 9.990 1.00 36.44 329 VAL A CA 1
ATOM 2698 C C . VAL A 1 329 ? 12.456 -22.233 11.249 1.00 36.44 329 VAL A C 1
ATOM 2700 O O . VAL A 1 329 ? 11.978 -22.464 12.353 1.00 36.44 329 VAL A O 1
ATOM 2703 N N . GLN A 1 330 ? 13.545 -21.466 11.136 1.00 29.53 330 GLN A N 1
ATOM 2704 C CA . GLN A 1 330 ? 14.234 -20.903 12.312 1.00 29.53 330 GLN A CA 1
ATOM 2705 C C . GLN A 1 330 ? 13.391 -19.879 13.098 1.00 29.53 330 GLN A C 1
ATOM 2707 O O . GLN A 1 330 ? 13.512 -19.801 14.316 1.00 29.53 330 GLN A O 1
ATOM 2712 N N . LEU A 1 331 ? 12.485 -19.142 12.444 1.00 31.16 331 LEU A N 1
ATOM 2713 C CA . LEU A 1 331 ? 11.498 -18.266 13.105 1.00 31.16 331 LEU A CA 1
ATOM 2714 C C . LEU A 1 331 ? 10.298 -19.023 13.710 1.00 31.16 331 LEU A C 1
ATOM 2716 O O . LEU A 1 331 ? 9.517 -18.442 14.474 1.00 31.16 331 LEU A O 1
ATOM 2720 N N . GLN A 1 332 ? 10.114 -20.297 13.357 1.00 30.44 332 GLN A N 1
ATOM 2721 C CA . GLN A 1 332 ? 9.133 -21.204 13.965 1.00 30.44 332 GLN A CA 1
ATOM 2722 C C . GLN A 1 332 ? 9.739 -22.071 15.080 1.00 30.44 332 GLN A C 1
ATOM 2724 O O . GLN A 1 332 ? 9.001 -22.507 15.956 1.00 30.44 332 GLN A O 1
ATOM 2729 N N . VAL A 1 333 ? 11.058 -22.279 15.076 1.00 28.53 333 VAL A N 1
ATOM 2730 C CA . VAL A 1 333 ? 11.786 -23.170 15.997 1.00 28.53 333 VAL A CA 1
ATOM 2731 C C . VAL A 1 333 ? 12.816 -22.391 16.829 1.00 28.53 333 VAL A C 1
ATOM 2733 O O . VAL A 1 333 ? 13.878 -22.906 17.164 1.00 28.53 333 VAL A O 1
ATOM 2736 N N . ALA A 1 334 ? 12.539 -21.133 17.187 1.00 25.86 334 ALA A N 1
ATOM 2737 C CA . ALA A 1 334 ? 13.291 -20.509 18.275 1.00 25.86 334 ALA A CA 1
ATOM 2738 C C . ALA A 1 334 ? 13.003 -21.327 19.552 1.00 25.86 334 ALA A C 1
ATOM 2740 O O . ALA A 1 334 ? 11.839 -21.381 19.958 1.00 25.86 334 ALA A O 1
ATOM 2741 N N . PRO A 1 335 ? 13.993 -22.002 20.168 1.00 30.66 335 PRO A N 1
ATOM 2742 C CA . PRO A 1 335 ? 13.734 -22.828 21.337 1.00 30.66 335 PRO A CA 1
ATOM 2743 C C . PRO A 1 335 ? 13.346 -21.907 22.494 1.00 30.66 335 PRO A C 1
ATOM 2745 O O . PRO A 1 335 ? 14.153 -21.073 22.911 1.00 30.66 335 PRO A O 1
ATOM 2748 N N . SER A 1 336 ? 12.131 -22.041 23.032 1.00 35.16 336 SER A N 1
ATOM 2749 C CA . SER A 1 336 ? 11.908 -21.606 24.408 1.00 35.16 336 SER A CA 1
ATOM 2750 C C . SER A 1 336 ? 12.711 -22.549 25.295 1.00 35.16 336 SER A C 1
ATOM 2752 O O . SER A 1 336 ? 12.593 -23.764 25.176 1.00 35.16 336 SER A O 1
ATOM 2754 N N . ALA A 1 337 ? 13.542 -22.005 26.181 1.00 36.78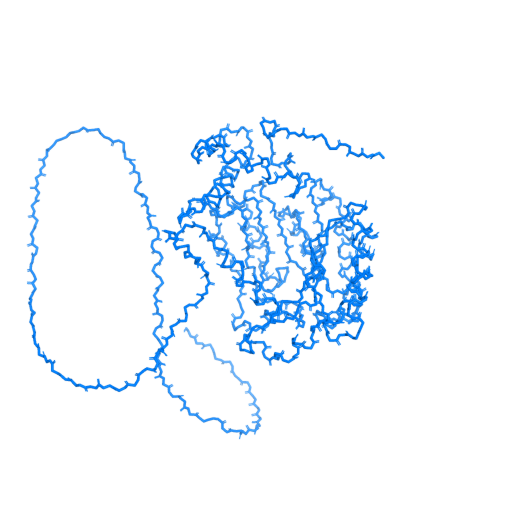 337 ALA A N 1
ATOM 2755 C CA . ALA A 1 337 ? 14.333 -22.774 27.145 1.00 36.78 337 ALA A CA 1
ATOM 2756 C C . ALA A 1 337 ? 13.474 -23.409 28.265 1.00 36.78 337 ALA A C 1
ATOM 2758 O O . ALA A 1 337 ? 13.944 -23.593 29.383 1.00 36.78 337 ALA A O 1
ATOM 2759 N N . ASP A 1 338 ? 12.213 -23.718 27.975 1.00 34.94 338 ASP A N 1
ATOM 2760 C CA . ASP A 1 338 ? 11.247 -24.277 28.907 1.00 34.94 338 ASP A CA 1
ATOM 2761 C C . ASP A 1 338 ? 10.385 -25.294 28.145 1.00 34.94 338 ASP A C 1
ATOM 2763 O O . ASP A 1 338 ? 9.578 -24.935 27.283 1.00 34.94 338 ASP A O 1
ATOM 2767 N N . ASP A 1 339 ? 10.617 -26.576 28.426 1.00 34.22 339 ASP A N 1
ATOM 2768 C CA . ASP A 1 339 ? 10.023 -27.742 27.752 1.00 34.22 339 ASP A CA 1
ATOM 2769 C C . ASP A 1 339 ? 8.546 -27.983 28.149 1.00 34.22 339 ASP A C 1
ATOM 2771 O O . ASP A 1 339 ? 7.981 -29.053 27.916 1.00 34.22 339 ASP A O 1
ATOM 2775 N N . SER A 1 340 ? 7.890 -26.989 28.756 1.00 28.50 340 SER A N 1
ATOM 2776 C CA . SER A 1 340 ? 6.525 -27.097 29.283 1.00 28.50 340 SER A CA 1
ATOM 2777 C C . SER A 1 340 ? 5.450 -26.357 28.471 1.00 28.50 340 SER A C 1
ATOM 2779 O O . SER A 1 340 ? 4.260 -26.548 28.726 1.00 28.50 340 SER A O 1
ATOM 2781 N N . LEU A 1 341 ? 5.810 -25.583 27.439 1.00 27.22 341 LEU A N 1
ATOM 2782 C CA . LEU A 1 341 ? 4.854 -24.809 26.633 1.00 27.22 341 LEU A CA 1
ATOM 2783 C C . LEU A 1 341 ? 4.989 -25.108 25.135 1.00 27.22 341 LEU A C 1
ATOM 2785 O O . LEU A 1 341 ? 5.716 -24.450 24.393 1.00 27.22 341 LEU A O 1
ATOM 2789 N N . ARG A 1 342 ? 4.217 -26.092 24.656 1.00 25.02 342 ARG A N 1
ATOM 2790 C CA . ARG A 1 342 ? 3.980 -26.286 23.218 1.00 25.02 342 ARG A CA 1
ATOM 2791 C C . ARG A 1 342 ? 3.112 -25.142 22.693 1.00 25.02 342 ARG A C 1
ATOM 2793 O O . ARG A 1 342 ? 1.887 -25.208 22.751 1.00 25.02 342 ARG A O 1
ATOM 2800 N N . ILE A 1 343 ? 3.745 -24.098 22.165 1.00 25.52 343 ILE A N 1
ATOM 2801 C CA . ILE A 1 343 ? 3.067 -23.041 21.410 1.00 25.52 343 ILE A CA 1
ATOM 2802 C C . ILE A 1 343 ? 2.585 -23.646 20.086 1.00 25.52 343 ILE A C 1
ATOM 2804 O O . ILE A 1 343 ? 3.351 -23.802 19.135 1.00 25.52 343 ILE A O 1
ATOM 2808 N N . VAL A 1 344 ? 1.301 -23.993 20.013 1.00 23.00 344 VAL A N 1
ATOM 2809 C CA . VAL A 1 344 ? 0.634 -24.284 18.741 1.00 23.00 344 VAL A CA 1
ATOM 2810 C C . VAL A 1 344 ? 0.332 -22.943 18.077 1.00 23.00 344 VAL A C 1
ATOM 2812 O O . VAL A 1 344 ? -0.622 -22.257 18.436 1.00 23.00 344 VAL A O 1
ATOM 2815 N N . ARG A 1 345 ? 1.155 -22.542 17.102 1.00 24.39 345 ARG A N 1
ATOM 2816 C CA . ARG A 1 345 ? 0.770 -21.490 16.155 1.00 24.39 345 ARG A CA 1
ATOM 2817 C C . ARG A 1 345 ? -0.351 -22.043 15.279 1.00 24.39 345 ARG A C 1
ATOM 2819 O O . ARG A 1 345 ? -0.100 -22.894 14.429 1.00 24.39 345 ARG A O 1
ATOM 2826 N N . VAL A 1 346 ? -1.570 -21.543 15.463 1.00 22.41 346 VAL A N 1
ATOM 2827 C CA . VAL A 1 346 ? -2.654 -21.734 14.495 1.00 22.41 346 VAL A CA 1
ATOM 2828 C C . VAL A 1 346 ? -2.319 -20.880 13.276 1.00 22.41 346 VAL A C 1
ATOM 2830 O O . VAL A 1 346 ? -2.632 -19.694 13.207 1.00 22.41 346 VAL A O 1
ATOM 2833 N N . ALA A 1 347 ? -1.604 -21.473 12.324 1.00 23.25 347 ALA A N 1
ATOM 2834 C CA . ALA A 1 347 ? -1.624 -20.986 10.960 1.00 23.25 347 ALA A CA 1
ATOM 2835 C C . ALA A 1 347 ? -3.024 -21.273 10.411 1.00 23.25 347 ALA A C 1
ATOM 2837 O O . ALA A 1 347 ? -3.475 -22.418 10.443 1.00 23.25 347 ALA A O 1
ATOM 2838 N N . ALA A 1 348 ? -3.705 -20.251 9.898 1.00 24.02 348 ALA A N 1
ATOM 2839 C CA . ALA A 1 348 ? -4.809 -20.454 8.973 1.00 24.02 348 ALA A CA 1
ATOM 2840 C C . ALA A 1 348 ? -4.224 -21.030 7.673 1.00 24.02 348 ALA A C 1
ATOM 2842 O O . ALA A 1 348 ? -3.947 -20.314 6.715 1.00 24.02 348 ALA A O 1
ATOM 2843 N N . ALA A 1 349 ? -3.956 -22.330 7.692 1.00 24.08 349 ALA A N 1
ATOM 2844 C CA . ALA A 1 349 ? -3.767 -23.159 6.524 1.00 24.08 349 ALA A CA 1
ATOM 2845 C C . ALA A 1 349 ? -4.986 -24.076 6.480 1.00 24.08 349 ALA A C 1
ATOM 2847 O O . ALA A 1 349 ? -5.263 -24.799 7.433 1.00 24.08 349 ALA A O 1
ATOM 2848 N N . SER A 1 350 ? -5.736 -23.980 5.388 1.00 25.95 350 SER A N 1
ATOM 2849 C CA . SER A 1 350 ? -6.777 -24.929 5.009 1.00 25.95 350 SER A CA 1
ATOM 2850 C C . SER A 1 350 ? -6.322 -26.367 5.267 1.00 25.95 350 SER A C 1
ATOM 2852 O O . SER A 1 350 ? -5.234 -26.754 4.834 1.00 25.95 350 SER A O 1
ATOM 2854 N N . ASP A 1 351 ? -7.165 -27.125 5.961 1.00 23.42 351 ASP A N 1
ATOM 2855 C CA . ASP A 1 351 ? -6.941 -28.504 6.380 1.00 23.42 351 ASP A CA 1
ATOM 2856 C C . ASP A 1 351 ? -6.326 -29.384 5.278 1.00 23.42 351 ASP A C 1
ATOM 2858 O O . ASP A 1 351 ? -6.936 -29.623 4.234 1.00 23.42 351 ASP A O 1
ATOM 2862 N N . PHE A 1 352 ? -5.147 -29.948 5.549 1.00 23.75 352 PHE A N 1
ATOM 2863 C CA . PHE A 1 352 ? -4.677 -31.157 4.880 1.00 23.75 352 PHE A CA 1
ATOM 2864 C C . PHE A 1 352 ? -4.882 -32.347 5.813 1.00 23.75 352 PHE A C 1
ATOM 2866 O O . PHE A 1 352 ? -4.176 -32.533 6.802 1.00 23.75 352 PHE A O 1
ATOM 2873 N N . VAL A 1 353 ? -5.849 -33.184 5.445 1.00 22.89 353 VAL A N 1
ATOM 2874 C CA . VAL A 1 353 ? -5.943 -34.570 5.893 1.00 22.89 353 VAL A CA 1
ATOM 2875 C C . VAL A 1 353 ? -4.785 -35.329 5.247 1.00 22.89 353 VAL A C 1
ATOM 2877 O O . VAL A 1 353 ? -4.798 -35.591 4.045 1.00 22.89 353 VAL A O 1
ATOM 2880 N N . THR A 1 354 ? -3.777 -35.700 6.031 1.00 24.77 354 THR A N 1
ATOM 2881 C CA . THR A 1 354 ? -2.791 -36.698 5.611 1.00 24.77 354 THR A CA 1
ATOM 2882 C C . THR A 1 354 ? -3.468 -38.065 5.612 1.00 24.77 354 THR A C 1
ATOM 2884 O O . THR A 1 354 ? -3.717 -38.650 6.665 1.00 24.77 354 THR A O 1
ATOM 2887 N N . SER A 1 355 ? -3.806 -38.580 4.430 1.00 24.94 355 SER A N 1
ATOM 2888 C CA . SER A 1 355 ? -4.138 -39.993 4.265 1.00 24.94 355 SER A CA 1
ATOM 2889 C C . SER A 1 355 ? -2.845 -40.802 4.328 1.00 24.94 355 SER A C 1
ATOM 2891 O O . SER A 1 355 ? -2.134 -40.915 3.328 1.00 24.94 355 SER A O 1
ATOM 2893 N N . ASP A 1 356 ? -2.535 -41.345 5.500 1.00 24.81 356 ASP A N 1
ATOM 2894 C CA . ASP A 1 356 ? -1.459 -42.315 5.649 1.00 24.81 356 ASP A CA 1
ATOM 2895 C C . ASP A 1 356 ? -1.892 -43.648 5.027 1.00 24.81 356 ASP A C 1
ATOM 2897 O O . ASP A 1 356 ? -2.805 -44.331 5.498 1.00 24.81 356 ASP A O 1
ATOM 2901 N N . ALA A 1 357 ? -1.238 -44.006 3.926 1.00 24.94 357 ALA A N 1
ATOM 2902 C CA . ALA A 1 357 ? -1.314 -45.329 3.336 1.00 24.94 357 ALA A CA 1
ATOM 2903 C C . ALA A 1 357 ? -0.348 -46.249 4.093 1.00 24.94 357 ALA A C 1
ATOM 2905 O O . ALA A 1 357 ? 0.825 -46.354 3.741 1.00 24.94 357 ALA A O 1
ATOM 2906 N N . SER A 1 358 ? -0.846 -46.947 5.114 1.00 26.84 358 SER A N 1
ATOM 2907 C CA . SER A 1 358 ? -0.168 -48.124 5.659 1.00 26.84 358 SER A CA 1
ATOM 2908 C C . SER A 1 358 ? -0.990 -49.385 5.395 1.00 26.84 358 SER A C 1
ATOM 2910 O O . SER A 1 358 ? -2.219 -49.405 5.442 1.00 26.84 358 SER A O 1
ATOM 2912 N N . ARG A 1 359 ? -0.253 -50.409 4.969 1.00 27.58 359 ARG A N 1
ATOM 2913 C CA . ARG A 1 359 ? -0.697 -51.671 4.385 1.00 27.58 359 ARG A CA 1
ATOM 2914 C C . ARG A 1 359 ? -1.438 -52.562 5.385 1.00 27.58 359 ARG A C 1
ATOM 2916 O O . ARG A 1 359 ? -1.037 -52.676 6.535 1.00 27.58 359 ARG A O 1
ATOM 2923 N N . ASP A 1 360 ? -2.454 -53.238 4.854 1.00 26.36 360 ASP A N 1
ATOM 2924 C CA . ASP A 1 360 ? -2.916 -54.599 5.148 1.00 26.36 360 ASP A CA 1
ATOM 2925 C C . ASP A 1 360 ? -2.585 -55.224 6.516 1.00 26.36 360 ASP A C 1
ATOM 2927 O O . ASP A 1 360 ? -1.484 -55.710 6.760 1.00 26.36 360 ASP A O 1
ATOM 2931 N N . SER A 1 361 ? -3.622 -55.407 7.336 1.00 25.09 361 SER A N 1
ATOM 2932 C CA . SER A 1 361 ? -4.033 -56.746 7.798 1.00 25.09 361 SER A CA 1
ATOM 2933 C C . SER A 1 361 ? -5.383 -56.693 8.533 1.00 25.09 361 SER A C 1
ATOM 2935 O O . SER A 1 361 ? -5.556 -56.053 9.563 1.00 25.09 361 SER A O 1
ATOM 2937 N N . LYS A 1 362 ? -6.376 -57.389 7.969 1.00 24.08 362 LYS A N 1
ATOM 2938 C CA . LYS A 1 362 ? -7.569 -57.910 8.671 1.00 24.08 362 LYS A CA 1
ATOM 2939 C C . LYS A 1 362 ? -7.126 -59.079 9.589 1.00 24.08 362 LYS A C 1
ATOM 2941 O O . LYS A 1 362 ? -6.095 -59.666 9.254 1.00 24.08 362 LYS A O 1
ATOM 2946 N N . PRO A 1 363 ? -7.883 -59.509 10.637 1.00 30.61 363 PRO A N 1
ATOM 2947 C CA . PRO A 1 363 ? -9.316 -59.815 10.490 1.00 30.61 363 PRO A CA 1
ATOM 2948 C C . PRO A 1 363 ? -10.266 -59.702 11.724 1.00 30.61 363 PRO A C 1
ATOM 2950 O O . PRO A 1 363 ? -9.920 -60.005 12.854 1.00 30.61 363 PRO A O 1
ATOM 2953 N N . THR A 1 364 ? -11.524 -59.350 11.408 1.00 24.73 364 THR A N 1
ATOM 2954 C CA . THR A 1 364 ? -12.835 -59.911 11.849 1.00 24.73 364 THR A CA 1
ATOM 2955 C C . THR A 1 364 ? -13.280 -60.079 13.317 1.00 24.73 364 THR A C 1
ATOM 2957 O O . THR A 1 364 ? -12.555 -60.572 14.170 1.00 24.73 364 THR A O 1
ATOM 2960 N N . SER A 1 365 ? -14.615 -59.923 13.451 1.00 25.91 365 SER A N 1
ATOM 2961 C CA . SER A 1 365 ? -15.565 -60.299 14.528 1.00 25.91 365 SER A CA 1
ATOM 2962 C C . SER A 1 365 ? -15.722 -59.260 15.654 1.00 25.91 365 SER A C 1
ATOM 2964 O O . SER A 1 365 ? -14.742 -58.691 16.096 1.00 25.91 365 SER A O 1
ATOM 2966 N N . GLY A 1 366 ? -16.909 -58.896 16.148 1.00 24.28 366 GLY A N 1
ATOM 2967 C CA . GLY A 1 366 ? -18.282 -59.288 15.848 1.00 24.28 366 GLY A CA 1
ATOM 2968 C C . GLY A 1 366 ? -19.266 -58.596 16.814 1.00 24.28 366 GLY A C 1
ATOM 2969 O O . GLY A 1 366 ? -18.921 -58.348 17.959 1.00 24.28 366 GLY A O 1
ATOM 2970 N N . VAL A 1 367 ? -20.498 -58.391 16.327 1.00 25.72 367 VAL A N 1
ATOM 2971 C CA . VAL A 1 367 ? -21.761 -58.683 17.043 1.00 25.72 367 VAL A CA 1
ATOM 2972 C C . VAL A 1 367 ? -22.366 -57.635 18.011 1.00 25.72 367 VAL A C 1
ATOM 2974 O O . VAL A 1 367 ? -21.773 -57.294 19.020 1.00 25.72 367 VAL A O 1
ATOM 2977 N N . LEU A 1 368 ? -23.606 -57.229 17.648 1.00 25.16 368 LEU A N 1
ATOM 2978 C CA . LEU A 1 368 ? -24.853 -56.960 18.420 1.00 25.16 368 LEU A CA 1
ATOM 2979 C C . LEU A 1 368 ? -24.750 -56.250 19.792 1.00 25.16 368 LEU A C 1
ATOM 2981 O O . LEU A 1 368 ? -23.957 -56.622 20.634 1.00 25.16 368 LEU A O 1
ATOM 2985 N N . GLY A 1 369 ? -25.614 -55.308 20.172 1.00 24.27 369 GLY A N 1
ATOM 2986 C CA . GLY A 1 369 ? -26.904 -54.876 19.644 1.00 24.27 369 GLY A CA 1
ATOM 2987 C C . GLY A 1 369 ? -27.669 -54.072 20.716 1.00 24.27 369 GLY A C 1
ATOM 2988 O O . GLY A 1 369 ? -27.216 -53.975 21.851 1.00 24.27 369 GLY A O 1
ATOM 2989 N N . THR A 1 370 ? -28.843 -53.560 20.314 1.00 24.95 370 THR A N 1
ATOM 2990 C CA . THR A 1 370 ? -30.023 -53.152 21.126 1.00 24.95 370 THR A CA 1
ATOM 2991 C C . THR A 1 370 ? -29.840 -51.983 22.104 1.00 24.95 370 THR A C 1
ATOM 2993 O O . THR A 1 370 ? -28.990 -52.026 22.975 1.00 24.95 370 THR A O 1
ATOM 2996 N N . GLY A 1 371 ? -30.556 -50.864 21.934 1.00 23.55 371 GLY A N 1
ATOM 2997 C CA . GLY A 1 371 ? -31.929 -50.664 22.446 1.00 23.55 371 GLY A CA 1
ATOM 2998 C C . GLY A 1 371 ? -31.819 -49.990 23.829 1.00 23.55 371 GLY A C 1
ATOM 2999 O O . GLY A 1 371 ? -30.994 -50.397 24.622 1.00 23.55 371 GLY A O 1
ATOM 3000 N N . ASP A 1 372 ? -32.513 -48.924 24.208 1.00 25.70 372 ASP A N 1
ATOM 3001 C CA . ASP A 1 372 ? -33.926 -48.645 24.018 1.00 25.70 372 ASP A CA 1
ATOM 3002 C C . ASP A 1 372 ? -34.248 -47.175 24.391 1.00 25.70 372 ASP A C 1
ATOM 3004 O O . ASP A 1 372 ? -33.423 -46.434 24.926 1.00 25.70 372 ASP A O 1
ATOM 3008 N N . ARG A 1 373 ? -35.470 -46.766 24.061 1.00 24.98 373 ARG A N 1
ATOM 3009 C CA . ARG A 1 373 ? -36.061 -45.423 24.109 1.00 24.98 373 ARG A CA 1
ATOM 3010 C C . ARG A 1 373 ? -36.560 -44.983 25.498 1.00 24.98 373 ARG A C 1
ATOM 3012 O O . ARG A 1 373 ? -36.928 -45.813 26.314 1.00 24.98 373 ARG A O 1
ATOM 3019 N N . ASN A 1 374 ? -36.850 -43.669 25.573 1.00 25.75 374 ASN A N 1
ATOM 3020 C CA . ASN A 1 374 ? -37.925 -43.013 26.358 1.00 25.75 374 ASN A CA 1
ATOM 3021 C C . ASN A 1 374 ? -37.723 -42.970 27.896 1.00 25.75 374 ASN A C 1
ATOM 3023 O O . ASN A 1 374 ? -37.124 -43.851 28.472 1.00 25.75 374 ASN A O 1
ATOM 3027 N N . GLN A 1 375 ? -38.184 -41.985 28.675 1.00 25.61 375 GLN A N 1
ATOM 3028 C CA . GLN A 1 375 ? -39.254 -41.004 28.509 1.00 25.61 375 GLN A CA 1
ATOM 3029 C C . GLN A 1 375 ? -39.107 -39.871 29.555 1.00 25.61 375 GLN A C 1
ATOM 3031 O O . GLN A 1 375 ? -38.423 -40.000 30.564 1.00 25.61 375 GLN A O 1
ATOM 3036 N N . ARG A 1 376 ? -39.810 -38.767 29.287 1.00 25.86 376 ARG A N 1
ATOM 3037 C CA . ARG A 1 376 ? -40.020 -37.554 30.102 1.00 25.86 376 ARG A CA 1
ATOM 3038 C C . ARG A 1 376 ? -40.489 -37.823 31.540 1.00 25.86 376 ARG A C 1
ATOM 3040 O O . ARG A 1 376 ? -41.287 -38.729 31.729 1.00 25.86 376 ARG A O 1
ATOM 3047 N N . LEU A 1 377 ? -40.243 -36.864 32.445 1.00 23.84 377 LEU A N 1
ATOM 3048 C CA . LEU A 1 377 ? -41.287 -36.289 33.316 1.00 23.84 377 LEU A CA 1
ATOM 3049 C C . LEU A 1 377 ? -40.866 -34.947 33.946 1.00 23.84 377 LEU A C 1
ATOM 3051 O O . LEU A 1 377 ? -39.717 -34.728 34.309 1.00 23.84 377 LEU A O 1
ATOM 3055 N N . LYS A 1 378 ? -41.848 -34.040 34.008 1.00 24.34 378 LYS A N 1
ATOM 3056 C CA . LYS A 1 378 ? -41.832 -32.708 34.628 1.00 24.34 378 LYS A CA 1
ATOM 3057 C C . LYS A 1 378 ? -42.212 -32.824 36.105 1.00 24.34 378 LYS A C 1
ATOM 3059 O O . LYS A 1 378 ? -43.178 -33.522 36.388 1.00 24.34 378 LYS A O 1
ATOM 3064 N N . THR A 1 379 ? -41.659 -31.962 36.958 1.00 23.95 379 THR A N 1
ATOM 3065 C CA . THR A 1 379 ? -42.352 -31.446 38.156 1.00 23.95 379 THR A CA 1
ATOM 3066 C C . THR A 1 379 ? -41.902 -30.019 38.477 1.00 23.95 379 THR A C 1
ATOM 3068 O O . THR A 1 379 ? -40.721 -29.695 38.414 1.00 23.95 379 THR A O 1
ATOM 3071 N N . ARG A 1 380 ? -42.888 -29.164 38.779 1.00 22.34 380 ARG A N 1
ATOM 3072 C CA . ARG A 1 380 ? -42.769 -27.792 39.301 1.00 22.34 380 ARG A CA 1
ATOM 3073 C C . ARG A 1 380 ? -42.720 -27.826 40.834 1.00 22.34 380 ARG A C 1
ATOM 3075 O O . ARG A 1 380 ? -43.514 -28.551 41.424 1.00 22.34 380 ARG A O 1
ATOM 3082 N N . SER A 1 381 ? -41.978 -26.905 41.443 1.00 22.34 381 SER A N 1
ATOM 3083 C CA . SER A 1 381 ? -42.315 -26.291 42.738 1.00 22.34 381 SER A CA 1
ATOM 3084 C C . SER A 1 381 ? -41.872 -24.818 42.750 1.00 22.34 381 SER A C 1
ATOM 3086 O O . SER A 1 381 ? -40.938 -24.438 42.049 1.00 22.34 381 SER A O 1
ATOM 3088 N N . ARG A 1 382 ? -42.633 -23.983 43.467 1.00 21.89 382 ARG A N 1
ATOM 3089 C CA . ARG A 1 382 ? -42.524 -22.515 43.620 1.00 21.89 382 ARG A CA 1
ATOM 3090 C C . ARG A 1 382 ? -41.980 -22.166 45.022 1.00 21.89 382 ARG A C 1
ATOM 3092 O O . ARG A 1 382 ? -42.009 -23.048 45.875 1.00 21.89 382 ARG A O 1
ATOM 3099 N N . VAL A 1 383 ? -41.710 -20.860 45.227 1.00 21.98 383 VAL A N 1
ATOM 3100 C CA . VAL A 1 383 ? -41.401 -20.092 46.476 1.00 21.98 383 VAL A CA 1
ATOM 3101 C C . VAL A 1 383 ? -39.878 -19.911 46.683 1.00 21.98 383 VAL A C 1
ATOM 3103 O O . VAL A 1 383 ? -39.172 -20.903 46.578 1.00 21.98 383 VAL A O 1
ATOM 3106 N N . SER A 1 384 ? -39.258 -18.742 46.926 1.00 21.64 384 SER A N 1
ATOM 310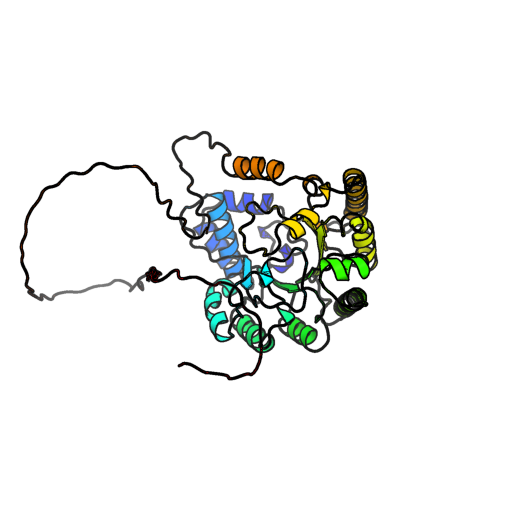7 C CA . SER A 1 384 ? -39.628 -17.315 47.118 1.00 21.64 384 SER A CA 1
ATOM 3108 C C . SER A 1 384 ? -38.371 -16.423 46.974 1.00 21.64 384 SER A C 1
ATOM 3110 O O . SER A 1 384 ? -37.285 -16.886 47.299 1.00 21.64 384 SER A O 1
ATOM 3112 N N . ASP A 1 385 ? -38.587 -15.176 46.543 1.00 21.11 385 ASP A N 1
ATOM 3113 C CA . ASP A 1 385 ? -37.924 -13.887 46.842 1.00 21.11 385 ASP A CA 1
ATOM 3114 C C . ASP A 1 385 ? -36.393 -13.636 46.827 1.00 21.11 385 ASP A C 1
ATOM 3116 O O . ASP A 1 385 ? -35.569 -14.377 47.351 1.00 21.11 385 ASP A O 1
ATOM 3120 N N . ASP A 1 386 ? -36.128 -12.436 46.290 1.00 21.00 386 ASP A N 1
ATOM 3121 C CA . ASP A 1 386 ? -35.047 -11.466 46.505 1.00 21.00 386 ASP A CA 1
ATOM 3122 C C . ASP A 1 386 ? -33.755 -11.441 45.654 1.00 21.00 386 ASP A C 1
ATOM 3124 O O . ASP A 1 386 ? -32.840 -12.251 45.751 1.00 21.00 386 ASP A O 1
ATOM 3128 N N . SER A 1 387 ? -33.684 -10.338 44.888 1.00 23.52 387 SER A N 1
ATOM 3129 C CA . SER A 1 387 ? -32.516 -9.528 44.513 1.00 23.52 387 SER A CA 1
ATOM 3130 C C . SER A 1 387 ? -31.327 -10.200 43.815 1.00 23.52 387 SER A C 1
ATOM 3132 O O . SER A 1 387 ? -30.438 -10.731 44.467 1.00 23.52 387 SER A O 1
ATOM 3134 N N . ALA A 1 388 ? -31.210 -10.009 42.495 1.00 22.23 388 ALA A N 1
ATOM 3135 C CA . ALA A 1 388 ? -29.919 -9.778 41.839 1.00 22.23 388 ALA A CA 1
ATOM 3136 C C . ALA A 1 388 ? -30.100 -9.296 40.391 1.00 22.23 388 ALA A C 1
ATOM 3138 O O . ALA A 1 388 ? -30.926 -9.791 39.627 1.00 22.23 388 ALA A O 1
ATOM 3139 N N . ILE A 1 389 ? -29.283 -8.310 40.051 1.00 23.30 389 ILE A N 1
ATOM 3140 C CA . ILE A 1 389 ? -29.097 -7.644 38.764 1.00 23.30 389 ILE A CA 1
ATOM 3141 C C . ILE A 1 389 ? -28.946 -8.669 37.625 1.00 23.30 389 ILE A C 1
ATOM 3143 O O . ILE A 1 389 ? -28.078 -9.539 37.671 1.00 23.30 389 ILE A O 1
ATOM 3147 N N . GLN A 1 390 ? -29.782 -8.560 36.587 1.00 21.59 390 GLN A N 1
ATOM 3148 C CA . GLN A 1 390 ? -29.679 -9.385 35.381 1.00 21.59 390 GLN A CA 1
ATOM 3149 C C . GLN A 1 390 ? -28.433 -9.001 34.571 1.00 21.59 390 GLN A C 1
ATOM 3151 O O . GLN A 1 390 ? -28.419 -8.001 33.857 1.00 21.59 390 GLN A O 1
ATOM 3156 N N . ALA A 1 391 ? -27.402 -9.840 34.655 1.00 23.28 391 ALA A N 1
ATOM 3157 C CA . ALA A 1 391 ? -26.379 -9.961 33.628 1.00 23.28 391 ALA A CA 1
ATOM 3158 C C . ALA A 1 391 ? -27.002 -10.604 32.374 1.00 23.28 391 ALA A C 1
ATOM 3160 O O . ALA A 1 391 ? -27.611 -11.675 32.447 1.00 23.28 391 ALA A O 1
ATOM 3161 N N . LEU A 1 392 ? -26.866 -9.949 31.220 1.00 24.45 392 LEU A N 1
ATOM 3162 C CA . LEU A 1 392 ? -27.189 -10.544 29.923 1.00 24.45 392 LEU A CA 1
ATOM 3163 C C . LEU A 1 392 ? -26.170 -11.659 29.622 1.00 24.45 392 LEU A C 1
ATOM 3165 O O . LEU A 1 392 ? -24.972 -11.436 29.798 1.00 24.45 392 LEU A O 1
ATOM 3169 N N . PRO A 1 393 ? -26.595 -12.853 29.174 1.00 22.80 393 PRO A N 1
ATOM 3170 C CA . PRO A 1 393 ? -25.667 -13.946 28.935 1.00 22.80 393 PRO A CA 1
ATOM 3171 C C . PRO A 1 393 ? -24.817 -13.657 27.694 1.00 22.80 393 PRO A C 1
ATOM 3173 O O . PRO A 1 393 ? -25.344 -13.418 26.605 1.00 22.80 393 PRO A O 1
ATOM 3176 N N . HIS A 1 394 ? -23.496 -13.725 27.866 1.00 26.36 394 HIS A N 1
ATOM 3177 C CA . HIS A 1 394 ? -22.522 -13.789 26.784 1.00 26.36 394 HIS A CA 1
ATOM 3178 C C . HIS A 1 394 ? -22.914 -14.913 25.814 1.00 26.36 394 HIS A C 1
ATOM 3180 O O . HIS A 1 394 ? -22.837 -16.097 26.143 1.00 26.36 394 HIS A O 1
ATOM 3186 N N . ARG A 1 395 ? -23.361 -14.549 24.609 1.00 21.86 395 ARG A N 1
ATOM 3187 C CA . ARG A 1 395 ? -23.495 -15.503 23.509 1.00 21.86 395 ARG A CA 1
ATOM 3188 C C . ARG A 1 395 ? -22.100 -15.798 22.976 1.00 21.86 395 ARG A C 1
ATOM 3190 O O . ARG A 1 395 ? -21.532 -14.998 22.244 1.00 21.86 395 ARG A O 1
ATOM 3197 N N . VAL A 1 396 ? -21.572 -16.960 23.344 1.00 24.20 396 VAL A N 1
ATOM 3198 C CA . VAL A 1 396 ? -20.448 -17.589 22.650 1.00 24.20 396 VAL A CA 1
ATOM 3199 C C . VAL A 1 396 ? -20.912 -17.905 21.227 1.00 24.20 396 VAL A C 1
ATOM 3201 O O . VAL A 1 396 ? -21.857 -18.671 21.020 1.00 24.20 396 VAL A O 1
ATOM 3204 N N . LEU A 1 397 ? -20.294 -17.258 20.244 1.00 22.16 397 LEU A N 1
ATOM 3205 C CA . LEU A 1 397 ? -20.582 -17.441 18.826 1.00 22.16 397 LEU A CA 1
ATOM 3206 C C . LEU A 1 397 ? -19.859 -18.712 18.351 1.00 22.16 397 LEU A C 1
ATOM 3208 O O . LEU A 1 397 ? -18.712 -18.674 17.921 1.00 22.16 397 LEU A O 1
ATOM 3212 N N . HIS A 1 398 ? -20.519 -19.866 18.464 1.00 21.86 398 HIS A N 1
ATOM 3213 C CA . HIS A 1 398 ? -20.036 -21.099 17.841 1.00 21.86 398 HIS A CA 1
ATOM 3214 C C . HIS A 1 398 ? -20.357 -21.073 16.340 1.00 21.86 398 HIS A C 1
ATOM 3216 O O . HIS A 1 398 ? -21.459 -21.424 15.914 1.00 21.86 398 HIS A O 1
ATOM 3222 N N . LEU A 1 399 ? -19.386 -20.654 15.528 1.00 21.78 399 LEU A N 1
ATOM 3223 C CA . LEU A 1 399 ? -19.399 -20.838 14.076 1.00 21.78 399 LEU A CA 1
ATOM 3224 C C . LEU A 1 399 ? -19.214 -22.330 13.755 1.00 21.78 399 LEU A C 1
ATOM 3226 O O . LEU A 1 399 ? -18.100 -22.841 13.678 1.00 21.78 399 LEU A O 1
ATOM 3230 N N . HIS A 1 400 ? -20.321 -23.051 13.577 1.00 21.72 400 HIS A N 1
ATOM 3231 C CA . HIS A 1 400 ? -20.298 -24.405 13.027 1.00 21.72 400 HIS A CA 1
ATOM 3232 C C . HIS A 1 400 ? -20.161 -24.349 11.500 1.00 21.72 400 HIS A C 1
ATOM 3234 O O . HIS A 1 400 ? -21.154 -24.258 10.778 1.00 21.72 400 HIS A O 1
ATOM 3240 N N . LEU A 1 401 ? -18.928 -24.448 11.001 1.00 23.19 401 LEU A N 1
ATOM 3241 C CA . LEU A 1 401 ? -18.670 -24.771 9.598 1.00 23.19 401 LEU A CA 1
ATOM 3242 C C . LEU A 1 401 ? -19.048 -26.243 9.359 1.00 23.19 401 LEU A C 1
ATOM 3244 O O . LEU A 1 401 ? -18.483 -27.151 9.969 1.00 23.19 401 LEU A O 1
ATOM 3248 N N . ARG A 1 402 ? -20.046 -26.496 8.501 1.00 20.97 402 ARG A N 1
ATOM 3249 C CA . ARG A 1 402 ? -20.379 -27.857 8.048 1.00 20.97 402 ARG A CA 1
ATOM 3250 C C . ARG A 1 402 ? -19.362 -28.297 6.986 1.00 20.97 402 ARG A C 1
ATOM 3252 O O . ARG A 1 402 ? -19.224 -27.586 5.993 1.00 20.97 402 ARG A O 1
ATOM 3259 N N . PRO A 1 403 ? -18.720 -29.471 7.111 1.00 23.30 403 PRO A N 1
ATOM 3260 C CA . PRO A 1 403 ? -17.906 -30.007 6.030 1.00 23.30 403 PRO A CA 1
ATOM 3261 C C . PRO A 1 403 ? -18.795 -30.453 4.862 1.00 23.30 403 PRO A C 1
ATOM 3263 O O . PRO A 1 403 ? -19.766 -31.195 5.037 1.00 23.30 403 PRO A O 1
ATOM 3266 N N . TYR A 1 404 ? -18.456 -29.980 3.664 1.00 23.78 404 TYR A N 1
ATOM 3267 C CA . TYR A 1 404 ? -19.097 -30.354 2.406 1.00 23.78 404 TYR A CA 1
ATOM 3268 C C . TYR A 1 404 ? -18.678 -31.785 2.032 1.00 23.78 404 TYR A C 1
ATOM 3270 O O . TYR A 1 404 ? -17.490 -32.086 1.913 1.00 23.78 404 TYR A O 1
ATOM 3278 N N . GLN A 1 405 ? -19.646 -32.690 1.868 1.00 24.31 405 GLN A N 1
ATOM 3279 C CA . GLN A 1 405 ? -19.393 -34.064 1.429 1.00 24.31 405 GLN A CA 1
ATOM 3280 C C . GLN A 1 405 ? -19.047 -34.080 -0.065 1.00 24.31 405 GLN A C 1
ATOM 3282 O O . GLN A 1 405 ? -19.865 -33.723 -0.912 1.00 24.31 405 GLN A O 1
ATOM 3287 N N . THR A 1 406 ? -17.842 -34.536 -0.400 1.00 25.52 406 THR A N 1
ATOM 3288 C CA . THR A 1 406 ? -17.432 -34.815 -1.777 1.00 25.52 406 THR A CA 1
ATOM 3289 C C . THR A 1 406 ? -18.107 -36.095 -2.273 1.00 25.52 406 THR A C 1
ATOM 3291 O O . THR A 1 406 ? -17.788 -37.206 -1.851 1.00 25.52 406 THR A O 1
ATOM 3294 N N . THR A 1 407 ? -19.043 -35.968 -3.213 1.00 26.16 407 THR A N 1
ATOM 3295 C CA . THR A 1 407 ? -19.545 -37.110 -3.982 1.00 26.16 407 THR A CA 1
ATOM 3296 C C . THR A 1 407 ? -18.561 -37.417 -5.113 1.00 26.16 407 THR A C 1
ATOM 3298 O O . THR A 1 407 ? -18.507 -36.747 -6.140 1.00 26.16 407 THR A O 1
ATOM 3301 N N . ARG A 1 408 ? -17.740 -38.458 -4.928 1.00 25.31 408 ARG A N 1
ATOM 3302 C CA . ARG A 1 408 ? -16.962 -39.075 -6.013 1.00 25.31 408 ARG A CA 1
ATOM 3303 C C . ARG A 1 408 ? -17.919 -39.745 -7.001 1.00 25.31 408 ARG A C 1
ATOM 3305 O O . ARG A 1 408 ? -18.492 -40.779 -6.671 1.00 25.31 408 ARG A O 1
ATOM 3312 N N . SER A 1 409 ? -18.005 -39.255 -8.238 1.00 26.19 409 SER A N 1
ATOM 3313 C CA . SER A 1 409 ? -18.330 -40.131 -9.369 1.00 26.19 409 SER A CA 1
ATOM 3314 C C . SER A 1 409 ? -17.744 -39.644 -10.703 1.00 26.19 409 SER A C 1
ATOM 3316 O O . SER A 1 409 ? -17.955 -38.523 -11.148 1.00 26.19 409 SER A O 1
ATOM 3318 N N . SER A 1 410 ? -17.028 -40.571 -11.344 1.00 26.53 410 SER A N 1
ATOM 3319 C CA . SER A 1 410 ? -16.646 -40.646 -12.763 1.00 26.53 410 SER A CA 1
ATOM 3320 C C . SER A 1 410 ? -15.561 -39.715 -13.332 1.00 26.53 410 SER A C 1
ATOM 3322 O O . SER A 1 410 ? -15.813 -38.741 -14.029 1.00 26.53 410 SER A O 1
ATOM 3324 N N . LEU A 1 411 ? -14.317 -40.185 -13.199 1.00 25.25 411 LEU A N 1
ATOM 3325 C CA . LEU A 1 411 ? -13.305 -40.124 -14.257 1.00 25.25 411 LEU A CA 1
ATOM 3326 C C . LEU A 1 411 ? -13.793 -40.904 -15.494 1.00 25.25 411 LEU A C 1
ATOM 3328 O O . LEU A 1 411 ? -13.877 -42.131 -15.432 1.00 25.25 411 LEU A O 1
ATOM 3332 N N . ARG A 1 412 ? -14.040 -40.233 -16.627 1.00 26.95 412 ARG A N 1
ATOM 3333 C CA . ARG A 1 412 ? -13.934 -40.837 -17.970 1.00 26.95 412 ARG A CA 1
ATOM 3334 C C . ARG A 1 412 ? -13.457 -39.816 -19.010 1.00 26.95 412 ARG A C 1
ATOM 3336 O O . ARG A 1 412 ? -14.181 -38.909 -19.385 1.00 26.95 412 ARG A O 1
ATOM 3343 N N . SER A 1 413 ? -12.225 -40.045 -19.470 1.00 28.47 413 SER A N 1
ATOM 3344 C CA . SER A 1 413 ? -11.698 -39.837 -20.829 1.00 28.47 413 SER A CA 1
ATOM 3345 C C . SER A 1 413 ? -12.109 -38.582 -21.616 1.00 28.47 413 SER A C 1
ATOM 3347 O O . SER A 1 413 ? -13.197 -38.530 -22.182 1.00 28.47 413 SER A O 1
ATOM 3349 N N . LEU A 1 414 ? -11.148 -37.686 -21.859 1.00 24.59 414 LEU A N 1
ATOM 3350 C CA . LEU A 1 414 ? -11.202 -36.741 -22.978 1.00 24.59 414 LEU A CA 1
ATOM 3351 C C . LEU A 1 414 ? -9.956 -36.891 -23.859 1.00 24.59 414 LEU A C 1
ATOM 3353 O O . LEU A 1 414 ? -8.875 -36.378 -23.577 1.00 24.59 414 LEU A O 1
ATOM 3357 N N . ARG A 1 415 ? -10.141 -37.648 -24.949 1.00 24.77 415 ARG A N 1
ATOM 3358 C CA . ARG A 1 415 ? -9.338 -37.568 -26.174 1.00 24.77 415 ARG A CA 1
ATOM 3359 C C . ARG A 1 415 ? -9.755 -36.314 -26.951 1.00 24.77 415 ARG A C 1
ATOM 3361 O O . ARG A 1 415 ? -10.924 -35.947 -26.980 1.00 24.77 415 ARG A O 1
ATOM 3368 N N . ARG A 1 416 ? -8.770 -35.707 -27.612 1.00 28.06 416 ARG A N 1
ATOM 3369 C CA . ARG A 1 416 ? -8.872 -34.579 -28.550 1.00 28.06 416 ARG A CA 1
ATOM 3370 C C . ARG A 1 416 ? -9.940 -34.778 -29.640 1.00 28.06 416 ARG A C 1
ATOM 3372 O O . ARG A 1 416 ? -9.906 -35.800 -30.318 1.00 28.06 416 ARG A O 1
ATOM 3379 N N . SER A 1 417 ? -10.685 -33.716 -29.958 1.00 24.45 417 SER A N 1
ATOM 3380 C CA . SER A 1 417 ? -10.997 -33.327 -31.346 1.00 24.45 417 SER A CA 1
ATOM 3381 C C . SER A 1 417 ? -11.435 -31.859 -31.441 1.00 24.45 417 SER A C 1
ATOM 3383 O O . SER A 1 417 ? -12.261 -31.392 -30.664 1.00 24.45 417 SER A O 1
ATOM 3385 N N . ARG A 1 418 ? -10.859 -31.147 -32.417 1.00 25.47 418 ARG A N 1
ATOM 3386 C CA . ARG A 1 418 ? -11.249 -29.807 -32.882 1.00 25.47 418 ARG A CA 1
ATOM 3387 C C . ARG A 1 418 ? -12.624 -29.842 -33.565 1.00 25.47 418 ARG A C 1
ATOM 3389 O O . ARG A 1 418 ? -12.863 -30.782 -34.313 1.00 25.47 418 ARG A O 1
ATOM 3396 N N . ALA A 1 419 ? -13.403 -28.766 -33.408 1.00 24.77 419 ALA A N 1
ATOM 3397 C CA . ALA A 1 419 ? -14.067 -27.973 -34.464 1.00 24.77 419 ALA A CA 1
ATOM 3398 C C . ALA A 1 419 ? -15.426 -27.399 -34.007 1.00 24.77 419 ALA A C 1
ATOM 3400 O O . ALA A 1 419 ? -16.283 -28.134 -33.541 1.00 24.77 419 ALA A O 1
ATOM 3401 N N . GLY A 1 420 ? -15.626 -26.099 -34.259 1.00 21.86 420 GLY A N 1
ATOM 3402 C CA . GLY A 1 420 ? -16.876 -25.579 -34.826 1.00 21.86 420 GLY A CA 1
ATOM 3403 C C . GLY A 1 420 ? -18.071 -25.268 -33.912 1.00 21.86 420 GLY A C 1
ATOM 3404 O O . GLY A 1 420 ? -18.846 -26.143 -33.560 1.00 21.86 420 GLY A O 1
ATOM 3405 N N . SER A 1 421 ? -18.339 -23.964 -33.799 1.00 22.80 421 SER A N 1
ATOM 3406 C CA . SER A 1 421 ? -19.663 -23.317 -33.915 1.00 22.80 421 SER A CA 1
ATOM 3407 C C . SER A 1 421 ? -20.657 -23.247 -32.735 1.00 22.80 421 SER A C 1
ATOM 3409 O O . SER A 1 421 ? -21.179 -24.235 -32.238 1.00 22.80 421 SER A O 1
ATOM 3411 N N . SER A 1 422 ? -21.068 -21.990 -32.511 1.00 22.66 422 SER A N 1
ATOM 3412 C CA . SER A 1 422 ? -22.386 -21.484 -32.091 1.00 22.66 422 SER A CA 1
ATOM 3413 C C . SER A 1 422 ? -22.774 -21.490 -30.604 1.00 22.66 422 SER A C 1
ATOM 3415 O O . SER A 1 422 ? -22.654 -22.466 -29.877 1.00 22.66 422 SER A O 1
ATOM 3417 N N . ALA A 1 423 ? -23.254 -20.317 -30.187 1.00 23.53 423 ALA A N 1
ATOM 3418 C CA . ALA A 1 423 ? -23.700 -19.945 -28.854 1.00 23.53 423 ALA A CA 1
ATOM 3419 C C . ALA A 1 423 ? -25.004 -20.634 -28.423 1.00 23.53 423 ALA A C 1
ATOM 3421 O O . ALA A 1 423 ? -25.860 -20.903 -29.265 1.00 23.53 423 ALA A O 1
ATOM 3422 N N . ARG A 1 424 ? -25.208 -20.761 -27.103 1.00 22.23 424 ARG A N 1
ATOM 3423 C CA . ARG A 1 424 ? -26.500 -20.555 -26.416 1.00 22.23 424 ARG A CA 1
ATOM 3424 C C . ARG A 1 424 ? -26.302 -20.487 -24.898 1.00 22.23 424 ARG A C 1
ATOM 3426 O O . ARG A 1 424 ? -25.616 -21.316 -24.313 1.00 22.23 424 ARG A O 1
ATOM 3433 N N . TRP A 1 425 ? -26.921 -19.474 -24.303 1.00 23.23 425 TRP A N 1
ATOM 3434 C CA . TRP A 1 425 ? -27.040 -19.243 -22.867 1.00 23.23 425 TRP A CA 1
ATOM 3435 C C . TRP A 1 425 ? -28.036 -20.225 -22.246 1.00 23.23 425 TRP A C 1
ATOM 3437 O O . TRP A 1 425 ? -29.091 -20.456 -22.837 1.00 23.23 425 TRP A O 1
ATOM 3447 N N . TYR A 1 426 ? -27.748 -20.714 -21.039 1.00 21.80 426 TYR A N 1
ATOM 3448 C CA . TYR A 1 426 ? -28.755 -21.289 -20.148 1.00 21.80 426 TYR A CA 1
ATOM 3449 C C . TYR A 1 426 ? -28.513 -20.816 -18.714 1.00 21.80 426 TYR A C 1
ATOM 3451 O O . TYR A 1 426 ? -27.470 -21.076 -18.121 1.00 21.80 426 TYR A O 1
ATOM 3459 N N . THR A 1 427 ? -29.504 -20.108 -18.186 1.00 21.72 427 THR A N 1
ATOM 3460 C CA . THR A 1 427 ? -29.736 -19.837 -16.768 1.00 21.72 427 THR A CA 1
ATOM 3461 C C . THR A 1 427 ? -30.200 -21.122 -16.086 1.00 21.72 427 THR A C 1
ATOM 3463 O O . THR A 1 427 ? -31.078 -21.806 -16.614 1.00 21.72 427 THR A O 1
ATOM 3466 N N . VAL A 1 428 ? -29.679 -21.428 -14.897 1.00 22.84 428 VAL A N 1
ATOM 3467 C CA . VAL A 1 428 ? -30.260 -22.450 -14.014 1.00 22.84 428 VAL A CA 1
ATOM 3468 C C . VAL A 1 428 ? -30.394 -21.864 -12.609 1.00 22.84 428 VAL A C 1
ATOM 3470 O O . VAL A 1 428 ? -29.506 -21.153 -12.151 1.00 22.84 428 VAL A O 1
ATOM 3473 N N . ARG A 1 429 ? -31.584 -22.101 -12.046 1.00 23.91 429 ARG A N 1
ATOM 3474 C CA . ARG A 1 429 ? -32.178 -21.539 -10.826 1.00 23.91 429 ARG A CA 1
ATOM 3475 C C . ARG A 1 429 ? -31.429 -21.850 -9.544 1.00 23.91 429 ARG A C 1
ATOM 3477 O O . ARG A 1 429 ? -30.898 -22.978 -9.455 1.00 23.91 429 ARG A O 1
#

Radius of gyration: 27.78 Å; chains: 1; bounding box: 69×85×82 Å

pLDDT: mean 70.22, std 29.97, range [20.97, 98.75]

Foldseek 3Di:
DPPPDDDQQPVRDQEPVVVQPPVPPVPPVRLVVVLVVDDLVVLLVVLCPRPYQLSLLNSLVSSVSNCVVVVPPDGDRADQEEEDAAWLAAPWDFLLALSVLDPPIDGDDLVNLVVCQVNQQNYQEYEHHHSYANLPRPCSLSNLVSSLVRHRPNHAYEYEHCQQNLDDPSVVSCLVSVHAEYEHEQAALDQVRSCRGTVDDRCSSVSSVVSVLVQCPDPSNPDPRGAYEYEHEQWLSHLLCLLSVCVVVVVSVHQHYEYHARDDDPDPPSSSVCVVSSVNRQNLPDPCSVVSLVSNVVSVVVVVVVNRHYNDDSVCNNDDPVNVVVVVVVVVCPDDPDPPDDPDDPDPDDDDDPPDDDDDDDDDDDDDDDDDDDDDDDDDDDDDDDDDDDDDDPPPDPPDDDDDDDDDDDDDDDDDDDDDDDDDDDDDD

Secondary structure (DSSP, 8-state):
---------GGG--SHHHHTT-TTTS-HHHHHHHHHHS-HHHHHHHHHTSSSTTHHHHHHHHHHHHHHHHT-SS--SPPSEEEEE-BS--S---TT-SGGG-SS--B--GGGGGGGHHHHHH-SEEEEE-SS-GGG-TTHHHHHHHHHHHS-TTSEEEEEE-STT-SHHHHHHHHHTT--EEEEE---SSHHHHHHHH-PPTTHHHHHHHHHHHHHT-TTT-STT-EEEEEEEE-TTTGGGHHHHHHHHHTTT--EEEEEEPPPP--TTSS-S-HHHHHHT-GGGSTTHHHHHHHHHHHHHHHHTTT-EEEE-GGGTT--HHHHHHHHHHHH----S-TT--------------------------------------------------PPP-------PPPPP------------------------

Sequence (429 aa):
MVLQTKFIPLHAVRSLQELYFNPLKYERTALMEHIRRYDREELRQYYLRQETKGAEVFANYVVSLWEYERGVAEITSYPWKVAIPMTDVCNAKCTFCTAPLVPDPQWLKVEEVEYFADALRYAIEVDLQGLGEPTAHPQFEAIAEEIEKFINPVARLGIITNGWLLSGRRWELLKRIHIDSIHVSINAATDATHQIAMGSKPGTLEKVIKNIESVMADPDWGVYDRYIKVSLVVTRHSLPEVSQFIEMFANRGIRFFQINALLPLEQPDWGFGHTDQYLDLWPGHLPDARDLVARAERTISRYREKGIVFFTSPERWLDSLDQRKTQLVQLQVAPSADDSLRIVRVAAASDFVTSDASRDSKPTSGVLGTGDRNQRLKTRSRVSDDSAIQALPHRVLHLHLRPYQTTRSSLRSLRRSRAGSSARWYTVR